Protein AF-0000000080650001 (afdb_homodimer)

Sequence (552 aa):
MAGTDKQRPILAEGPAIILVNPQLPENIGMVARAMANFGLAELRLVNPREEFLSEKARAAASKADHVIDNAVVYDDLPSAIADLNFVYATTARERDGFKPVRSAMEAGNALRRRFKTGEKTGILFGRERFGLSNEEVGLADELLTFPVNPAFASLNIAQAVLLMSYEWMKSGLENQTDTVFRGPEMPLAPKEELHGFFNHLEEALDVRGYFRPEARKEIMVNNLRAVLTRAGFASAELKLLRGVVTSLDVFTPKKPRGSGAPEGRARKPVNEDKAEMAGTDKQRPILAEGPAIILVNPQLPENIGMVARAMANFGLAELRLVNPREEFLSEKARAAASKADHVIDNAVVYDDLPSAIADLNFVYATTARERDGFKPVRSAMEAGNALRRRFKTGEKTGILFGRERFGLSNEEVGLADELLTFPVNPAFASLNIAQAVLLMSYEWMKSGLENQTDTVFRGPEMPLAPKEELHGFFNHLEEALDVRGYFRPEARKEIMVNNLRAVLTRAGFASAELKLLRGVVTSLDVFTPKKPRGSGAPEGRARKPVNEDKAE

pLDDT: mean 85.37, std 14.24, range [20.94, 98.75]

Structure (mmCIF, N/CA/C/O backbone):
data_AF-0000000080650001-model_v1
#
loop_
_entity.id
_entity.type
_entity.pdbx_description
1 polymer "tRNA (cytidine/uridine-2'-O-)-methyltransferase TrmJ"
#
loop_
_atom_site.group_PDB
_atom_site.id
_atom_site.type_symbol
_atom_site.label_atom_id
_atom_site.label_alt_id
_atom_site.label_comp_id
_atom_site.label_asym_id
_atom_site.label_entity_id
_atom_site.label_seq_id
_atom_site.pdbx_PDB_ins_code
_atom_site.Cartn_x
_atom_site.Cartn_y
_atom_site.Cartn_z
_atom_site.occupancy
_atom_site.B_iso_or_equiv
_atom_site.auth_seq_id
_atom_site.auth_comp_id
_atom_site.auth_asym_id
_atom_site.auth_atom_id
_atom_site.pdbx_PDB_model_num
ATOM 1 N N . MET A 1 1 ? 10.109 -2.719 -18.078 1 43.62 1 MET A N 1
ATOM 2 C CA . MET A 1 1 ? 8.977 -2.514 -17.172 1 43.62 1 MET A CA 1
ATOM 3 C C . MET A 1 1 ? 7.66 -2.791 -17.906 1 43.62 1 MET A C 1
ATOM 5 O O . MET A 1 1 ? 7.227 -1.993 -18.734 1 43.62 1 MET A O 1
ATOM 9 N N . ALA A 1 2 ? 7.52 -4.105 -18.062 1 52.88 2 ALA A N 1
ATOM 10 C CA . ALA A 1 2 ? 6.719 -4.805 -19.062 1 52.88 2 ALA A CA 1
ATOM 11 C C . ALA A 1 2 ? 5.262 -4.348 -19.016 1 52.88 2 ALA A C 1
ATOM 13 O O . ALA A 1 2 ? 4.531 -4.48 -20 1 52.88 2 ALA A O 1
ATOM 14 N N . GLY A 1 3 ? 4.902 -3.428 -18.078 1 62.84 3 GLY A N 1
ATOM 15 C CA . GLY A 1 3 ? 3.471 -3.168 -18.016 1 62.84 3 GLY A CA 1
ATOM 16 C C . GLY A 1 3 ? 3.098 -1.772 -18.469 1 62.84 3 GLY A C 1
ATOM 17 O O . GLY A 1 3 ? 1.917 -1.42 -18.5 1 62.84 3 GLY A O 1
ATOM 18 N N . THR A 1 4 ? 4.137 -1.067 -19.047 1 71.56 4 THR A N 1
ATOM 19 C CA . THR A 1 4 ? 3.83 0.324 -19.359 1 71.56 4 THR A CA 1
ATOM 20 C C . THR A 1 4 ? 3.23 0.444 -20.766 1 71.56 4 THR A C 1
ATOM 22 O O . THR A 1 4 ? 3.756 -0.125 -21.719 1 71.56 4 THR A O 1
ATOM 25 N N . ASP A 1 5 ? 2.107 1.024 -20.844 1 73.94 5 ASP A N 1
ATOM 26 C CA . ASP A 1 5 ? 1.484 1.398 -22.109 1 73.94 5 ASP A CA 1
ATOM 27 C C . ASP A 1 5 ? 1.681 2.885 -22.406 1 73.94 5 ASP A C 1
ATOM 29 O O . ASP A 1 5 ? 0.909 3.723 -21.922 1 73.94 5 ASP A O 1
ATOM 33 N N . LYS A 1 6 ? 2.57 3.199 -23.281 1 73.56 6 LYS A N 1
ATOM 34 C CA . LYS A 1 6 ? 2.986 4.574 -23.531 1 73.56 6 LYS A CA 1
ATOM 35 C C . LYS A 1 6 ? 1.902 5.344 -24.281 1 73.56 6 LYS A C 1
ATOM 37 O O . LYS A 1 6 ? 1.952 6.574 -24.375 1 73.56 6 LYS A O 1
ATOM 42 N N . GLN A 1 7 ? 0.954 4.625 -24.781 1 73.44 7 GLN A N 1
ATOM 43 C CA . GLN A 1 7 ? -0.1 5.273 -25.547 1 73.44 7 GLN A CA 1
ATOM 44 C C . GLN A 1 7 ? -1.167 5.867 -24.641 1 73.44 7 GLN A C 1
ATOM 46 O O . GLN A 1 7 ? -2.002 6.656 -25.078 1 73.44 7 GLN A O 1
ATOM 51 N N . ARG A 1 8 ? -1.057 5.613 -23.406 1 78.06 8 ARG A N 1
ATOM 52 C CA . ARG A 1 8 ? -2.039 6.113 -22.453 1 78.06 8 ARG A CA 1
ATOM 53 C C . ARG A 1 8 ? -1.578 7.426 -21.828 1 78.06 8 ARG A C 1
ATOM 55 O O . ARG A 1 8 ? -0.378 7.656 -21.672 1 78.06 8 ARG A O 1
ATOM 62 N N . PRO A 1 9 ? -2.58 8.266 -21.594 1 79.25 9 PRO A N 1
ATOM 63 C CA . PRO A 1 9 ? -2.195 9.523 -20.938 1 79.25 9 PRO A CA 1
ATOM 64 C C . PRO A 1 9 ? -1.655 9.32 -19.531 1 79.25 9 PRO A C 1
ATOM 66 O O . PRO A 1 9 ? -2.135 8.445 -18.797 1 79.25 9 PRO A O 1
ATOM 69 N N . ILE A 1 10 ? -0.705 10.109 -19.234 1 79.88 10 ILE A N 1
ATOM 70 C CA . ILE A 1 10 ? -0.122 10.047 -17.891 1 79.88 10 ILE A CA 1
ATOM 71 C C . ILE A 1 10 ? -1.078 10.68 -16.891 1 79.88 10 ILE A C 1
ATOM 73 O O . ILE A 1 10 ? -1.564 11.797 -17.094 1 79.88 10 ILE A O 1
ATOM 77 N N . LEU A 1 11 ? -1.379 9.961 -15.891 1 82.44 11 LEU A N 1
ATOM 78 C CA . LEU A 1 11 ? -2.146 10.531 -14.781 1 82.44 11 LEU A CA 1
ATOM 79 C C . LEU A 1 11 ? -1.274 11.445 -13.93 1 82.44 11 LEU A C 1
ATOM 81 O O . LEU A 1 11 ? -0.15 11.086 -13.578 1 82.44 11 LEU A O 1
ATOM 85 N N . ALA A 1 12 ? -1.725 12.695 -13.727 1 82.31 12 ALA A N 1
ATOM 86 C CA . ALA A 1 12 ? -0.959 13.664 -12.945 1 82.31 12 ALA A CA 1
ATOM 87 C C . ALA A 1 12 ? -1.881 14.547 -12.109 1 82.31 12 ALA A C 1
ATOM 89 O O . ALA A 1 12 ? -2.041 15.734 -12.391 1 82.31 12 ALA A O 1
ATOM 90 N N . GLU A 1 13 ? -2.51 13.922 -11.195 1 88.88 13 GLU A N 1
ATOM 91 C CA . GLU A 1 13 ? -3.443 14.625 -10.32 1 88.88 13 GLU A CA 1
ATOM 92 C C . GLU A 1 13 ? -3.256 14.211 -8.859 1 88.88 13 GLU A C 1
ATOM 94 O O . GLU A 1 13 ? -2.531 13.258 -8.57 1 88.88 13 GLU A O 1
ATOM 99 N N . GLY A 1 14 ? -3.762 15.047 -8.023 1 93.62 14 GLY A N 1
ATOM 100 C CA . GLY A 1 14 ? -3.785 14.648 -6.629 1 93.62 14 GLY A CA 1
ATOM 101 C C . GLY A 1 14 ? -2.988 15.578 -5.73 1 93.62 14 GLY A C 1
ATOM 102 O O . GLY A 1 14 ? -2.639 16.688 -6.129 1 93.62 14 GLY A O 1
ATOM 103 N N . PRO A 1 15 ? -2.752 15.164 -4.539 1 97.5 15 PRO A N 1
ATOM 104 C CA . PRO A 1 15 ? -2.057 16 -3.559 1 97.5 15 PRO A CA 1
ATOM 105 C C . PRO A 1 15 ? -0.575 16.188 -3.879 1 97.5 15 PRO A C 1
ATOM 107 O O . PRO A 1 15 ? 0.035 15.312 -4.5 1 97.5 15 PRO A O 1
ATOM 110 N N . ALA A 1 16 ? -0.047 17.281 -3.475 1 98.06 16 ALA A N 1
ATOM 111 C CA . ALA A 1 16 ? 1.4 17.469 -3.506 1 98.06 16 ALA A CA 1
ATOM 112 C C . ALA A 1 16 ? 2.092 16.562 -2.488 1 98.06 16 ALA A C 1
ATOM 114 O O . ALA A 1 16 ? 1.629 16.422 -1.353 1 98.06 16 ALA A O 1
ATOM 115 N N . ILE A 1 17 ? 3.104 15.906 -2.945 1 98.75 17 ILE A N 1
ATOM 116 C CA . ILE A 1 17 ? 4 15.203 -2.031 1 98.75 17 ILE A CA 1
ATOM 117 C C . ILE A 1 17 ? 5.133 16.141 -1.604 1 98.75 17 ILE A C 1
ATOM 119 O O . ILE A 1 17 ? 5.875 16.656 -2.445 1 98.75 17 ILE A O 1
ATOM 123 N N . ILE A 1 18 ? 5.242 16.344 -0.303 1 98.69 18 ILE A N 1
ATOM 124 C CA . ILE A 1 18 ? 6.215 17.312 0.21 1 98.69 18 ILE A CA 1
ATOM 125 C C . ILE A 1 18 ? 7.234 16.594 1.091 1 98.69 18 ILE A C 1
ATOM 127 O O . ILE A 1 18 ? 6.887 16.062 2.146 1 98.69 18 ILE A O 1
ATOM 131 N N . LEU A 1 19 ? 8.461 16.578 0.651 1 98.31 19 LEU A N 1
ATOM 132 C CA . LEU A 1 19 ? 9.555 16.016 1.437 1 98.31 19 LEU A CA 1
ATOM 133 C C . LEU A 1 19 ? 10.273 17.109 2.219 1 98.31 19 LEU A C 1
ATOM 135 O O . LEU A 1 19 ? 10.828 18.031 1.628 1 98.31 19 LEU A O 1
ATOM 139 N N . VAL A 1 20 ? 10.273 16.922 3.533 1 97.81 20 VAL A N 1
ATOM 140 C CA . VAL A 1 20 ? 10.898 17.922 4.383 1 97.81 20 VAL A CA 1
ATOM 141 C C . VAL A 1 20 ? 12.328 17.5 4.715 1 97.81 20 VAL A C 1
ATOM 143 O O . VAL A 1 20 ? 12.547 16.516 5.426 1 97.81 20 VAL A O 1
ATOM 146 N N . ASN A 1 21 ? 13.273 18.172 4.211 1 96.62 21 ASN A N 1
ATOM 147 C CA . ASN A 1 21 ? 14.703 17.984 4.418 1 96.62 21 ASN A CA 1
ATOM 148 C C . ASN A 1 21 ? 15.141 16.562 4.09 1 96.62 21 ASN A C 1
ATOM 150 O O . ASN A 1 21 ? 15.766 15.891 4.914 1 96.62 21 ASN A O 1
ATOM 154 N N . PRO A 1 22 ? 14.828 16.125 2.875 1 95.44 22 PRO A N 1
ATOM 155 C CA . PRO A 1 22 ? 15.297 14.789 2.502 1 95.44 22 PRO A CA 1
ATOM 156 C C . PRO A 1 22 ? 16.828 14.695 2.445 1 95.44 22 PRO A C 1
ATOM 158 O O . PRO A 1 22 ? 17.484 15.648 2.025 1 95.44 22 PRO A O 1
ATOM 161 N N . GLN A 1 23 ? 17.359 13.602 2.795 1 91.69 23 GLN A N 1
ATOM 162 C CA . GLN A 1 23 ? 18.812 13.484 3 1 91.69 23 GLN A CA 1
ATOM 163 C C . GLN A 1 23 ? 19.484 12.844 1.794 1 91.69 23 GLN A C 1
ATOM 165 O O . GLN A 1 23 ? 20.562 13.281 1.371 1 91.69 23 GLN A O 1
ATOM 170 N N . LEU A 1 24 ? 18.922 11.805 1.226 1 90.94 24 LEU A N 1
ATOM 171 C CA . LEU A 1 24 ? 19.578 11.047 0.16 1 90.94 24 LEU A CA 1
ATOM 172 C C . LEU A 1 24 ? 18.891 11.297 -1.179 1 90.94 24 LEU A C 1
ATOM 174 O O . LEU A 1 24 ? 17.688 11.062 -1.319 1 90.94 24 LEU A O 1
ATOM 178 N N . PRO A 1 25 ? 19.672 11.664 -2.193 1 93.38 25 PRO A N 1
ATOM 179 C CA . PRO A 1 25 ? 19.078 11.859 -3.518 1 93.38 25 PRO A CA 1
ATOM 180 C C . PRO A 1 25 ? 18.406 10.602 -4.062 1 93.38 25 PRO A C 1
ATOM 182 O O . PRO A 1 25 ? 17.391 10.688 -4.758 1 93.38 25 PRO A O 1
ATOM 185 N N . GLU A 1 26 ? 18.953 9.484 -3.748 1 91.62 26 GLU A N 1
ATOM 186 C CA . GLU A 1 26 ? 18.375 8.211 -4.18 1 91.62 26 GLU A CA 1
ATOM 187 C C . GLU A 1 26 ? 16.938 8.062 -3.695 1 91.62 26 GLU A C 1
ATOM 189 O O . GLU A 1 26 ? 16.078 7.562 -4.426 1 91.62 26 GLU A O 1
ATOM 194 N N . ASN A 1 27 ? 16.688 8.516 -2.504 1 93.5 27 ASN A N 1
ATOM 195 C CA . ASN A 1 27 ? 15.336 8.453 -1.952 1 93.5 27 ASN A CA 1
ATOM 196 C C . ASN A 1 27 ? 14.367 9.352 -2.721 1 93.5 27 ASN A C 1
ATOM 198 O O . ASN A 1 27 ? 13.211 8.992 -2.922 1 93.5 27 ASN A O 1
ATOM 202 N N . ILE A 1 28 ? 14.891 10.484 -3.113 1 96.25 28 ILE A N 1
ATOM 203 C CA . ILE A 1 28 ? 14.062 11.406 -3.887 1 96.25 28 ILE A CA 1
ATOM 204 C C . ILE A 1 28 ? 13.68 10.758 -5.215 1 96.25 28 ILE A C 1
ATOM 206 O O . ILE A 1 28 ? 12.531 10.867 -5.656 1 96.25 28 ILE A O 1
ATOM 210 N N . GLY A 1 29 ? 14.633 10.086 -5.828 1 95.62 29 GLY A N 1
ATOM 211 C CA . GLY A 1 29 ? 14.328 9.352 -7.043 1 95.62 29 GLY A CA 1
ATOM 212 C C . GLY A 1 29 ? 13.305 8.25 -6.836 1 95.62 29 GLY A C 1
ATOM 213 O O . GLY A 1 29 ? 12.367 8.109 -7.625 1 95.62 29 GLY A O 1
ATOM 214 N N . MET A 1 30 ? 13.445 7.484 -5.777 1 94.38 30 MET A N 1
ATOM 215 C CA . MET A 1 30 ? 12.508 6.414 -5.449 1 94.38 30 MET A CA 1
ATOM 216 C C . MET A 1 30 ? 11.109 6.973 -5.191 1 94.38 30 MET A C 1
ATOM 218 O O . MET A 1 30 ? 10.117 6.348 -5.551 1 94.38 30 MET A O 1
ATOM 222 N N . VAL A 1 31 ? 11.047 8.109 -4.574 1 96.94 31 VAL A N 1
ATOM 223 C CA . VAL A 1 31 ? 9.781 8.789 -4.32 1 96.94 31 VAL A CA 1
ATOM 224 C C . VAL A 1 31 ? 9.117 9.164 -5.645 1 96.94 31 VAL A C 1
ATOM 226 O O . VAL A 1 31 ? 7.926 8.906 -5.84 1 96.94 31 VAL A O 1
ATOM 229 N N . ALA A 1 32 ? 9.914 9.719 -6.512 1 97.06 32 ALA A N 1
ATOM 230 C CA . ALA A 1 32 ? 9.383 10.094 -7.82 1 97.06 32 ALA A CA 1
ATOM 231 C C . ALA A 1 32 ? 8.812 8.883 -8.555 1 97.06 32 ALA A C 1
ATOM 233 O O . ALA A 1 32 ? 7.719 8.961 -9.125 1 97.06 32 ALA A O 1
ATOM 234 N N . ARG A 1 33 ? 9.523 7.82 -8.523 1 95.06 33 ARG A N 1
ATOM 235 C CA . ARG A 1 33 ? 9.062 6.582 -9.141 1 95.06 33 ARG A CA 1
ATOM 236 C C . ARG A 1 33 ? 7.77 6.098 -8.5 1 95.06 33 ARG A C 1
ATOM 238 O O . ARG A 1 33 ? 6.836 5.699 -9.203 1 95.06 33 ARG A O 1
ATOM 245 N N . ALA A 1 34 ? 7.699 6.109 -7.207 1 96.31 34 ALA A N 1
ATOM 246 C CA . ALA A 1 34 ? 6.504 5.711 -6.473 1 96.31 34 ALA A CA 1
ATOM 247 C C . ALA A 1 34 ? 5.301 6.551 -6.883 1 96.31 34 ALA A C 1
ATOM 249 O O . ALA A 1 34 ? 4.223 6.016 -7.156 1 96.31 34 ALA A O 1
ATOM 250 N N . MET A 1 35 ? 5.523 7.832 -6.957 1 97.19 35 MET A N 1
ATOM 251 C CA . MET A 1 35 ? 4.469 8.766 -7.336 1 97.19 35 MET A CA 1
ATOM 252 C C . MET A 1 35 ? 3.963 8.477 -8.742 1 97.19 35 MET A C 1
ATOM 254 O O . MET A 1 35 ? 2.756 8.359 -8.961 1 97.19 35 MET A O 1
ATOM 258 N N . ALA A 1 36 ? 4.859 8.289 -9.633 1 95 36 ALA A N 1
ATOM 259 C CA . ALA A 1 36 ? 4.516 8.086 -11.039 1 95 36 ALA A CA 1
ATOM 260 C C . ALA A 1 36 ? 3.705 6.809 -11.234 1 95 36 ALA A C 1
ATOM 262 O O . ALA A 1 36 ? 2.785 6.77 -12.055 1 95 36 ALA A O 1
ATOM 263 N N . ASN A 1 37 ? 3.998 5.805 -10.508 1 94.19 37 ASN A N 1
ATOM 264 C CA . ASN A 1 37 ? 3.305 4.527 -10.609 1 94.19 37 ASN A CA 1
ATOM 265 C C . ASN A 1 37 ? 1.826 4.66 -10.258 1 94.19 37 ASN A C 1
ATOM 267 O O . ASN A 1 37 ? 1.006 3.846 -10.68 1 94.19 37 ASN A O 1
ATOM 271 N N . PHE A 1 38 ? 1.542 5.68 -9.5 1 95.44 38 PHE A N 1
ATOM 272 C CA . PHE A 1 38 ? 0.169 5.762 -9.016 1 95.44 38 PHE A CA 1
ATOM 273 C C . PHE A 1 38 ? -0.441 7.117 -9.344 1 95.44 38 PHE A C 1
ATOM 275 O O . PHE A 1 38 ? -1.33 7.59 -8.625 1 95.44 38 PHE A O 1
ATOM 282 N N . GLY A 1 39 ? 0.138 7.816 -10.273 1 93.5 39 GLY A N 1
ATOM 283 C CA . GLY A 1 39 ? -0.513 8.945 -10.922 1 93.5 39 GLY A CA 1
ATOM 284 C C . GLY A 1 39 ? -0.342 10.25 -10.172 1 93.5 39 GLY A C 1
ATOM 285 O O . GLY A 1 39 ? -1.091 11.203 -10.391 1 93.5 39 GLY A O 1
ATOM 286 N N . LEU A 1 40 ? 0.535 10.312 -9.227 1 96.31 40 LEU A N 1
ATOM 287 C CA . LEU A 1 40 ? 0.891 11.57 -8.586 1 96.31 40 LEU A CA 1
ATOM 288 C C . LEU A 1 40 ? 2.035 12.258 -9.328 1 96.31 40 LEU A C 1
ATOM 290 O O . LEU A 1 40 ? 2.896 11.586 -9.898 1 96.31 40 LEU A O 1
ATOM 294 N N . ALA A 1 41 ? 2.033 13.586 -9.234 1 95.44 41 ALA A N 1
ATOM 295 C CA . ALA A 1 41 ? 3.021 14.219 -10.102 1 95.44 41 ALA A CA 1
ATOM 296 C C . ALA A 1 41 ? 3.664 15.422 -9.414 1 95.44 41 ALA A C 1
ATOM 298 O O . ALA A 1 41 ? 4.754 15.852 -9.797 1 95.44 41 ALA A O 1
ATOM 299 N N . GLU A 1 42 ? 3.047 15.984 -8.484 1 97.5 42 GLU A N 1
ATOM 300 C CA . GLU A 1 42 ? 3.572 17.203 -7.883 1 97.5 42 GLU A CA 1
ATOM 301 C C . GLU A 1 42 ? 4.469 16.891 -6.688 1 97.5 42 GLU A C 1
ATOM 303 O O . GLU A 1 42 ? 3.986 16.469 -5.637 1 97.5 42 GLU A O 1
ATOM 308 N N . LEU A 1 43 ? 5.75 17.141 -6.883 1 98.25 43 LEU A N 1
ATOM 309 C CA . LEU A 1 43 ? 6.754 16.891 -5.852 1 98.25 43 LEU A CA 1
ATOM 310 C C . LEU A 1 43 ? 7.375 18.203 -5.379 1 98.25 43 LEU A C 1
ATOM 312 O O . LEU A 1 43 ? 7.852 19 -6.191 1 98.25 43 LEU A O 1
ATOM 316 N N . ARG A 1 44 ? 7.297 18.453 -4.105 1 98.44 44 ARG A N 1
ATOM 317 C CA . ARG A 1 44 ? 7.918 19.625 -3.484 1 98.44 44 ARG A CA 1
ATOM 318 C C . ARG A 1 44 ? 9.008 19.203 -2.504 1 98.44 44 ARG A C 1
ATOM 320 O O . ARG A 1 44 ? 8.805 18.297 -1.693 1 98.44 44 ARG A O 1
ATOM 327 N N . LEU A 1 45 ? 10.164 19.812 -2.639 1 98.12 45 LEU A N 1
ATOM 328 C CA . LEU A 1 45 ? 11.297 19.547 -1.763 1 98.12 45 LEU A CA 1
ATOM 329 C C . LEU A 1 45 ? 11.609 20.75 -0.882 1 98.12 45 LEU A C 1
ATOM 331 O O . LEU A 1 45 ? 11.875 21.844 -1.389 1 98.12 45 LEU A O 1
ATOM 335 N N . VAL A 1 46 ? 11.57 20.484 0.399 1 97.81 46 VAL A N 1
ATOM 336 C CA . VAL A 1 46 ? 11.898 21.547 1.337 1 97.81 46 VAL A CA 1
ATOM 337 C C . VAL A 1 46 ? 13.344 21.406 1.8 1 97.81 46 VAL A C 1
ATOM 339 O O . VAL A 1 46 ? 13.68 20.469 2.52 1 97.81 46 VAL A O 1
ATOM 342 N N . ASN A 1 47 ? 14.164 22.234 1.417 1 96.06 47 ASN A N 1
ATOM 343 C CA . ASN A 1 47 ? 15.555 22.328 1.846 1 96.06 47 ASN A CA 1
ATOM 344 C C . ASN A 1 47 ? 16.25 20.984 1.808 1 96.06 47 ASN A C 1
ATOM 346 O O . ASN A 1 47 ? 16.797 20.531 2.82 1 96.06 47 ASN A O 1
ATOM 350 N N . PRO A 1 48 ? 16.328 20.375 0.635 1 95.44 48 PRO A N 1
ATOM 351 C CA . PRO A 1 48 ? 17.047 19.094 0.542 1 95.44 48 PRO A CA 1
ATOM 352 C C . PRO A 1 48 ? 18.516 19.219 0.899 1 95.44 48 PRO A C 1
ATOM 354 O O . PRO A 1 48 ? 19.156 20.219 0.579 1 95.44 48 PRO A O 1
ATOM 357 N N . ARG A 1 49 ? 19.016 18.25 1.548 1 90.19 49 ARG A N 1
ATOM 358 C CA . ARG A 1 49 ? 20.391 18.281 2.059 1 90.19 49 ARG A CA 1
ATOM 359 C C . ARG A 1 49 ? 21.391 18.312 0.917 1 90.19 49 ARG A C 1
ATOM 361 O O . ARG A 1 49 ? 22.438 18.969 1.021 1 90.19 49 ARG A O 1
ATOM 368 N N . GLU A 1 50 ? 21.141 17.531 -0.142 1 87.56 50 GLU A N 1
ATOM 369 C CA . GLU A 1 50 ? 22.016 17.453 -1.302 1 87.56 50 GLU A CA 1
ATOM 370 C C . GLU A 1 50 ? 21.281 17.828 -2.584 1 87.56 50 GLU A C 1
ATOM 372 O O . GLU A 1 50 ? 20.047 17.906 -2.604 1 87.56 50 GLU A O 1
ATOM 377 N N . GLU A 1 51 ? 22.172 18.203 -3.537 1 83.81 51 GLU A N 1
ATOM 378 C CA . GLU A 1 51 ? 21.562 18.328 -4.859 1 83.81 51 GLU A CA 1
ATOM 379 C C . GLU A 1 51 ? 20.844 17.047 -5.27 1 83.81 51 GLU A C 1
ATOM 381 O O . GLU A 1 51 ? 21.453 15.969 -5.262 1 83.81 51 GLU A O 1
ATOM 386 N N . PHE A 1 52 ? 19.641 17.281 -5.602 1 81.62 52 PHE A N 1
ATOM 387 C CA . PHE A 1 52 ? 18.844 16.047 -5.668 1 81.62 52 PHE A CA 1
ATOM 388 C C . PHE A 1 52 ? 18.844 15.477 -7.078 1 81.62 52 PHE A C 1
ATOM 390 O O . PHE A 1 52 ? 18.625 14.281 -7.266 1 81.62 52 PHE A O 1
ATOM 397 N N . LEU A 1 53 ? 19.062 16.281 -8.133 1 84.19 53 LEU A N 1
ATOM 398 C CA . LEU A 1 53 ? 19.031 15.742 -9.492 1 84.19 53 LEU A CA 1
ATOM 399 C C . LEU A 1 53 ? 20.375 15.156 -9.883 1 84.19 53 LEU A C 1
ATOM 401 O O . LEU A 1 53 ? 20.984 15.586 -10.867 1 84.19 53 LEU A O 1
ATOM 405 N N . SER A 1 54 ? 20.781 14.273 -9.102 1 87.44 54 SER A N 1
ATOM 406 C CA . SER A 1 54 ? 22 13.516 -9.344 1 87.44 54 SER A CA 1
ATOM 407 C C . SER A 1 54 ? 21.734 12.297 -10.219 1 87.44 54 SER A C 1
ATOM 409 O O . SER A 1 54 ? 20.578 11.953 -10.484 1 87.44 54 SER A O 1
ATOM 411 N N . GLU A 1 55 ? 22.797 11.688 -10.633 1 90 55 GLU A N 1
ATOM 412 C CA . GLU A 1 55 ? 22.688 10.453 -11.406 1 90 55 GLU A CA 1
ATOM 413 C C . GLU A 1 55 ? 22.031 9.352 -10.594 1 90 55 GLU A C 1
ATOM 415 O O . GLU A 1 55 ? 21.25 8.555 -11.125 1 90 55 GLU A O 1
ATOM 420 N N . LYS A 1 56 ? 22.297 9.422 -9.383 1 87.19 56 LYS A N 1
ATOM 421 C CA . LYS A 1 56 ? 21.719 8.422 -8.492 1 87.19 56 LYS A CA 1
ATOM 422 C C . LYS A 1 56 ? 20.203 8.609 -8.375 1 87.19 56 LYS A C 1
ATOM 424 O O . LYS A 1 56 ? 19.453 7.629 -8.422 1 87.19 56 LYS A O 1
ATOM 429 N N . ALA A 1 57 ? 19.812 9.828 -8.273 1 91.5 57 ALA A N 1
ATOM 430 C CA . ALA A 1 57 ? 18.391 10.133 -8.172 1 91.5 57 ALA A CA 1
ATOM 431 C C . ALA A 1 57 ? 17.656 9.773 -9.461 1 91.5 57 ALA A C 1
ATOM 433 O O . ALA A 1 57 ? 16.562 9.195 -9.43 1 91.5 57 ALA A O 1
ATOM 434 N N . ARG A 1 58 ? 18.25 10.078 -10.531 1 92.44 58 ARG A N 1
ATOM 435 C CA . ARG A 1 58 ? 17.641 9.789 -11.828 1 92.44 58 ARG A CA 1
ATOM 436 C C . ARG A 1 58 ? 17.547 8.281 -12.062 1 92.44 58 ARG A C 1
ATOM 438 O O . ARG A 1 58 ? 16.547 7.797 -12.586 1 92.44 58 ARG A O 1
ATOM 445 N N . ALA A 1 59 ? 18.578 7.617 -11.75 1 89.94 59 ALA A N 1
ATOM 446 C CA . ALA A 1 59 ? 18.562 6.164 -11.883 1 89.94 59 ALA A CA 1
ATOM 447 C C . ALA A 1 59 ? 17.469 5.543 -11.016 1 89.94 59 ALA A C 1
ATOM 449 O O . ALA A 1 59 ? 16.75 4.652 -11.469 1 89.94 59 ALA A O 1
ATOM 450 N N . ALA A 1 60 ? 17.344 6.031 -9.852 1 89.88 60 ALA A N 1
ATOM 451 C CA . ALA A 1 60 ? 16.359 5.504 -8.914 1 89.88 60 ALA A CA 1
ATOM 452 C C . ALA A 1 60 ? 14.938 5.848 -9.359 1 89.88 60 ALA A C 1
ATOM 454 O O . ALA A 1 60 ? 14 5.098 -9.086 1 89.88 60 ALA A O 1
ATOM 455 N N . ALA A 1 61 ? 14.773 6.93 -10.086 1 92.88 61 ALA A N 1
ATOM 456 C CA . ALA A 1 61 ? 13.461 7.375 -10.547 1 92.88 61 ALA A CA 1
ATOM 457 C C . ALA A 1 61 ? 12.961 6.504 -11.695 1 92.88 61 ALA A C 1
ATOM 459 O O . ALA A 1 61 ? 11.758 6.473 -11.977 1 92.88 61 ALA A O 1
ATOM 460 N N . SER A 1 62 ? 13.82 5.746 -12.328 1 90.06 62 SER A N 1
ATOM 461 C CA . SER A 1 62 ? 13.484 4.793 -13.383 1 90.06 62 SER A CA 1
ATOM 462 C C . SER A 1 62 ? 12.531 5.406 -14.398 1 90.06 62 SER A C 1
ATOM 464 O O . SER A 1 62 ? 11.453 4.859 -14.656 1 90.06 62 SER A O 1
ATOM 466 N N . LYS A 1 63 ? 12.703 6.562 -14.945 1 88.25 63 LYS A N 1
ATOM 467 C CA . LYS A 1 63 ? 12.023 7.227 -16.047 1 88.25 63 LYS A CA 1
ATOM 468 C C . LYS A 1 63 ? 10.852 8.062 -15.555 1 88.25 63 LYS A C 1
ATOM 470 O O . LYS A 1 63 ? 10.023 8.516 -16.344 1 88.25 63 LYS A O 1
ATOM 475 N N . ALA A 1 64 ? 10.727 8.148 -14.266 1 93.19 64 ALA A N 1
ATOM 476 C CA . ALA A 1 64 ? 9.734 9.086 -13.734 1 93.19 64 ALA A CA 1
ATOM 477 C C . ALA A 1 64 ? 10.188 10.531 -13.93 1 93.19 64 ALA A C 1
ATOM 479 O O . ALA A 1 64 ? 10.156 11.328 -12.984 1 93.19 64 ALA A O 1
ATOM 480 N N . ASP A 1 65 ? 10.438 10.844 -15.102 1 91.38 65 ASP A N 1
ATOM 481 C CA . ASP A 1 65 ? 11.039 12.125 -15.453 1 91.38 65 ASP A CA 1
ATOM 482 C C . ASP A 1 65 ? 10.047 13.266 -15.234 1 91.38 65 ASP A C 1
ATOM 484 O O . ASP A 1 65 ? 10.43 14.352 -14.773 1 91.38 65 ASP A O 1
ATOM 488 N N . HIS A 1 66 ? 8.828 12.977 -15.5 1 91.88 66 HIS A N 1
ATOM 489 C CA . HIS A 1 66 ? 7.824 14.023 -15.391 1 91.88 66 HIS A CA 1
ATOM 490 C C . HIS A 1 66 ? 7.621 14.445 -13.938 1 91.88 66 HIS A C 1
ATOM 492 O O . HIS A 1 66 ? 7.129 15.539 -13.672 1 91.88 66 HIS A O 1
ATOM 498 N N . VAL A 1 67 ? 8.055 13.617 -13.016 1 95.44 67 VAL A N 1
ATOM 499 C CA . VAL A 1 67 ? 7.918 13.938 -11.602 1 95.44 67 VAL A CA 1
ATOM 500 C C . VAL A 1 67 ? 9.203 14.602 -11.102 1 95.44 67 VAL A C 1
ATOM 502 O O . VAL A 1 67 ? 9.172 15.711 -10.57 1 95.44 67 VAL A O 1
ATOM 505 N N . ILE A 1 68 ? 10.328 13.961 -11.375 1 95.38 68 ILE A N 1
ATOM 506 C CA . ILE A 1 68 ? 11.57 14.375 -10.734 1 95.38 68 ILE A CA 1
ATOM 507 C C . ILE A 1 68 ? 12.078 15.672 -11.375 1 95.38 68 ILE A C 1
ATOM 509 O O . ILE A 1 68 ? 12.633 16.531 -10.695 1 95.38 68 ILE A O 1
ATOM 513 N N . ASP A 1 69 ? 11.859 15.844 -12.656 1 94.62 69 ASP A N 1
ATOM 514 C CA . ASP A 1 69 ? 12.328 17.047 -13.359 1 94.62 69 ASP A CA 1
ATOM 515 C C . ASP A 1 69 ? 11.461 18.25 -13.016 1 94.62 69 ASP A C 1
ATOM 517 O O . ASP A 1 69 ? 11.898 19.391 -13.148 1 94.62 69 ASP A O 1
ATOM 521 N N . ASN A 1 70 ? 10.258 17.984 -12.602 1 95.19 70 ASN A N 1
ATOM 522 C CA . ASN A 1 70 ? 9.328 19.078 -12.312 1 95.19 70 ASN A CA 1
ATOM 523 C C . ASN A 1 70 ? 9.25 19.359 -10.812 1 95.19 70 ASN A C 1
ATOM 525 O O . ASN A 1 70 ? 8.453 20.188 -10.375 1 95.19 70 ASN A O 1
ATOM 529 N N . ALA A 1 71 ? 10.094 18.688 -10.055 1 96.81 71 ALA A N 1
ATOM 530 C CA . ALA A 1 71 ? 10.094 18.938 -8.609 1 96.81 71 ALA A CA 1
ATOM 531 C C . ALA A 1 71 ? 10.484 20.375 -8.297 1 96.81 71 ALA A C 1
ATOM 533 O O . ALA A 1 71 ? 11.398 20.922 -8.914 1 96.81 71 ALA A O 1
ATOM 534 N N . VAL A 1 72 ? 9.844 21 -7.379 1 96.94 72 VAL A N 1
ATOM 535 C CA . VAL A 1 72 ? 10.117 22.375 -7 1 96.94 72 VAL A CA 1
ATOM 536 C C . VAL A 1 72 ? 10.766 22.406 -5.617 1 96.94 72 VAL A C 1
ATOM 538 O O . VAL A 1 72 ? 10.289 21.75 -4.688 1 96.94 72 VAL A O 1
ATOM 541 N N . VAL A 1 73 ? 11.805 23.172 -5.527 1 97.31 73 VAL A N 1
ATOM 542 C CA . VAL A 1 73 ? 12.539 23.281 -4.273 1 97.31 73 VAL A CA 1
ATOM 543 C C . VAL A 1 73 ? 12.125 24.562 -3.539 1 97.31 73 VAL A C 1
ATOM 545 O O . VAL A 1 73 ? 12.016 25.625 -4.148 1 97.31 73 VAL A O 1
ATOM 548 N N . TYR A 1 74 ? 11.867 24.359 -2.275 1 96.88 74 TYR A N 1
ATOM 549 C CA . TYR A 1 74 ? 11.539 25.484 -1.393 1 96.88 74 TYR A CA 1
ATOM 550 C C . TYR A 1 74 ? 12.562 25.609 -0.275 1 96.88 74 TYR A C 1
ATOM 552 O O . TYR A 1 74 ? 13.133 24.609 0.177 1 96.88 74 TYR A O 1
ATOM 560 N N . ASP A 1 75 ? 12.695 26.812 0.246 1 95.5 75 ASP A N 1
ATOM 561 C CA . ASP A 1 75 ? 13.664 27.078 1.303 1 95.5 75 ASP A CA 1
ATOM 562 C C . ASP A 1 75 ? 13.133 26.641 2.664 1 95.5 75 ASP A C 1
ATOM 564 O O . ASP A 1 75 ? 13.898 26.281 3.557 1 95.5 75 ASP A O 1
ATOM 568 N N . ASP A 1 76 ? 11.797 26.703 2.764 1 95.12 76 ASP A N 1
ATOM 569 C CA . ASP A 1 76 ? 11.195 26.359 4.051 1 95.12 76 ASP A CA 1
ATOM 570 C C . ASP A 1 76 ? 9.797 25.797 3.867 1 95.12 76 ASP A C 1
ATOM 572 O O . ASP A 1 76 ? 9.203 25.922 2.795 1 95.12 76 ASP A O 1
ATOM 576 N N . LEU A 1 77 ? 9.352 25.156 4.934 1 95.69 77 LEU A N 1
ATOM 577 C CA . LEU A 1 77 ? 8.094 24.422 4.859 1 95.69 77 LEU A CA 1
ATOM 578 C C . LEU A 1 77 ? 6.914 25.375 4.688 1 95.69 77 LEU A C 1
ATOM 580 O O . LEU A 1 77 ? 6.035 25.125 3.859 1 95.69 77 LEU A O 1
ATOM 584 N N . PRO A 1 78 ? 6.844 26.516 5.406 1 94 78 PRO A N 1
ATOM 585 C CA . PRO A 1 78 ? 5.723 27.438 5.203 1 94 78 PRO A CA 1
ATOM 586 C C . PRO A 1 78 ? 5.578 27.875 3.746 1 94 78 PRO A C 1
ATOM 588 O O . PRO A 1 78 ? 4.461 27.938 3.225 1 94 78 PRO A O 1
ATOM 591 N N . SER A 1 79 ? 6.645 28.172 3.07 1 95.38 79 SER A N 1
ATOM 592 C CA . SER A 1 79 ? 6.59 28.562 1.665 1 95.38 79 SER A CA 1
ATOM 593 C C . SER A 1 79 ? 6.094 27.406 0.792 1 95.38 79 SER A C 1
ATOM 595 O O . SER A 1 79 ? 5.379 27.625 -0.186 1 95.38 79 SER A O 1
ATOM 597 N N . ALA A 1 80 ? 6.395 26.188 1.11 1 96.62 80 ALA A N 1
ATOM 598 C CA . ALA A 1 80 ? 6.055 25.016 0.318 1 96.62 80 ALA A CA 1
ATOM 599 C C . ALA A 1 80 ? 4.562 24.719 0.397 1 96.62 80 ALA A C 1
ATOM 601 O O . ALA A 1 80 ? 4 24.078 -0.501 1 96.62 80 ALA A O 1
ATOM 602 N N . ILE A 1 81 ? 3.926 25.172 1.475 1 96.06 81 ILE A N 1
ATOM 603 C CA . ILE A 1 81 ? 2.531 24.781 1.642 1 96.06 81 ILE A CA 1
ATOM 604 C C . ILE A 1 81 ? 1.631 26 1.534 1 96.06 81 ILE A C 1
ATOM 606 O O . ILE A 1 81 ? 0.43 25.922 1.804 1 96.06 81 ILE A O 1
ATOM 610 N N . ALA A 1 82 ? 2.129 27.141 1.168 1 92.25 82 ALA A N 1
ATOM 611 C CA . ALA A 1 82 ? 1.436 28.422 1.219 1 92.25 82 ALA A CA 1
ATOM 612 C C . ALA A 1 82 ? 0.174 28.406 0.362 1 92.25 82 ALA A C 1
ATOM 614 O O . ALA A 1 82 ? -0.833 29.016 0.71 1 92.25 82 ALA A O 1
ATOM 615 N N . ASP A 1 83 ? 0.172 27.734 -0.702 1 92.12 83 ASP A N 1
ATOM 616 C CA . ASP A 1 83 ? -0.94 27.766 -1.646 1 92.12 83 ASP A CA 1
ATOM 617 C C . ASP A 1 83 ? -1.93 26.641 -1.37 1 92.12 83 ASP A C 1
ATOM 619 O O . ASP A 1 83 ? -2.965 26.531 -2.031 1 92.12 83 ASP A O 1
ATOM 623 N N . LEU A 1 84 ? -1.643 25.734 -0.427 1 93.69 84 LEU A N 1
ATOM 624 C CA . LEU A 1 84 ? -2.467 24.547 -0.186 1 93.69 84 LEU A CA 1
ATOM 625 C C . LEU A 1 84 ? -3.609 24.875 0.771 1 93.69 84 LEU A C 1
ATOM 627 O O . LEU A 1 84 ? -3.463 25.719 1.658 1 93.69 84 LEU A O 1
ATOM 631 N N . ASN A 1 85 ? -4.711 24.156 0.616 1 92.19 85 ASN A N 1
ATOM 632 C CA . ASN A 1 85 ? -5.887 24.312 1.465 1 92.19 85 ASN A CA 1
ATOM 633 C C . ASN A 1 85 ? -5.875 23.328 2.631 1 92.19 85 ASN A C 1
ATOM 635 O O . ASN A 1 85 ? -6.48 23.578 3.672 1 92.19 85 ASN A O 1
ATOM 639 N N . PHE A 1 86 ? -5.246 22.234 2.455 1 93.44 86 PHE A N 1
ATOM 640 C CA . PHE A 1 86 ? -5.262 21.156 3.438 1 93.44 86 PHE A CA 1
ATOM 641 C C . PHE A 1 86 ? -3.988 20.328 3.352 1 93.44 86 PHE A C 1
ATOM 643 O O . PHE A 1 86 ? -3.523 20 2.258 1 93.44 86 PHE A O 1
ATOM 650 N N . VAL A 1 87 ? -3.441 19.984 4.582 1 95.38 87 VAL A N 1
ATOM 651 C CA . VAL A 1 87 ? -2.168 19.281 4.602 1 95.38 87 VAL A CA 1
ATOM 652 C C . VAL A 1 87 ? -2.205 18.172 5.652 1 95.38 87 VAL A C 1
ATOM 654 O O . VAL A 1 87 ? -2.631 18.406 6.789 1 95.38 87 VAL A O 1
ATOM 657 N N . TYR A 1 88 ? -1.798 16.969 5.266 1 97.25 88 TYR A N 1
ATOM 658 C CA . TYR A 1 88 ? -1.516 15.891 6.211 1 97.25 88 TYR A CA 1
ATOM 659 C C . TYR A 1 88 ? -0.042 15.883 6.602 1 97.25 88 TYR A C 1
ATOM 661 O O . TYR A 1 88 ? 0.827 16.188 5.777 1 97.25 88 TYR A O 1
ATOM 669 N N . ALA A 1 89 ? 0.225 15.531 7.836 1 96.5 89 ALA A N 1
ATOM 670 C CA . ALA A 1 89 ? 1.577 15.18 8.266 1 96.5 89 ALA A CA 1
ATOM 671 C C . ALA A 1 89 ? 1.672 13.695 8.609 1 96.5 89 ALA A C 1
ATOM 673 O O . ALA A 1 89 ? 0.828 13.164 9.336 1 96.5 89 ALA A O 1
ATOM 674 N N . THR A 1 90 ? 2.684 13.062 8.086 1 95.44 90 THR A N 1
ATOM 675 C CA . THR A 1 90 ? 2.869 11.648 8.398 1 95.44 90 THR A CA 1
ATOM 676 C C . THR A 1 90 ? 3.637 11.477 9.711 1 95.44 90 THR A C 1
ATOM 678 O O . THR A 1 90 ? 4.551 12.25 10 1 95.44 90 THR A O 1
ATOM 681 N N . THR A 1 91 ? 3.26 10.5 10.43 1 89.81 91 THR A N 1
ATOM 682 C CA . THR A 1 91 ? 3.949 10.234 11.688 1 89.81 91 THR A CA 1
ATOM 683 C C . THR A 1 91 ? 3.934 8.742 12.008 1 89.81 91 THR A C 1
ATOM 685 O O . THR A 1 91 ? 2.979 8.039 11.672 1 89.81 91 THR A O 1
ATOM 688 N N . ALA A 1 92 ? 5.039 8.297 12.602 1 84.62 92 ALA A N 1
ATOM 689 C CA . ALA A 1 92 ? 5.145 6.906 13.039 1 84.62 92 ALA A CA 1
ATOM 690 C C . ALA A 1 92 ? 4.879 6.781 14.539 1 84.62 92 ALA A C 1
ATOM 692 O O . ALA A 1 92 ? 4.758 5.672 15.062 1 84.62 92 ALA A O 1
ATOM 693 N N . ARG A 1 93 ? 4.758 7.887 15.164 1 80.38 93 ARG A N 1
ATOM 694 C CA . ARG A 1 93 ? 4.555 7.867 16.609 1 80.38 93 ARG A CA 1
ATOM 695 C C . ARG A 1 93 ? 3.42 8.797 17.016 1 80.38 93 ARG A C 1
ATOM 697 O O . ARG A 1 93 ? 3.1 9.75 16.297 1 80.38 93 ARG A O 1
ATOM 704 N N . GLU A 1 94 ? 3.035 8.422 18.172 1 79.19 94 GLU A N 1
ATOM 705 C CA . GLU A 1 94 ? 2.002 9.273 18.75 1 79.19 94 GLU A CA 1
ATOM 706 C C . GLU A 1 94 ? 2.537 10.68 19.031 1 79.19 94 GLU A C 1
ATOM 708 O O . GLU A 1 94 ? 3.676 10.836 19.469 1 79.19 94 GLU A O 1
ATOM 713 N N . ARG A 1 95 ? 1.713 11.555 18.594 1 74.81 95 ARG A N 1
ATOM 714 C CA . ARG A 1 95 ? 2.043 12.961 18.828 1 74.81 95 ARG A CA 1
ATOM 715 C C . ARG A 1 95 ? 1.081 13.586 19.828 1 74.81 95 ARG A C 1
ATOM 717 O O . ARG A 1 95 ? -0.084 13.195 19.906 1 74.81 95 ARG A O 1
ATOM 724 N N . ASP A 1 96 ? 1.695 14.477 20.516 1 66.75 96 ASP A N 1
ATOM 725 C CA . ASP A 1 96 ? 0.859 15.25 21.422 1 66.75 96 ASP A CA 1
ATOM 726 C C . ASP A 1 96 ? 0.119 16.359 20.688 1 66.75 96 ASP A C 1
ATOM 728 O O . ASP A 1 96 ? 0.667 16.969 19.766 1 66.75 96 ASP A O 1
ATOM 732 N N . GLY A 1 97 ? -1.26 16.328 20.844 1 69.19 97 GLY A N 1
ATOM 733 C CA . GLY A 1 97 ? -1.995 17.422 20.234 1 69.19 97 GLY A CA 1
ATOM 734 C C . GLY A 1 97 ? -3.447 17.078 19.953 1 69.19 97 GLY A C 1
ATOM 735 O O . GLY A 1 97 ? -3.977 16.109 20.5 1 69.19 97 GLY A O 1
ATOM 736 N N . PHE A 1 98 ? -4.043 18.016 19.266 1 73.06 98 PHE A N 1
ATOM 737 C CA . PHE A 1 98 ? -5.484 17.938 19.062 1 73.06 98 PHE A CA 1
ATOM 738 C C . PHE A 1 98 ? -5.812 17.484 17.641 1 73.06 98 PHE A C 1
ATOM 740 O O . PHE A 1 98 ? -6.984 17.422 17.266 1 73.06 98 PHE A O 1
ATOM 747 N N . LYS A 1 99 ? -4.754 17.078 16.969 1 82.19 99 LYS A N 1
ATOM 748 C CA . LYS A 1 99 ? -5.027 16.75 15.578 1 82.19 99 LYS A CA 1
ATOM 749 C C . LYS A 1 99 ? -5.504 15.297 15.438 1 82.19 99 LYS A C 1
ATOM 751 O O . LYS A 1 99 ? -4.941 14.391 16.047 1 82.19 99 LYS A O 1
ATOM 756 N N . PRO A 1 100 ? -6.52 15.148 14.664 1 86.62 100 PRO A N 1
ATOM 757 C CA . PRO A 1 100 ? -6.941 13.773 14.391 1 86.62 100 PRO A CA 1
ATOM 758 C C . PRO A 1 100 ? -5.887 12.961 13.641 1 86.62 100 PRO A C 1
ATOM 760 O O . PRO A 1 100 ? -5.125 13.523 12.852 1 86.62 100 PRO A O 1
ATOM 763 N N . VAL A 1 101 ? -5.852 11.688 13.945 1 89.56 101 VAL A N 1
ATOM 764 C CA . VAL A 1 101 ? -4.965 10.758 13.258 1 89.56 101 VAL A CA 1
ATOM 765 C C . VAL A 1 101 ? -5.781 9.859 12.328 1 89.56 101 VAL A C 1
ATOM 767 O O . VAL A 1 101 ? -6.766 9.25 12.75 1 89.56 101 VAL A O 1
ATOM 770 N N . ARG A 1 102 ? -5.391 9.859 11.117 1 92.31 102 ARG A N 1
ATOM 771 C CA . ARG A 1 102 ? -6.113 9.094 10.102 1 92.31 102 ARG A CA 1
ATOM 772 C C . ARG A 1 102 ? -5.25 7.965 9.555 1 92.31 102 ARG A C 1
ATOM 774 O O . ARG A 1 102 ? -4.023 8.086 9.492 1 92.31 102 ARG A O 1
ATOM 781 N N . SER A 1 103 ? -5.945 6.871 9.156 1 93.88 103 SER A N 1
ATOM 782 C CA . SER A 1 103 ? -5.258 5.852 8.375 1 93.88 103 SER A CA 1
ATOM 783 C C . SER A 1 103 ? -4.977 6.34 6.957 1 93.88 103 SER A C 1
ATOM 785 O O . SER A 1 103 ? -5.586 7.305 6.492 1 93.88 103 SER A O 1
ATOM 787 N N . ALA A 1 104 ? -4.055 5.68 6.316 1 95.06 104 ALA A N 1
ATOM 788 C CA . ALA A 1 104 ? -3.736 6.035 4.934 1 95.06 104 ALA A CA 1
ATOM 789 C C . ALA A 1 104 ? -4.965 5.91 4.039 1 95.06 104 ALA A C 1
ATOM 791 O O . ALA A 1 104 ? -5.156 6.711 3.121 1 95.06 104 ALA A O 1
ATOM 792 N N . MET A 1 105 ? -5.781 4.906 4.301 1 93.69 105 MET A N 1
ATOM 793 C CA . MET A 1 105 ? -7 4.707 3.52 1 93.69 105 MET A CA 1
ATOM 794 C C . MET A 1 105 ? -7.965 5.875 3.709 1 93.69 105 MET A C 1
ATOM 796 O O . MET A 1 105 ? -8.477 6.43 2.734 1 93.69 105 MET A O 1
ATOM 800 N N . GLU A 1 106 ? -8.164 6.273 4.953 1 94.25 106 GLU A N 1
ATOM 801 C CA . GLU A 1 106 ? -9.039 7.406 5.254 1 94.25 106 GLU A CA 1
ATOM 802 C C . GLU A 1 106 ? -8.5 8.695 4.633 1 94.25 106 GLU A C 1
ATOM 804 O O . GLU A 1 106 ? -9.266 9.484 4.082 1 94.25 106 GLU A O 1
ATOM 809 N N . ALA A 1 107 ? -7.246 8.844 4.797 1 95.88 107 ALA A N 1
ATOM 810 C CA . ALA A 1 107 ? -6.609 10.039 4.246 1 95.88 107 ALA A CA 1
ATOM 811 C C . ALA A 1 107 ? -6.754 10.086 2.73 1 95.88 107 ALA A C 1
ATOM 813 O O . ALA A 1 107 ? -7.051 11.141 2.162 1 95.88 107 ALA A O 1
ATOM 814 N N . GLY 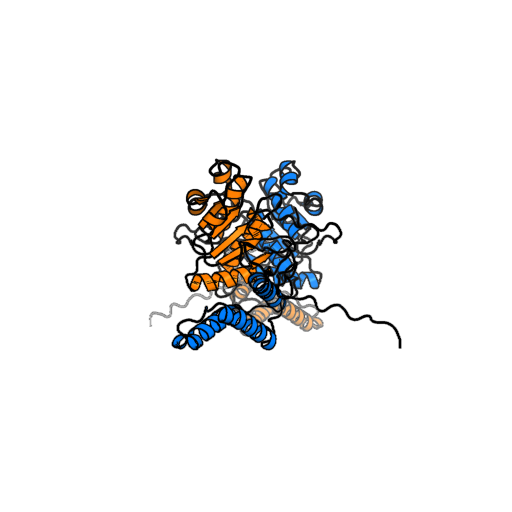A 1 108 ? -6.516 8.938 2.094 1 96.06 108 GLY A N 1
ATOM 815 C CA . GLY A 1 108 ? -6.695 8.875 0.651 1 96.06 108 GLY A CA 1
ATOM 816 C C . GLY A 1 108 ? -8.086 9.266 0.203 1 96.06 108 GLY A C 1
ATOM 817 O O . GLY A 1 108 ? -8.25 10.055 -0.735 1 96.06 108 GLY A O 1
ATOM 818 N N . ASN A 1 109 ? -9.055 8.766 0.853 1 94.94 109 ASN A N 1
ATOM 819 C CA . ASN A 1 109 ? -10.445 9.078 0.535 1 94.94 109 ASN A CA 1
ATOM 820 C C . ASN A 1 109 ? -10.75 10.555 0.765 1 94.94 109 ASN A C 1
ATOM 822 O O . ASN A 1 109 ? -11.43 11.188 -0.045 1 94.94 109 ASN A O 1
ATOM 826 N N . ALA A 1 110 ? -10.258 11.055 1.861 1 94.5 110 ALA A N 1
ATOM 827 C CA . ALA A 1 110 ? -10.484 12.461 2.18 1 94.5 110 ALA A CA 1
ATOM 828 C C . ALA A 1 110 ? -9.828 13.367 1.141 1 94.5 110 ALA A C 1
ATOM 830 O O . ALA A 1 110 ? -10.43 14.352 0.704 1 94.5 110 ALA A O 1
ATOM 831 N N . LEU A 1 111 ? -8.641 13.039 0.781 1 96.56 111 LEU A N 1
ATOM 832 C CA . LEU A 1 111 ? -7.926 13.812 -0.228 1 96.56 111 LEU A CA 1
ATOM 833 C C . LEU A 1 111 ? -8.664 13.773 -1.563 1 96.56 111 LEU A C 1
ATOM 835 O O . LEU A 1 111 ? -8.727 14.781 -2.268 1 96.56 111 LEU A O 1
ATOM 839 N N . ARG A 1 112 ? -9.211 12.641 -1.881 1 95.88 112 ARG A N 1
ATOM 840 C CA . ARG A 1 112 ? -9.961 12.5 -3.125 1 95.88 112 ARG A CA 1
ATOM 841 C C . ARG A 1 112 ? -11.188 13.406 -3.131 1 95.88 112 ARG A C 1
ATOM 843 O O . ARG A 1 112 ? -11.477 14.055 -4.133 1 95.88 112 ARG A O 1
ATOM 850 N N . ARG A 1 113 ? -11.891 13.406 -2.08 1 95.25 113 ARG A N 1
ATOM 851 C CA . ARG A 1 113 ? -13.062 14.266 -1.961 1 95.25 113 ARG A CA 1
ATOM 852 C C . ARG A 1 113 ? -12.68 15.734 -2.121 1 95.25 113 ARG A C 1
ATOM 854 O O . ARG A 1 113 ? -13.344 16.484 -2.838 1 95.25 113 ARG A O 1
ATOM 861 N N . ARG A 1 114 ? -11.609 16.078 -1.518 1 92.69 114 ARG A N 1
ATOM 862 C CA . ARG A 1 114 ? -11.141 17.453 -1.591 1 92.69 114 ARG A CA 1
ATOM 863 C C . ARG A 1 114 ? -10.672 17.797 -3.002 1 92.69 114 ARG A C 1
ATOM 865 O O . ARG A 1 114 ? -10.953 18.891 -3.504 1 92.69 114 ARG A O 1
ATOM 872 N N . PHE A 1 115 ? -10 16.922 -3.588 1 93.12 115 PHE A N 1
ATOM 873 C CA . PHE A 1 115 ? -9.531 17.109 -4.957 1 93.12 115 PHE A CA 1
ATOM 874 C C . PHE A 1 115 ? -10.703 17.344 -5.902 1 93.12 115 PHE A C 1
ATOM 876 O O . PHE A 1 115 ? -10.641 18.219 -6.773 1 93.12 115 PHE A O 1
ATOM 883 N N . LYS A 1 116 ? -11.711 16.609 -5.719 1 92.81 116 LYS A N 1
ATOM 884 C CA . LYS A 1 116 ? -12.891 16.703 -6.574 1 92.81 116 LYS A CA 1
ATOM 885 C C . LYS A 1 116 ? -13.547 18.078 -6.453 1 92.81 116 LYS A C 1
ATOM 887 O O . LYS A 1 116 ? -14.172 18.547 -7.398 1 92.81 116 LYS A O 1
ATOM 892 N N . THR A 1 117 ? -13.344 18.672 -5.359 1 92.88 117 THR A N 1
ATOM 893 C CA . THR A 1 117 ? -13.953 19.984 -5.137 1 92.88 117 THR A CA 1
ATOM 894 C C . THR A 1 117 ? -12.977 21.094 -5.484 1 92.88 117 THR A C 1
ATOM 896 O O . THR A 1 117 ? -13.258 22.266 -5.25 1 92.88 117 THR A O 1
ATOM 899 N N . GLY A 1 118 ? -11.766 20.75 -5.934 1 91.19 118 GLY A N 1
ATOM 900 C CA . GLY A 1 118 ? -10.828 21.734 -6.438 1 91.19 118 GLY A CA 1
ATOM 901 C C . GLY A 1 118 ? -9.859 22.234 -5.383 1 91.19 118 GLY A C 1
ATOM 902 O O . GLY A 1 118 ? -9.117 23.188 -5.617 1 91.19 118 GLY A O 1
ATOM 903 N N . GLU A 1 119 ? -9.836 21.594 -4.207 1 92.31 119 GLU A N 1
ATOM 904 C CA . GLU A 1 119 ? -8.914 21.984 -3.15 1 92.31 119 GLU A CA 1
ATOM 905 C C . GLU A 1 119 ? -7.492 21.531 -3.459 1 92.31 119 GLU A C 1
ATOM 907 O O . GLU A 1 119 ? -7.293 20.422 -3.969 1 92.31 119 GLU A O 1
ATOM 912 N N . LYS A 1 120 ? -6.578 22.391 -3.158 1 93.5 120 LYS A N 1
ATOM 913 C CA . LYS A 1 120 ? -5.168 22 -3.219 1 93.5 120 LYS A CA 1
ATOM 914 C C . LYS A 1 120 ? -4.711 21.375 -1.904 1 93.5 120 LYS A C 1
ATOM 916 O O . LYS A 1 120 ? -4.863 21.984 -0.839 1 93.5 120 LYS A O 1
ATOM 921 N N . THR A 1 121 ? -4.234 20.172 -2.012 1 97.12 121 THR A N 1
ATOM 922 C CA . THR A 1 121 ? -3.879 19.438 -0.8 1 97.12 121 THR A CA 1
ATOM 923 C C . THR A 1 121 ? -2.441 18.938 -0.88 1 97.12 121 THR A C 1
ATOM 925 O O . THR A 1 121 ? -1.812 19 -1.938 1 97.12 121 THR A O 1
ATOM 928 N N . GLY A 1 122 ? -1.869 18.531 0.284 1 97.94 122 GLY A N 1
ATOM 929 C CA . GLY A 1 122 ? -0.521 18 0.336 1 97.94 122 GLY A CA 1
ATOM 930 C C . GLY A 1 122 ? -0.307 17.047 1.495 1 97.94 122 GLY A C 1
ATOM 931 O O . GLY A 1 122 ? -1.138 16.969 2.402 1 97.94 122 GLY A O 1
ATOM 932 N N . ILE A 1 123 ? 0.695 16.328 1.431 1 98.62 123 ILE A N 1
ATOM 933 C CA . ILE A 1 123 ? 1.111 15.398 2.475 1 98.62 123 ILE A CA 1
ATOM 934 C C . ILE A 1 123 ? 2.584 15.617 2.809 1 98.62 123 ILE A C 1
ATOM 936 O O . ILE A 1 123 ? 3.441 15.586 1.921 1 98.62 123 ILE A O 1
ATOM 940 N N . LEU A 1 124 ? 2.844 15.812 4.074 1 98.44 124 LEU A N 1
ATOM 941 C CA . LEU A 1 124 ? 4.211 16.031 4.543 1 98.44 124 LEU A CA 1
ATOM 942 C C . LEU A 1 124 ? 4.867 14.703 4.926 1 98.44 124 LEU A C 1
ATOM 944 O O . LEU A 1 124 ? 4.285 13.914 5.672 1 98.44 124 LEU A O 1
ATOM 948 N N . PHE A 1 125 ? 6.039 14.508 4.414 1 98 125 PHE A N 1
ATOM 949 C CA . PHE A 1 125 ? 6.926 13.43 4.828 1 98 125 PHE A CA 1
ATOM 950 C C . PHE A 1 125 ? 8.234 13.984 5.375 1 98 125 PHE A C 1
ATOM 952 O O . PHE A 1 125 ? 8.836 14.883 4.781 1 98 125 PHE A O 1
ATOM 959 N N . GLY A 1 126 ? 8.695 13.445 6.473 1 94.94 126 GLY A N 1
ATOM 960 C CA . GLY A 1 126 ? 9.852 13.984 7.164 1 94.94 126 GLY A CA 1
ATOM 961 C C . GLY A 1 126 ? 11.148 13.289 6.781 1 94.94 126 GLY A C 1
ATOM 962 O O . GLY A 1 126 ? 11.164 12.43 5.902 1 94.94 126 GLY A O 1
ATOM 963 N N . ARG A 1 127 ? 12.195 13.664 7.453 1 92.88 127 ARG A N 1
ATOM 964 C CA . ARG A 1 127 ? 13.547 13.172 7.219 1 92.88 127 ARG A CA 1
ATOM 965 C C . ARG A 1 127 ? 13.625 11.664 7.438 1 92.88 127 ARG A C 1
ATOM 967 O O . ARG A 1 127 ? 12.844 11.102 8.211 1 92.88 127 ARG A O 1
ATOM 974 N N . GLU A 1 128 ? 14.609 11.008 6.785 1 88.75 128 GLU A N 1
ATOM 975 C CA . GLU A 1 128 ? 14.82 9.562 6.859 1 88.75 128 GLU A CA 1
ATOM 976 C C . GLU A 1 128 ? 15.141 9.125 8.281 1 88.75 128 GLU A C 1
ATOM 978 O O . GLU A 1 128 ? 14.695 8.07 8.727 1 88.75 128 GLU A O 1
ATOM 983 N N . ARG A 1 129 ? 15.703 9.969 9.07 1 84.19 129 ARG A N 1
ATOM 984 C CA . ARG A 1 129 ? 16.219 9.562 10.375 1 84.19 129 ARG A CA 1
ATOM 985 C C . ARG A 1 129 ? 15.18 9.766 11.461 1 84.19 129 ARG A C 1
ATOM 987 O O . ARG A 1 129 ? 14.977 8.891 12.312 1 84.19 129 ARG A O 1
ATOM 994 N N . PHE A 1 130 ? 14.492 10.953 11.445 1 85.69 130 PHE A N 1
ATOM 995 C CA . PHE A 1 130 ? 13.641 11.156 12.609 1 85.69 130 PHE A CA 1
ATOM 996 C C . PHE A 1 130 ? 12.281 11.703 12.195 1 85.69 130 PHE A C 1
ATOM 998 O O . PHE A 1 130 ? 11.484 12.117 13.047 1 85.69 130 PHE A O 1
ATOM 1005 N N . GLY A 1 131 ? 12.039 11.781 10.969 1 92.12 131 GLY A N 1
ATOM 1006 C CA . GLY A 1 131 ? 10.727 12.203 10.5 1 92.12 131 GLY A CA 1
ATOM 1007 C C . GLY A 1 131 ? 10.516 13.703 10.594 1 92.12 131 GLY A C 1
ATOM 1008 O O . GLY A 1 131 ? 11.391 14.484 10.219 1 92.12 131 GLY A O 1
ATOM 1009 N N . LEU A 1 132 ? 9.352 14.086 10.992 1 93.94 132 LEU A N 1
ATOM 1010 C CA . LEU A 1 132 ? 8.977 15.484 11.109 1 93.94 132 LEU A CA 1
ATOM 1011 C C . LEU A 1 132 ? 9.164 15.984 12.539 1 93.94 132 LEU A C 1
ATOM 1013 O O . LEU A 1 132 ? 8.898 15.25 13.492 1 93.94 132 LEU A O 1
ATOM 1017 N N . SER A 1 133 ? 9.586 17.203 12.648 1 91.62 133 SER A N 1
ATOM 1018 C CA . SER A 1 133 ? 9.617 17.844 13.969 1 91.62 133 SER A CA 1
ATOM 1019 C C . SER A 1 133 ? 8.211 18.188 14.445 1 91.62 133 SER A C 1
ATOM 1021 O O . SER A 1 133 ? 7.27 18.219 13.641 1 91.62 133 SER A O 1
ATOM 1023 N N . ASN A 1 134 ? 8.094 18.469 15.703 1 88.56 134 ASN A N 1
ATOM 1024 C CA . ASN A 1 134 ? 6.809 18.875 16.25 1 88.56 134 ASN A CA 1
ATOM 1025 C C . ASN A 1 134 ? 6.309 20.156 15.602 1 88.56 134 ASN A C 1
ATOM 1027 O O . ASN A 1 134 ? 5.109 20.312 15.367 1 88.56 134 ASN A O 1
ATOM 1031 N N . GLU A 1 135 ? 7.227 21.031 15.367 1 88.81 135 GLU A N 1
ATOM 1032 C CA . GLU A 1 135 ? 6.871 22.297 14.719 1 88.81 135 GLU A CA 1
ATOM 1033 C C . GLU A 1 135 ? 6.309 22.062 13.32 1 88.81 135 GLU A C 1
ATOM 1035 O O . GLU A 1 135 ? 5.316 22.672 12.93 1 88.81 135 GLU A O 1
ATOM 1040 N N . GLU A 1 136 ? 6.891 21.203 12.609 1 91.69 136 GLU A N 1
ATOM 1041 C CA . GLU A 1 136 ? 6.445 20.859 11.258 1 91.69 136 GLU A CA 1
ATOM 1042 C C . GLU A 1 136 ? 5.086 20.172 11.281 1 91.69 136 GLU A C 1
ATOM 1044 O O . GLU A 1 136 ? 4.215 20.469 10.461 1 91.69 136 GLU A O 1
ATOM 1049 N N . VAL A 1 137 ? 4.898 19.266 12.211 1 92.12 137 VAL A N 1
ATOM 1050 C CA . VAL A 1 137 ? 3.617 18.594 12.406 1 92.12 137 VAL A CA 1
ATOM 1051 C C . VAL A 1 137 ? 2.541 19.625 12.734 1 92.12 137 VAL A C 1
ATOM 1053 O O . VAL A 1 137 ? 1.396 19.5 12.297 1 92.12 137 VAL A O 1
ATOM 1056 N N . GLY A 1 138 ? 2.926 20.641 13.461 1 89.12 138 GLY A N 1
ATOM 1057 C CA . GLY A 1 138 ? 2.014 21.703 13.859 1 89.12 138 GLY A CA 1
ATOM 1058 C C . GLY A 1 138 ? 1.433 22.469 12.68 1 89.12 138 GLY A C 1
ATOM 1059 O O . GLY A 1 138 ? 0.327 23 12.766 1 89.12 138 GLY A O 1
ATOM 1060 N N . LEU A 1 139 ? 2.061 22.453 11.555 1 89.56 139 LEU A N 1
ATOM 1061 C CA . LEU A 1 139 ? 1.638 23.203 10.383 1 89.56 139 LEU A CA 1
ATOM 1062 C C . LEU A 1 139 ? 0.602 22.422 9.578 1 89.56 139 LEU A C 1
ATOM 1064 O O . LEU A 1 139 ? -0.067 23 8.711 1 89.56 139 LEU A O 1
ATOM 1068 N N . ALA A 1 140 ? 0.429 21.156 9.891 1 92.94 140 ALA A N 1
ATOM 1069 C CA . ALA A 1 140 ? -0.507 20.312 9.148 1 92.94 140 ALA A CA 1
ATOM 1070 C C . ALA A 1 140 ? -1.896 20.344 9.773 1 92.94 140 ALA A C 1
ATOM 1072 O O . ALA A 1 140 ? -2.049 20.734 10.938 1 92.94 140 ALA A O 1
ATOM 1073 N N . ASP A 1 141 ? -2.871 19.984 9.031 1 89.88 141 ASP A N 1
ATOM 1074 C CA . ASP A 1 141 ? -4.25 19.969 9.508 1 89.88 141 ASP A CA 1
ATOM 1075 C C . ASP A 1 141 ? -4.551 18.672 10.258 1 89.88 141 ASP A C 1
ATOM 1077 O O . ASP A 1 141 ? -5.234 18.672 11.281 1 89.88 141 ASP A O 1
ATOM 1081 N N . GLU A 1 142 ? -4.125 17.562 9.797 1 93.06 142 GLU A N 1
ATOM 1082 C CA . GLU A 1 142 ? -4.336 16.25 10.391 1 93.06 142 GLU A CA 1
ATOM 1083 C C . GLU A 1 142 ? -3.078 15.383 10.281 1 93.06 142 GLU A C 1
ATOM 1085 O O . GLU A 1 142 ? -2.146 15.727 9.547 1 93.06 142 GLU A O 1
ATOM 1090 N N . LEU A 1 143 ? -3.088 14.359 11.078 1 93.06 143 LEU A N 1
ATOM 1091 C CA . LEU A 1 143 ? -1.984 13.406 11.055 1 93.06 143 LEU A CA 1
ATOM 1092 C C . LEU A 1 143 ? -2.383 12.133 10.305 1 93.06 143 LEU A C 1
ATOM 1094 O O . LEU A 1 143 ? -3.566 11.797 10.234 1 93.06 143 LEU A O 1
ATOM 1098 N N . LEU A 1 144 ? -1.398 11.586 9.734 1 93.88 144 LEU A N 1
ATOM 1099 C CA . LEU A 1 144 ? -1.533 10.344 8.984 1 93.88 144 LEU A CA 1
ATOM 1100 C C . LEU A 1 144 ? -0.519 9.305 9.453 1 93.88 144 LEU A C 1
ATOM 1102 O O . LEU A 1 144 ? 0.648 9.633 9.68 1 93.88 144 LEU A O 1
ATOM 1106 N N . THR A 1 145 ? -1.022 8.094 9.664 1 92.5 145 THR A N 1
ATOM 1107 C CA . THR A 1 145 ? -0.105 7.039 10.078 1 92.5 145 THR A CA 1
ATOM 1108 C C . THR A 1 145 ? -0.385 5.746 9.312 1 92.5 145 THR A C 1
ATOM 1110 O O . THR A 1 145 ? -1.454 5.59 8.719 1 92.5 145 THR A O 1
ATOM 1113 N N . PHE A 1 146 ? 0.595 4.875 9.227 1 93.31 146 PHE A N 1
ATOM 1114 C CA . PHE A 1 146 ? 0.48 3.557 8.617 1 93.31 146 PHE A CA 1
ATOM 1115 C C . PHE A 1 146 ? 0.455 2.469 9.688 1 93.31 146 PHE A C 1
ATOM 1117 O O . PHE A 1 146 ? 1.048 2.627 10.758 1 93.31 146 PHE A O 1
ATOM 1124 N N . PRO A 1 147 ? -0.186 1.389 9.398 1 91 147 PRO A N 1
ATOM 1125 C CA . PRO A 1 147 ? -0.283 0.312 10.391 1 91 147 PRO A CA 1
ATOM 1126 C C . PRO A 1 147 ? 0.968 -0.563 10.438 1 91 147 PRO A C 1
ATOM 1128 O O . PRO A 1 147 ? 0.882 -1.778 10.242 1 91 147 PRO A O 1
ATOM 1131 N N . VAL A 1 148 ? 2.025 0.008 10.719 1 89.81 148 VAL A N 1
ATOM 1132 C CA . VAL A 1 148 ? 3.297 -0.707 10.758 1 89.81 148 VAL A CA 1
ATOM 1133 C C . VAL A 1 148 ? 3.391 -1.53 12.039 1 89.81 148 VAL A C 1
ATOM 1135 O O . VAL A 1 148 ? 2.775 -1.186 13.055 1 89.81 148 VAL A O 1
ATOM 1138 N N . ASN A 1 149 ? 4.156 -2.605 11.922 1 85.88 149 ASN A N 1
ATOM 1139 C CA . ASN A 1 149 ? 4.453 -3.408 13.109 1 85.88 149 ASN A CA 1
ATOM 1140 C C . ASN A 1 149 ? 5.199 -2.598 14.164 1 85.88 149 ASN A C 1
ATOM 1142 O O . ASN A 1 149 ? 6.32 -2.146 13.93 1 85.88 149 ASN A O 1
ATOM 1146 N N . PRO A 1 150 ? 4.621 -2.438 15.289 1 83.5 150 PRO A N 1
ATOM 1147 C CA . PRO A 1 150 ? 5.273 -1.604 16.312 1 83.5 150 PRO A CA 1
ATOM 1148 C C . PRO A 1 150 ? 6.641 -2.139 16.719 1 83.5 150 PRO A C 1
ATOM 1150 O O . PRO A 1 150 ? 7.52 -1.362 17.109 1 83.5 150 PRO A O 1
ATOM 1153 N N . ALA A 1 151 ? 6.828 -3.408 16.609 1 84.19 151 ALA A N 1
ATOM 1154 C CA . ALA A 1 151 ? 8.102 -4.027 16.969 1 84.19 151 ALA A CA 1
ATOM 1155 C C . ALA A 1 151 ? 9.164 -3.773 15.906 1 84.19 151 ALA A C 1
ATOM 1157 O O . ALA A 1 151 ? 10.352 -4.004 16.141 1 84.19 151 ALA A O 1
ATOM 1158 N N . PHE A 1 152 ? 8.75 -3.316 14.805 1 84.56 152 PHE A N 1
ATOM 1159 C CA . PHE A 1 152 ? 9.633 -2.99 13.688 1 84.56 152 PHE A CA 1
ATOM 1160 C C . PHE A 1 152 ? 9.047 -1.858 12.852 1 84.56 152 PHE A C 1
ATOM 1162 O O . PHE A 1 152 ? 8.57 -2.086 11.734 1 84.56 152 PHE A O 1
ATOM 1169 N N . ALA A 1 153 ? 9.094 -0.753 13.336 1 82.94 153 ALA A N 1
ATOM 1170 C CA . ALA A 1 153 ? 8.57 0.414 12.633 1 82.94 153 ALA A CA 1
ATOM 1171 C C . ALA A 1 153 ? 9.688 1.19 11.945 1 82.94 153 ALA A C 1
ATOM 1173 O O . ALA A 1 153 ? 10.164 2.201 12.469 1 82.94 153 ALA A O 1
ATOM 1174 N N . SER A 1 154 ? 10.07 0.741 10.852 1 86.94 154 SER A N 1
ATOM 1175 C CA . SER A 1 154 ? 11.18 1.313 10.094 1 86.94 154 SER A CA 1
ATOM 1176 C C . SER A 1 154 ? 10.805 1.517 8.633 1 86.94 154 SER A C 1
ATOM 1178 O O . SER A 1 154 ? 11.477 0.992 7.738 1 86.94 154 SER A O 1
ATOM 1180 N N . LEU A 1 155 ? 9.859 2.312 8.43 1 89.94 155 LEU A N 1
ATOM 1181 C CA . LEU A 1 155 ? 9.383 2.584 7.078 1 89.94 155 LEU A CA 1
ATOM 1182 C C . LEU A 1 155 ? 10.18 3.715 6.441 1 89.94 155 LEU A C 1
ATOM 1184 O O . LEU A 1 155 ? 10.211 4.832 6.957 1 89.94 155 LEU A O 1
ATOM 1188 N N . ASN A 1 156 ? 10.852 3.434 5.414 1 90 156 ASN A N 1
ATOM 1189 C CA . ASN A 1 156 ? 11.602 4.434 4.656 1 90 156 ASN A CA 1
ATOM 1190 C C . ASN A 1 156 ? 10.672 5.457 4.012 1 90 156 ASN A C 1
ATOM 1192 O O . ASN A 1 156 ? 9.516 5.152 3.711 1 90 156 ASN A O 1
ATOM 1196 N N . ILE A 1 157 ? 11.188 6.633 3.768 1 93.94 157 ILE A N 1
ATOM 1197 C CA . ILE A 1 157 ? 10.383 7.73 3.252 1 93.94 157 ILE A CA 1
ATOM 1198 C C . ILE A 1 157 ? 9.789 7.348 1.898 1 93.94 157 ILE A C 1
ATOM 1200 O O . ILE A 1 157 ? 8.625 7.641 1.618 1 93.94 157 ILE A O 1
ATOM 1204 N N . ALA A 1 158 ? 10.562 6.707 1.038 1 95.12 158 ALA A N 1
ATOM 1205 C CA . ALA A 1 158 ? 10.062 6.305 -0.274 1 95.12 158 ALA A CA 1
ATOM 1206 C C . ALA A 1 158 ? 8.977 5.242 -0.145 1 95.12 158 ALA A C 1
ATOM 1208 O O . ALA A 1 158 ? 8.031 5.219 -0.936 1 95.12 158 ALA A O 1
ATOM 1209 N N . GLN A 1 159 ? 9.117 4.367 0.81 1 95 159 GLN A N 1
ATOM 1210 C CA . GLN A 1 159 ? 8.102 3.361 1.091 1 95 159 GLN A CA 1
ATOM 1211 C C . GLN A 1 159 ? 6.801 4.012 1.567 1 95 159 GLN A C 1
ATOM 1213 O O . GLN A 1 159 ? 5.715 3.631 1.128 1 95 159 GLN A O 1
ATOM 1218 N N . ALA A 1 160 ? 6.949 4.957 2.449 1 96.5 160 ALA A N 1
ATOM 1219 C CA . ALA A 1 160 ? 5.777 5.664 2.951 1 96.5 160 ALA A CA 1
ATOM 1220 C C . ALA A 1 160 ? 5.031 6.367 1.819 1 96.5 160 ALA A C 1
ATOM 1222 O O . ALA A 1 160 ? 3.805 6.289 1.731 1 96.5 160 ALA A O 1
ATOM 1223 N N . VAL A 1 161 ? 5.781 7.047 0.976 1 97.88 161 VAL A N 1
ATOM 1224 C CA . VAL A 1 161 ? 5.168 7.734 -0.156 1 97.88 161 VAL A CA 1
ATOM 1225 C C . VAL A 1 161 ? 4.488 6.723 -1.072 1 97.88 161 VAL A C 1
ATOM 1227 O O . VAL A 1 161 ? 3.404 6.984 -1.602 1 97.88 161 VAL A O 1
ATOM 1230 N N . LEU A 1 162 ? 5.125 5.598 -1.257 1 97.69 162 LEU A N 1
ATOM 1231 C CA . LEU A 1 162 ? 4.543 4.555 -2.094 1 97.69 162 LEU A CA 1
ATOM 1232 C C . LEU A 1 162 ? 3.184 4.121 -1.551 1 97.69 162 LEU A C 1
ATOM 1234 O O . LEU A 1 162 ? 2.215 4.012 -2.305 1 97.69 162 LEU A O 1
ATOM 1238 N N . LEU A 1 163 ? 3.121 3.842 -0.287 1 97.62 163 LEU A N 1
ATOM 1239 C CA . LEU A 1 163 ? 1.877 3.402 0.334 1 97.62 163 LEU A CA 1
ATOM 1240 C C . LEU A 1 163 ? 0.784 4.453 0.167 1 97.62 163 LEU A C 1
ATOM 1242 O O . LEU A 1 163 ? -0.36 4.121 -0.152 1 97.62 163 LEU A O 1
ATOM 1246 N N . MET A 1 164 ? 1.126 5.691 0.399 1 97.62 164 MET A N 1
ATOM 1247 C CA . MET A 1 164 ? 0.132 6.75 0.261 1 97.62 164 MET A CA 1
ATOM 1248 C C . MET A 1 164 ? -0.299 6.906 -1.194 1 97.62 164 MET A C 1
ATOM 1250 O O . MET A 1 164 ? -1.474 7.148 -1.476 1 97.62 164 MET A O 1
ATOM 1254 N N . SER A 1 165 ? 0.664 6.871 -2.125 1 97.62 165 SER A N 1
ATOM 1255 C CA . SER A 1 165 ? 0.344 6.949 -3.547 1 97.62 165 SER A CA 1
ATOM 1256 C C . SER A 1 165 ? -0.608 5.832 -3.961 1 97.62 165 SER A C 1
ATOM 1258 O O . SER A 1 165 ? -1.533 6.055 -4.746 1 97.62 165 SER A O 1
ATOM 1260 N N . TYR A 1 166 ? -0.36 4.699 -3.434 1 96.44 166 TYR A N 1
ATOM 1261 C CA . TYR A 1 166 ? -1.199 3.527 -3.664 1 96.44 166 TYR A CA 1
ATOM 1262 C C . TYR A 1 166 ? -2.621 3.771 -3.174 1 96.44 166 TYR A C 1
ATOM 1264 O O . TYR A 1 166 ? -3.586 3.5 -3.891 1 96.44 166 TYR A O 1
ATOM 1272 N N . GLU A 1 167 ? -2.766 4.312 -1.987 1 96.75 167 GLU A N 1
ATOM 1273 C CA . GLU A 1 167 ? -4.082 4.613 -1.431 1 96.75 167 GLU A CA 1
ATOM 1274 C C . GLU A 1 167 ? -4.781 5.707 -2.229 1 96.75 167 GLU A C 1
ATOM 1276 O O . GLU A 1 167 ? -6.004 5.68 -2.389 1 96.75 167 GLU A O 1
ATOM 1281 N N . TRP A 1 168 ? -4.027 6.684 -2.686 1 96.06 168 TRP A N 1
ATOM 1282 C CA . TRP A 1 168 ? -4.59 7.703 -3.562 1 96.06 168 TRP A CA 1
ATOM 1283 C C . TRP A 1 168 ? -5.188 7.074 -4.816 1 96.06 168 TRP A C 1
ATOM 1285 O O . TRP A 1 168 ? -6.32 7.379 -5.195 1 96.06 168 TRP A O 1
ATOM 1295 N N . MET A 1 169 ? -4.406 6.238 -5.426 1 94.62 169 MET A N 1
ATOM 1296 C CA . MET A 1 169 ? -4.883 5.578 -6.641 1 94.62 169 MET A CA 1
ATOM 1297 C C . MET A 1 169 ? -6.16 4.793 -6.367 1 94.62 169 MET A C 1
ATOM 1299 O O . MET A 1 169 ? -7.137 4.918 -7.109 1 94.62 169 MET A O 1
ATOM 1303 N N . LYS A 1 170 ? -6.176 4.004 -5.332 1 93.5 170 LYS A N 1
ATOM 1304 C CA . LYS A 1 170 ? -7.32 3.174 -4.965 1 93.5 170 LYS A CA 1
ATOM 1305 C C . LYS A 1 170 ? -8.562 4.027 -4.711 1 93.5 170 LYS A C 1
ATOM 1307 O O . LYS A 1 170 ? -9.68 3.627 -5.051 1 93.5 170 LYS A O 1
ATOM 1312 N N . SER A 1 171 ? -8.375 5.188 -4.121 1 93.56 171 SER A N 1
ATOM 1313 C CA . SER A 1 171 ? -9.5 6.055 -3.771 1 93.56 171 SER A CA 1
ATOM 1314 C C . SER A 1 171 ? -10.227 6.543 -5.02 1 93.56 171 SER A C 1
ATOM 1316 O O . SER A 1 171 ? -11.359 7.02 -4.938 1 93.56 171 SER A O 1
ATOM 1318 N N . GLY A 1 172 ? -9.578 6.461 -6.141 1 91.06 172 GLY A N 1
ATOM 1319 C CA . GLY A 1 172 ? -10.18 6.91 -7.383 1 91.06 172 GLY A CA 1
ATOM 1320 C C . GLY A 1 172 ? -10.867 5.797 -8.148 1 91.06 172 GLY A C 1
ATOM 1321 O O . GLY A 1 172 ? -11.539 6.047 -9.148 1 91.06 172 GLY A O 1
ATOM 1322 N N . LEU A 1 173 ? -10.688 4.617 -7.664 1 88.06 173 LEU A N 1
ATOM 1323 C CA . LEU A 1 173 ? -11.297 3.469 -8.32 1 88.06 173 LEU A CA 1
ATOM 1324 C C . LEU A 1 173 ? -12.773 3.367 -7.969 1 88.06 173 LEU A C 1
ATOM 1326 O O . LEU A 1 173 ? -13.188 3.76 -6.875 1 88.06 173 LEU A O 1
ATOM 1330 N N . GLU A 1 174 ? -13.547 2.914 -8.867 1 82.81 174 GLU A N 1
ATOM 1331 C CA . GLU A 1 174 ? -14.961 2.688 -8.578 1 82.81 174 GLU A CA 1
ATOM 1332 C C . GLU A 1 174 ? -15.141 1.687 -7.438 1 82.81 174 GLU A C 1
ATOM 1334 O O . GLU A 1 174 ? -15.914 1.93 -6.508 1 82.81 174 GLU A O 1
ATOM 1339 N N . ASN A 1 175 ? -14.43 0.611 -7.609 1 83.69 175 ASN A N 1
ATOM 1340 C CA . ASN A 1 175 ? -14.305 -0.375 -6.543 1 83.69 175 ASN A CA 1
ATOM 1341 C C . ASN A 1 175 ? -12.852 -0.536 -6.102 1 83.69 175 ASN A C 1
ATOM 1343 O O . ASN A 1 175 ? -11.945 -0.61 -6.938 1 83.69 175 ASN A O 1
ATOM 1347 N N . GLN A 1 176 ? -12.672 -0.475 -4.828 1 79.75 176 GLN A N 1
ATOM 1348 C CA . GLN A 1 176 ? -11.328 -0.552 -4.277 1 79.75 176 GLN A CA 1
ATOM 1349 C C . GLN A 1 176 ? -10.617 -1.824 -4.734 1 79.75 176 GLN A C 1
ATOM 1351 O O . GLN A 1 176 ? -9.391 -1.902 -4.699 1 79.75 176 GLN A O 1
ATOM 1356 N N . THR A 1 177 ? -11.43 -2.758 -5.285 1 78.06 177 THR A N 1
ATOM 1357 C CA . THR A 1 177 ? -10.859 -4.043 -5.684 1 78.06 177 THR A CA 1
ATOM 1358 C C . THR A 1 177 ? -10.688 -4.109 -7.199 1 78.06 177 THR A C 1
ATOM 1360 O O . THR A 1 177 ? -10.336 -5.156 -7.742 1 78.06 177 THR A O 1
ATOM 1363 N N . ASP A 1 178 ? -10.914 -2.967 -7.797 1 80.31 178 ASP A N 1
ATOM 1364 C CA . ASP A 1 178 ? -10.766 -2.967 -9.25 1 80.31 178 ASP A CA 1
ATOM 1365 C C . ASP A 1 178 ? -9.312 -3.209 -9.648 1 80.31 178 ASP A C 1
ATOM 1367 O O . ASP A 1 178 ? -8.391 -2.74 -8.977 1 80.31 178 ASP A O 1
ATOM 1371 N N . THR A 1 179 ? -9.102 -3.957 -10.68 1 76.62 179 THR A N 1
ATOM 1372 C CA . THR A 1 179 ? -7.785 -4.254 -11.227 1 76.62 179 THR A CA 1
ATOM 1373 C C . THR A 1 179 ? -7.598 -3.596 -12.586 1 76.62 179 THR A C 1
ATOM 1375 O O . THR A 1 179 ? -8.57 -3.176 -13.219 1 76.62 179 THR A O 1
ATOM 1378 N N . VAL A 1 180 ? -6.348 -3.383 -12.875 1 73.25 180 VAL A N 1
ATOM 1379 C CA . VAL A 1 180 ? -6.023 -2.756 -14.148 1 73.25 180 VAL A CA 1
ATOM 1380 C C . VAL A 1 180 ? -6.523 -3.633 -15.297 1 73.25 180 VAL A C 1
ATOM 1382 O O . VAL A 1 180 ? -6.891 -3.127 -16.359 1 73.25 180 VAL A O 1
ATOM 1385 N N . PHE A 1 181 ? -6.465 -4.945 -15.008 1 70.75 181 PHE A N 1
ATOM 1386 C CA . PHE A 1 181 ? -7.012 -5.914 -15.945 1 70.75 181 PHE A CA 1
ATOM 1387 C C . PHE A 1 181 ? -7.723 -7.043 -15.211 1 70.75 181 PHE A C 1
ATOM 1389 O O . PHE A 1 181 ? -7.48 -7.266 -14.023 1 70.75 181 PHE A O 1
ATOM 1396 N N . ARG A 1 182 ? -8.75 -7.449 -15.984 1 67.69 182 ARG A N 1
ATOM 1397 C CA . ARG A 1 182 ? -9.492 -8.562 -15.398 1 67.69 182 ARG A CA 1
ATOM 1398 C C . ARG A 1 182 ? -9.148 -9.875 -16.078 1 67.69 182 ARG A C 1
ATOM 1400 O O . ARG A 1 182 ? -8.789 -9.891 -17.266 1 67.69 182 ARG A O 1
ATOM 1407 N N . GLY A 1 183 ? -8.898 -10.789 -15.242 1 66.19 183 GLY A N 1
ATOM 1408 C CA . GLY A 1 183 ? -8.836 -12.094 -15.875 1 66.19 183 GLY A CA 1
ATOM 1409 C C . GLY A 1 183 ? -10.062 -12.422 -16.703 1 66.19 183 GLY A C 1
ATOM 1410 O O . GLY A 1 183 ? -11.031 -11.656 -16.719 1 66.19 183 GLY A O 1
ATOM 1411 N N . PRO A 1 184 ? -9.977 -13.414 -17.562 1 63.38 184 PRO A N 1
ATOM 1412 C CA . PRO A 1 184 ? -11.125 -13.805 -18.375 1 63.38 184 PRO A CA 1
ATOM 1413 C C . PRO A 1 184 ? -12.383 -14.07 -17.547 1 63.38 184 PRO A C 1
ATOM 1415 O O . PRO A 1 184 ? -12.289 -14.562 -16.422 1 63.38 184 PRO A O 1
ATOM 1418 N N . GLU A 1 185 ? -13.336 -13.359 -18.016 1 65.94 185 GLU A N 1
ATOM 1419 C CA . GLU A 1 185 ? -14.609 -13.719 -17.375 1 65.94 185 GLU A CA 1
ATOM 1420 C C . GLU A 1 185 ? -14.891 -15.211 -17.531 1 65.94 185 GLU A C 1
ATOM 1422 O O . GLU A 1 185 ? -14.93 -15.734 -18.641 1 65.94 185 GLU A O 1
ATOM 1427 N N . MET A 1 186 ? -14.734 -15.898 -16.484 1 70.62 186 MET A N 1
ATOM 1428 C CA . MET A 1 186 ? -14.992 -17.328 -16.516 1 70.62 186 MET A CA 1
ATOM 1429 C C . MET A 1 186 ? -16.281 -17.672 -15.75 1 70.62 186 MET A C 1
ATOM 1431 O O . MET A 1 186 ? -16.234 -18.125 -14.609 1 70.62 186 MET A O 1
ATOM 1435 N N . PRO A 1 187 ? -17.391 -17.406 -16.594 1 73.31 187 PRO A N 1
ATOM 1436 C CA . PRO A 1 187 ? -18.656 -17.766 -15.914 1 73.31 187 PRO A CA 1
ATOM 1437 C C . PRO A 1 187 ? -18.719 -19.234 -15.539 1 73.31 187 PRO A C 1
ATOM 1439 O O . PRO A 1 187 ? -18.234 -20.094 -16.281 1 73.31 187 PRO A O 1
ATOM 1442 N N . LEU A 1 188 ? -19.25 -19.359 -14.398 1 78.31 188 LEU A N 1
ATOM 1443 C CA . LEU A 1 188 ? -19.469 -20.734 -13.984 1 78.31 188 LEU A CA 1
ATOM 1444 C C . LEU A 1 188 ? -20.297 -21.484 -15.016 1 78.31 188 LEU A C 1
ATOM 1446 O O . LEU A 1 188 ? -21.266 -20.938 -15.562 1 78.31 188 LEU A O 1
ATOM 1450 N N . ALA A 1 189 ? -19.812 -22.656 -15.32 1 85.44 189 ALA A N 1
ATOM 1451 C CA . ALA A 1 189 ? -20.562 -23.484 -16.266 1 85.44 189 ALA A CA 1
ATOM 1452 C C . ALA A 1 189 ? -21.938 -23.828 -15.727 1 85.44 189 ALA A C 1
ATOM 1454 O O . ALA A 1 189 ? -22.094 -24.141 -14.539 1 85.44 189 ALA A O 1
ATOM 1455 N N . PRO A 1 190 ? -23 -23.641 -16.672 1 86.38 190 PRO A N 1
ATOM 1456 C CA . PRO A 1 190 ? -24.281 -24.203 -16.234 1 86.38 190 PRO A CA 1
ATOM 1457 C C . PRO A 1 190 ? -24.188 -25.672 -15.852 1 86.38 190 PRO A C 1
ATOM 1459 O O . PRO A 1 190 ? -23.312 -26.391 -16.359 1 86.38 190 PRO A O 1
ATOM 1462 N N . LYS A 1 191 ? -25.156 -26.031 -14.953 1 85.75 191 LYS A N 1
ATOM 1463 C CA . LYS A 1 191 ? -25.125 -27.406 -14.461 1 85.75 191 LYS A CA 1
ATOM 1464 C C . LYS A 1 191 ? -25.25 -28.406 -15.609 1 85.75 191 LYS A C 1
ATOM 1466 O O . LYS A 1 191 ? -24.672 -29.5 -15.555 1 85.75 191 LYS A O 1
ATOM 1471 N N . GLU A 1 192 ? -25.922 -28.031 -16.609 1 88.88 192 GLU A N 1
ATOM 1472 C CA . GLU A 1 192 ? -26.094 -28.906 -17.766 1 88.88 192 GLU A CA 1
ATOM 1473 C C . GLU A 1 192 ? -24.75 -29.25 -18.406 1 88.88 192 GLU A C 1
ATOM 1475 O O . GLU A 1 192 ? -24.516 -30.406 -18.797 1 88.88 192 GLU A O 1
ATOM 1480 N N . GLU A 1 193 ? -23.922 -28.281 -18.516 1 90.25 193 GLU A N 1
ATOM 1481 C CA . GLU A 1 193 ? -22.609 -28.516 -19.094 1 90.25 193 GLU A CA 1
ATOM 1482 C C . GLU A 1 193 ? -21.75 -29.391 -18.188 1 90.25 193 GLU A C 1
ATOM 1484 O O . GLU A 1 193 ? -21.031 -30.281 -18.672 1 90.25 193 GLU A O 1
ATOM 1489 N N . LEU A 1 194 ? -21.828 -29.172 -16.969 1 89.81 194 LEU A N 1
ATOM 1490 C CA . LEU A 1 194 ? -21.078 -29.969 -15.984 1 89.81 194 LEU A CA 1
ATOM 1491 C C . LEU A 1 194 ? -21.531 -31.422 -16.016 1 89.81 194 LEU A C 1
ATOM 1493 O O . LEU A 1 194 ? -20.688 -32.344 -16.031 1 89.81 194 LEU A O 1
ATOM 1497 N N . HIS A 1 195 ? -22.797 -31.609 -16.031 1 88.81 195 HIS A N 1
ATOM 1498 C CA . HIS A 1 195 ? -23.328 -32.969 -16.094 1 88.81 195 HIS A CA 1
ATOM 1499 C C . HIS A 1 195 ? -22.922 -33.656 -17.391 1 88.81 195 HIS A C 1
ATOM 1501 O O . HIS A 1 195 ? -22.641 -34.844 -17.406 1 88.81 195 HIS A O 1
ATOM 1507 N N . GLY A 1 196 ? -23 -32.844 -18.422 1 90.5 196 GLY A N 1
ATOM 1508 C CA . GLY A 1 196 ? -22.516 -33.406 -19.672 1 90.5 196 GLY A CA 1
ATOM 1509 C C . GLY A 1 196 ? -21.094 -33.906 -19.609 1 90.5 196 GLY A C 1
ATOM 1510 O O . GLY A 1 196 ? -20.766 -34.969 -20.125 1 90.5 196 GLY A O 1
ATOM 1511 N N . PHE A 1 197 ? -20.297 -33.219 -19.062 1 93.12 197 PHE A N 1
ATOM 1512 C CA . PHE A 1 197 ? -18.906 -33.594 -18.875 1 93.12 197 PHE A CA 1
ATOM 1513 C C . PHE A 1 197 ? -18.812 -34.875 -18.031 1 93.12 197 PHE A C 1
ATOM 1515 O O . PHE A 1 197 ? -18.047 -35.781 -18.344 1 93.12 197 PHE A O 1
ATOM 1522 N N . PHE A 1 198 ? -19.562 -34.875 -16.938 1 89.19 198 PHE A N 1
ATOM 1523 C CA . PHE A 1 198 ? -19.578 -36.031 -16.062 1 89.19 198 PHE A CA 1
ATOM 1524 C C . PHE A 1 198 ? -19.969 -37.281 -16.844 1 89.19 198 PHE A C 1
ATOM 1526 O O . PHE A 1 198 ? -19.312 -38.344 -16.719 1 89.19 198 PHE A O 1
ATOM 1533 N N . ASN A 1 199 ? -20.938 -37.156 -17.531 1 91.12 199 ASN A N 1
ATOM 1534 C CA . ASN A 1 199 ? -21.391 -38.281 -18.328 1 91.12 199 ASN A CA 1
ATOM 1535 C C . ASN A 1 199 ? -20.312 -38.75 -19.312 1 91.12 199 ASN A C 1
ATOM 1537 O O . ASN A 1 199 ? -20.078 -39.969 -19.453 1 91.12 199 ASN A O 1
ATOM 1541 N N . HIS A 1 200 ? -19.797 -37.781 -19.953 1 91.88 200 HIS A N 1
ATOM 1542 C CA . HIS A 1 200 ? -18.734 -38.094 -20.906 1 91.88 200 HIS A CA 1
ATOM 1543 C C . HIS A 1 200 ? -17.578 -38.812 -20.219 1 91.88 200 HIS A C 1
ATOM 1545 O O . HIS A 1 200 ? -17.109 -39.844 -20.734 1 91.88 200 HIS A O 1
ATOM 1551 N N . LEU A 1 201 ? -17.141 -38.375 -19.125 1 91.44 201 LEU A N 1
ATOM 1552 C CA . LEU A 1 201 ? -16.047 -38.969 -18.375 1 91.44 201 LEU A CA 1
ATOM 1553 C C . LEU A 1 201 ? -16.422 -40.344 -17.859 1 91.44 201 LEU A C 1
ATOM 1555 O O . LEU A 1 201 ? -15.641 -41.312 -17.953 1 91.44 201 LEU A O 1
ATOM 1559 N N . GLU A 1 202 ? -17.609 -40.406 -17.281 1 89.19 202 GLU A N 1
ATOM 1560 C CA . GLU A 1 202 ? -18.094 -41.688 -16.781 1 89.19 202 GLU A CA 1
ATOM 1561 C C . GLU A 1 202 ? -18.125 -42.75 -17.875 1 89.19 202 GLU A C 1
ATOM 1563 O O . GLU A 1 202 ? -17.703 -43.875 -17.656 1 89.19 202 GLU A O 1
ATOM 1568 N N . GLU A 1 203 ? -18.641 -42.406 -19 1 90.06 203 GLU A N 1
ATOM 1569 C CA . GLU A 1 203 ? -18.703 -43.312 -20.141 1 90.06 203 GLU A CA 1
ATOM 1570 C C . GLU A 1 203 ? -17.312 -43.781 -20.562 1 90.06 203 GLU A C 1
ATOM 1572 O O . GLU A 1 203 ? -17.094 -44.969 -20.797 1 90.06 203 GLU A O 1
ATOM 1577 N N . ALA A 1 204 ? -16.469 -42.844 -20.656 1 88.12 204 ALA A N 1
ATOM 1578 C CA . ALA A 1 204 ? -15.086 -43.156 -21.062 1 88.12 204 ALA A CA 1
ATOM 1579 C C . ALA A 1 204 ? -14.422 -44.094 -20.062 1 88.12 204 ALA A C 1
ATOM 1581 O O . ALA A 1 204 ? -13.688 -45 -20.453 1 88.12 204 ALA A O 1
ATOM 1582 N N . LEU A 1 205 ? -14.734 -43.938 -18.875 1 88.94 205 LEU A N 1
ATOM 1583 C CA . LEU A 1 205 ? -14.148 -44.781 -17.812 1 88.94 205 LEU A CA 1
ATOM 1584 C C . LEU A 1 205 ? -14.828 -46.125 -17.734 1 88.94 205 LEU A C 1
ATOM 1586 O O . LEU A 1 205 ? -14.172 -47.156 -17.516 1 88.94 205 LEU A O 1
ATOM 1590 N N . ASP A 1 206 ? -16.078 -46.125 -17.969 1 87.12 206 ASP A N 1
ATOM 1591 C CA . ASP A 1 206 ? -16.859 -47.344 -17.875 1 87.12 206 ASP A CA 1
ATOM 1592 C C . ASP A 1 206 ? -16.406 -48.375 -18.922 1 87.12 206 ASP A C 1
ATOM 1594 O O . ASP A 1 206 ? -16.203 -49.531 -18.609 1 87.12 206 ASP A O 1
ATOM 1598 N N . VAL A 1 207 ? -16.188 -47.906 -20.125 1 85.62 207 VAL A N 1
ATOM 1599 C CA . VAL A 1 207 ? -15.797 -48.75 -21.234 1 85.62 207 VAL A CA 1
ATOM 1600 C C . VAL A 1 207 ? -14.414 -49.344 -20.953 1 85.62 207 VAL A C 1
ATOM 1602 O O . VAL A 1 207 ? -14.102 -50.438 -21.422 1 85.62 207 VAL A O 1
ATOM 1605 N N . ARG A 1 208 ? -13.688 -48.812 -20.125 1 86.88 208 ARG A N 1
ATOM 1606 C CA . ARG A 1 208 ? -12.336 -49.25 -19.812 1 86.88 208 ARG A CA 1
ATOM 1607 C C . ARG A 1 208 ? -12.312 -50.094 -18.547 1 86.88 208 ARG A C 1
ATOM 1609 O O . ARG A 1 208 ? -11.242 -50.531 -18.094 1 86.88 208 ARG A O 1
ATOM 1616 N N . GLY A 1 209 ? -13.477 -50.219 -17.953 1 86.56 209 GLY A N 1
ATOM 1617 C CA . GLY A 1 209 ? -13.586 -51.062 -16.781 1 86.56 209 GLY A CA 1
ATOM 1618 C C . GLY A 1 209 ? -13.102 -50.406 -15.508 1 86.56 209 GLY A C 1
ATOM 1619 O O . GLY A 1 209 ? -12.648 -51.094 -14.586 1 86.56 209 GLY A O 1
ATOM 1620 N N . TYR A 1 210 ? -13.172 -49.156 -15.484 1 87.94 210 TYR A N 1
ATOM 1621 C CA . TYR A 1 210 ? -12.695 -48.406 -14.32 1 87.94 210 TYR A CA 1
ATOM 1622 C C . TYR A 1 210 ? -13.562 -48.719 -13.102 1 87.94 210 TYR A C 1
ATOM 1624 O O . TYR A 1 210 ? -13.047 -48.844 -11.992 1 87.94 210 TYR A O 1
ATOM 1632 N N . PHE A 1 211 ? -14.766 -48.781 -13.25 1 87.69 211 PHE A N 1
ATOM 1633 C CA . PHE A 1 211 ? -15.695 -48.938 -12.141 1 87.69 211 PHE A CA 1
ATOM 1634 C C . PHE A 1 211 ? -15.844 -50.406 -11.766 1 87.69 211 PHE A C 1
ATOM 1636 O O . PHE A 1 211 ? -16.75 -51.094 -12.234 1 87.69 211 PHE A O 1
ATOM 1643 N N . ARG A 1 212 ? -14.805 -50.875 -11 1 84.38 212 ARG A N 1
ATOM 1644 C CA . ARG A 1 212 ? -14.82 -52.25 -10.531 1 84.38 212 ARG A CA 1
ATOM 1645 C C . ARG A 1 212 ? -14.484 -52.344 -9.047 1 84.38 212 ARG A C 1
ATOM 1647 O O . ARG A 1 212 ? -13.672 -51.562 -8.547 1 84.38 212 ARG A O 1
ATOM 1654 N N . PRO A 1 213 ? -15.125 -53.344 -8.359 1 85.94 213 PRO A N 1
ATOM 1655 C CA . PRO A 1 213 ? -16.203 -54.219 -8.812 1 85.94 213 PRO A CA 1
ATOM 1656 C C . PRO A 1 213 ? -17.516 -53.5 -9.055 1 85.94 213 PRO A C 1
ATOM 1658 O O . PRO A 1 213 ? -17.656 -52.312 -8.656 1 85.94 213 PRO A O 1
ATOM 1661 N N . GLU A 1 214 ? -18.406 -54.094 -9.805 1 85.56 214 GLU A N 1
ATOM 1662 C CA . GLU A 1 214 ? -19.672 -53.5 -10.242 1 85.56 214 GLU A CA 1
ATOM 1663 C C . GLU A 1 214 ? -20.484 -53 -9.055 1 85.56 214 GLU A C 1
ATOM 1665 O O . GLU A 1 214 ? -21.141 -51.969 -9.148 1 85.56 214 GLU A O 1
ATOM 1670 N N . ALA A 1 215 ? -20.328 -53.656 -7.988 1 87.88 215 ALA A N 1
ATOM 1671 C CA . ALA A 1 215 ? -21.078 -53.281 -6.781 1 87.88 215 ALA A CA 1
ATOM 1672 C C . ALA A 1 215 ? -20.656 -51.938 -6.258 1 87.88 215 ALA A C 1
ATOM 1674 O O . ALA A 1 215 ? -21.438 -51.25 -5.578 1 87.88 215 ALA A O 1
ATOM 1675 N N . ARG A 1 216 ? -19.438 -51.5 -6.598 1 88.06 216 ARG A N 1
ATOM 1676 C CA . ARG A 1 216 ? -18.922 -50.25 -6.078 1 88.06 216 ARG A CA 1
ATOM 1677 C C . ARG A 1 216 ? -19.031 -49.125 -7.117 1 88.06 216 ARG A C 1
ATOM 1679 O O . ARG A 1 216 ? -18.688 -47.969 -6.848 1 88.06 216 ARG A O 1
ATOM 1686 N N . LYS A 1 217 ? -19.609 -49.375 -8.203 1 87.25 217 LYS A N 1
ATOM 1687 C CA . LYS A 1 217 ? -19.656 -48.406 -9.312 1 87.25 217 LYS A CA 1
ATOM 1688 C C . LYS A 1 217 ? -20.375 -47.125 -8.914 1 87.25 217 LYS A C 1
ATOM 1690 O O . LYS A 1 217 ? -19.859 -46.031 -9.156 1 87.25 217 LYS A O 1
ATOM 1695 N N . GLU A 1 218 ? -21.469 -47.312 -8.312 1 86.62 218 GLU A N 1
ATOM 1696 C CA . GLU A 1 218 ? -22.266 -46.156 -7.949 1 86.62 218 GLU A CA 1
ATOM 1697 C C . GLU A 1 218 ? -21.516 -45.219 -7.02 1 86.62 218 GLU A C 1
ATOM 1699 O O . GLU A 1 218 ? -21.516 -44 -7.219 1 86.62 218 GLU A O 1
ATOM 1704 N N . ILE A 1 219 ? -20.906 -45.75 -6.043 1 88.06 219 ILE A N 1
ATOM 1705 C CA . ILE A 1 219 ? -20.172 -44.969 -5.074 1 88.06 219 ILE A CA 1
ATOM 1706 C C . ILE A 1 219 ? -18.984 -44.281 -5.762 1 88.06 219 ILE A C 1
ATOM 1708 O O . ILE A 1 219 ? -18.672 -43.125 -5.5 1 88.06 219 ILE A O 1
ATOM 1712 N N . MET A 1 220 ? -18.312 -44.938 -6.641 1 87.44 220 MET A N 1
ATOM 1713 C CA . MET A 1 220 ? -17.156 -44.406 -7.359 1 87.44 220 MET A CA 1
ATOM 1714 C C . MET A 1 220 ? -17.578 -43.25 -8.266 1 87.44 220 MET A C 1
ATOM 1716 O O . MET A 1 220 ? -16.891 -42.219 -8.328 1 87.44 220 MET A O 1
ATOM 1720 N N . VAL A 1 221 ? -18.656 -43.438 -8.898 1 86.75 221 VAL A N 1
ATOM 1721 C CA . VAL A 1 221 ? -19.188 -42.406 -9.773 1 86.75 221 VAL A CA 1
ATOM 1722 C C . VAL A 1 221 ? -19.562 -41.156 -8.945 1 86.75 221 VAL A C 1
ATOM 1724 O O . VAL A 1 221 ? -19.234 -40.031 -9.312 1 86.75 221 VAL A O 1
ATOM 1727 N N . ASN A 1 222 ? -20.203 -41.375 -7.883 1 86.06 222 ASN A N 1
ATOM 1728 C CA . ASN A 1 222 ? -20.594 -40.281 -7.012 1 86.06 222 ASN A CA 1
ATOM 1729 C C . ASN A 1 222 ? -19.391 -39.5 -6.473 1 86.06 222 ASN A C 1
ATOM 1731 O O . ASN A 1 222 ? -19.406 -38.281 -6.391 1 86.06 222 ASN A O 1
ATOM 1735 N N . ASN A 1 223 ? -18.406 -40.25 -6.117 1 84.88 223 ASN A N 1
ATOM 1736 C CA . ASN A 1 223 ? -17.188 -39.625 -5.641 1 84.88 223 ASN A CA 1
ATOM 1737 C C . ASN A 1 223 ? -16.531 -38.781 -6.727 1 84.88 223 ASN A C 1
ATOM 1739 O O . ASN A 1 223 ? -16.094 -37.656 -6.461 1 84.88 223 ASN A O 1
ATOM 1743 N N . LEU A 1 224 ? -16.484 -39.25 -7.918 1 84.31 224 LEU A N 1
ATOM 1744 C CA . LEU A 1 224 ? -15.914 -38.5 -9.055 1 84.31 224 LEU A CA 1
ATOM 1745 C C . LEU A 1 224 ? -16.688 -37.219 -9.312 1 84.31 224 LEU A C 1
ATOM 1747 O O . LEU A 1 224 ? -16.094 -36.156 -9.508 1 84.31 224 LEU A O 1
ATOM 1751 N N . ARG A 1 225 ? -17.953 -37.344 -9.242 1 84.88 225 ARG A N 1
ATOM 1752 C CA . ARG A 1 225 ? -18.797 -36.188 -9.461 1 84.88 225 ARG A CA 1
ATOM 1753 C C . ARG A 1 225 ? -18.625 -35.156 -8.352 1 84.88 225 ARG A C 1
ATOM 1755 O O . ARG A 1 225 ? -18.594 -33.938 -8.617 1 84.88 225 ARG A O 1
ATOM 1762 N N . ALA A 1 226 ? -18.516 -35.688 -7.18 1 81.75 226 ALA A N 1
ATOM 1763 C CA . ALA A 1 226 ? -18.328 -34.781 -6.043 1 81.75 226 ALA A CA 1
ATOM 1764 C C . ALA A 1 226 ? -17.031 -33.969 -6.18 1 81.75 226 ALA A C 1
ATOM 1766 O O . ALA A 1 226 ? -17.031 -32.75 -5.98 1 81.75 226 ALA A O 1
ATOM 1767 N N . VAL A 1 227 ? -15.945 -34.625 -6.566 1 80.12 227 VAL A N 1
ATOM 1768 C CA . VAL A 1 227 ? -14.633 -34 -6.688 1 80.12 227 VAL A CA 1
ATOM 1769 C C . VAL A 1 227 ? -14.664 -32.938 -7.801 1 80.12 227 VAL A C 1
ATOM 1771 O O . VAL A 1 227 ? -14.164 -31.828 -7.625 1 80.12 227 VAL A O 1
ATOM 1774 N N . LEU A 1 228 ? -15.258 -33.219 -8.828 1 83.44 228 LEU A N 1
ATOM 1775 C CA . LEU A 1 228 ? -15.234 -32.344 -9.992 1 83.44 228 LEU A CA 1
ATOM 1776 C C . LEU A 1 228 ? -16.219 -31.188 -9.836 1 83.44 228 LEU A C 1
ATOM 1778 O O . LEU A 1 228 ? -16.031 -30.125 -10.406 1 83.44 228 LEU A O 1
ATOM 1782 N N . THR A 1 229 ? -17.328 -31.422 -9.016 1 77.31 229 THR A N 1
ATOM 1783 C CA . THR A 1 229 ? -18.297 -30.375 -8.742 1 77.31 229 THR A CA 1
ATOM 1784 C C . THR A 1 229 ? -17.703 -29.281 -7.859 1 77.31 229 THR A C 1
ATOM 1786 O O . THR A 1 229 ? -17.984 -28.094 -8.039 1 77.31 229 THR A O 1
ATOM 1789 N N . ARG A 1 230 ? -16.766 -29.734 -6.984 1 71.56 230 ARG A N 1
ATOM 1790 C CA . ARG A 1 230 ? -16.172 -28.812 -6.02 1 71.56 230 ARG A CA 1
ATOM 1791 C C . ARG A 1 230 ? -15.297 -27.781 -6.719 1 71.56 230 ARG A C 1
ATOM 1793 O O . ARG A 1 230 ? -15.156 -26.656 -6.242 1 71.56 230 ARG A O 1
ATOM 1800 N N . ALA A 1 231 ? -14.742 -28.062 -7.824 1 76.25 231 ALA A N 1
ATOM 1801 C CA . ALA A 1 231 ? -13.766 -27.219 -8.508 1 76.25 231 ALA A CA 1
ATOM 1802 C C . ALA A 1 231 ? -14.43 -25.969 -9.078 1 76.25 231 ALA A C 1
ATOM 1804 O O . ALA A 1 231 ? -13.781 -24.938 -9.234 1 76.25 231 ALA A O 1
ATOM 1805 N N . GLY A 1 232 ? -15.742 -26.094 -9.336 1 75.19 232 GLY A N 1
ATOM 1806 C CA . GLY A 1 232 ? -16.438 -24.922 -9.875 1 75.19 232 GLY A CA 1
ATOM 1807 C C . GLY A 1 232 ? -15.898 -24.484 -11.219 1 75.19 232 GLY A C 1
ATOM 1808 O O . GLY A 1 232 ? -15.562 -23.312 -11.406 1 75.19 232 GLY A O 1
ATOM 1809 N N . PHE A 1 233 ? -15.977 -25.328 -12.211 1 84.75 233 PHE A N 1
ATOM 1810 C CA . PHE A 1 233 ? -15.391 -25.094 -13.523 1 84.75 233 PHE A CA 1
ATOM 1811 C C . PHE A 1 233 ? -16.219 -24.109 -14.32 1 84.75 233 PHE A C 1
ATOM 1813 O O . PHE A 1 233 ? -17.453 -24.125 -14.266 1 84.75 233 PHE A O 1
ATOM 1820 N N . ALA A 1 234 ? -15.5 -23.312 -15.008 1 84.19 234 ALA A N 1
ATOM 1821 C CA . ALA A 1 234 ? -16.141 -22.5 -16.047 1 84.19 234 ALA A CA 1
ATOM 1822 C C . ALA A 1 234 ? -16.375 -23.312 -17.312 1 84.19 234 ALA A C 1
ATOM 1824 O O . ALA A 1 234 ? -15.773 -24.375 -17.5 1 84.19 234 ALA A O 1
ATOM 1825 N N . SER A 1 235 ? -17.297 -22.797 -18.203 1 86.12 235 SER A N 1
ATOM 1826 C CA . SER A 1 235 ? -17.641 -23.484 -19.438 1 86.12 235 SER A CA 1
ATOM 1827 C C . SER A 1 235 ? -16.391 -23.75 -20.281 1 86.12 235 SER A C 1
ATOM 1829 O O . SER A 1 235 ? -16.219 -24.828 -20.844 1 86.12 235 SER A O 1
ATOM 1831 N N . ALA A 1 236 ? -15.602 -22.766 -20.328 1 83.75 236 ALA A N 1
ATOM 1832 C CA . ALA A 1 236 ? -14.391 -22.891 -21.141 1 83.75 236 ALA A CA 1
ATOM 1833 C C . ALA A 1 236 ? -13.477 -23.984 -20.578 1 83.75 236 ALA A C 1
ATOM 1835 O O . ALA A 1 236 ? -12.828 -24.703 -21.344 1 83.75 236 ALA A O 1
ATOM 1836 N N . GLU A 1 237 ? -13.391 -24.094 -19.328 1 87.81 237 GLU A N 1
ATOM 1837 C CA . GLU A 1 237 ? -12.578 -25.109 -18.672 1 87.81 237 GLU A CA 1
ATOM 1838 C C . GLU A 1 237 ? -13.141 -26.516 -18.938 1 87.81 237 GLU A C 1
ATOM 1840 O O . GLU A 1 237 ? -12.375 -27.453 -19.172 1 87.81 237 GLU A O 1
ATOM 1845 N N . LEU A 1 238 ? -14.438 -26.594 -18.891 1 88.81 238 LEU A N 1
ATOM 1846 C CA . LEU A 1 238 ? -15.07 -27.875 -19.172 1 88.81 238 LEU A CA 1
ATOM 1847 C C . LEU A 1 238 ? -14.82 -28.312 -20.609 1 88.81 238 LEU A C 1
ATOM 1849 O O . LEU A 1 238 ? -14.617 -29.5 -20.875 1 88.81 238 LEU A O 1
ATOM 1853 N N . LYS A 1 239 ? -14.875 -27.375 -21.531 1 88.62 239 LYS A N 1
ATOM 1854 C CA . LYS A 1 239 ? -14.578 -27.688 -22.922 1 88.62 239 LYS A CA 1
ATOM 1855 C C . LYS A 1 239 ? -13.164 -28.25 -23.078 1 88.62 239 LYS A C 1
ATOM 1857 O O . LYS A 1 239 ? -12.953 -29.219 -23.797 1 88.62 239 LYS A O 1
ATOM 1862 N N . LEU A 1 240 ? -12.32 -27.641 -22.406 1 88.06 240 LEU A N 1
ATOM 1863 C CA . LEU A 1 240 ? -10.938 -28.125 -22.422 1 88.06 240 LEU A CA 1
ATOM 1864 C C . LEU A 1 240 ? -10.844 -29.531 -21.859 1 88.06 240 LEU A C 1
ATOM 1866 O O . LEU A 1 240 ? -10.203 -30.406 -22.453 1 88.06 240 LEU A O 1
ATOM 1870 N N . LEU A 1 241 ? -11.422 -29.828 -20.688 1 90.5 241 LEU A N 1
ATOM 1871 C CA . LEU A 1 241 ? -11.383 -31.125 -20.047 1 90.5 241 LEU A CA 1
ATOM 1872 C C . LEU A 1 241 ? -12.023 -32.188 -20.922 1 90.5 241 LEU A C 1
ATOM 1874 O O . LEU A 1 241 ? -11.547 -33.344 -20.984 1 90.5 241 LEU A O 1
ATOM 1878 N N . ARG A 1 242 ? -13.141 -31.797 -21.594 1 89.94 242 ARG A N 1
ATOM 1879 C CA . ARG A 1 242 ? -13.758 -32.719 -22.531 1 89.94 242 ARG A CA 1
ATOM 1880 C C . ARG A 1 242 ? -12.789 -33.094 -23.656 1 89.94 242 ARG A C 1
ATOM 1882 O O . ARG A 1 242 ? -12.75 -34.25 -24.094 1 89.94 242 ARG A O 1
ATOM 1889 N N . GLY A 1 243 ? -12.109 -32.094 -24.094 1 87.56 243 GLY A N 1
ATOM 1890 C CA . GLY A 1 243 ? -11.078 -32.375 -25.078 1 87.56 243 GLY A CA 1
ATOM 1891 C C . GLY A 1 243 ? -10.031 -33.375 -24.594 1 87.56 243 GLY A C 1
ATOM 1892 O O . GLY A 1 243 ? -9.594 -34.219 -25.359 1 87.56 243 GLY A O 1
ATOM 1893 N N . VAL A 1 244 ? -9.664 -33.25 -23.438 1 85.88 244 VAL A N 1
ATOM 1894 C CA . VAL A 1 244 ? -8.695 -34.156 -22.828 1 85.88 244 VAL A CA 1
ATOM 1895 C C . VAL A 1 244 ? 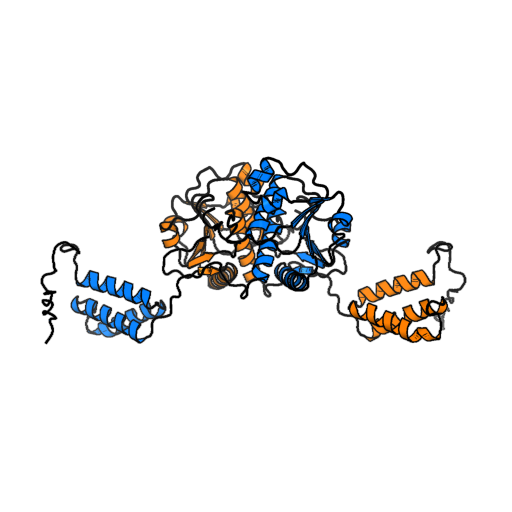-9.258 -35.594 -22.797 1 85.88 244 VAL A C 1
ATOM 1897 O O . VAL A 1 244 ? -8.578 -36.531 -23.203 1 85.88 244 VAL A O 1
ATOM 1900 N N . VAL A 1 245 ? -10.461 -35.719 -22.281 1 88.06 245 VAL A N 1
ATOM 1901 C CA . VAL A 1 245 ? -11.109 -37.031 -22.219 1 88.06 245 VAL A CA 1
ATOM 1902 C C . VAL A 1 245 ? -11.211 -37.625 -23.609 1 88.06 245 VAL A C 1
ATOM 1904 O O . VAL A 1 245 ? -10.906 -38.812 -23.812 1 88.06 245 VAL A O 1
ATOM 1907 N N . THR A 1 246 ? -11.602 -36.812 -24.594 1 86.31 246 THR A N 1
ATOM 1908 C CA . THR A 1 246 ? -11.711 -37.25 -25.969 1 86.31 246 THR A CA 1
ATOM 1909 C C . THR A 1 246 ? -10.359 -37.719 -26.5 1 86.31 246 THR A C 1
ATOM 1911 O O . THR A 1 246 ? -10.273 -38.781 -27.141 1 86.31 246 THR A O 1
ATOM 1914 N N . SER A 1 247 ? -9.445 -37.031 -26.219 1 85.44 247 SER A N 1
ATOM 1915 C CA . SER A 1 247 ? -8.109 -37.375 -26.672 1 85.44 247 SER A CA 1
ATOM 1916 C C . SER A 1 247 ? -7.664 -38.719 -26.062 1 85.44 247 SER A C 1
ATOM 1918 O O . SER A 1 247 ? -7.094 -39.562 -26.75 1 85.44 247 SER A O 1
ATOM 1920 N N . LEU A 1 248 ? -7.895 -38.906 -24.844 1 84 248 LEU A N 1
ATOM 1921 C CA . LEU A 1 248 ? -7.516 -40.125 -24.141 1 84 248 LEU A CA 1
ATOM 1922 C C . LEU A 1 248 ? -8.359 -41.281 -24.609 1 84 248 LEU A C 1
ATOM 1924 O O . LEU A 1 248 ? -7.906 -42.438 -24.578 1 84 248 LEU A O 1
ATOM 1928 N N . ASP A 1 249 ? -9.516 -40.938 -25.062 1 80.94 249 ASP A N 1
ATOM 1929 C CA . ASP A 1 249 ? -10.445 -41.969 -25.531 1 80.94 249 ASP A CA 1
ATOM 1930 C C . ASP A 1 249 ? -10.055 -42.469 -26.922 1 80.94 249 ASP A C 1
ATOM 1932 O O . ASP A 1 249 ? -10.18 -43.656 -27.219 1 80.94 249 ASP A O 1
ATOM 1936 N N . VAL A 1 250 ? -9.492 -41.531 -27.656 1 77.94 250 VAL A N 1
ATOM 1937 C CA . VAL A 1 250 ? -9.281 -41.844 -29.078 1 77.94 250 VAL A CA 1
ATOM 1938 C C . VAL A 1 250 ? -7.84 -42.281 -29.312 1 77.94 250 VAL A C 1
ATOM 1940 O O . VAL A 1 250 ? -7.582 -43.219 -30.062 1 77.94 250 VAL A O 1
ATOM 1943 N N . PHE A 1 251 ? -6.98 -41.719 -28.625 1 74.56 251 PHE A N 1
ATOM 1944 C CA . PHE A 1 251 ? -5.566 -41.938 -28.906 1 74.56 251 PHE A CA 1
ATOM 1945 C C . PHE A 1 251 ? -4.91 -42.75 -27.797 1 74.56 251 PHE A C 1
ATOM 1947 O O . PHE A 1 251 ? -5.316 -42.656 -26.641 1 74.56 251 PHE A O 1
ATOM 1954 N N . THR A 1 252 ? -3.955 -43.5 -28.266 1 76.06 252 THR A N 1
ATOM 1955 C CA . THR A 1 252 ? -3.15 -44.312 -27.328 1 76.06 252 THR A CA 1
ATOM 1956 C C . THR A 1 252 ? -1.664 -44.031 -27.547 1 76.06 252 THR A C 1
ATOM 1958 O O . THR A 1 252 ? -1.269 -43.438 -28.562 1 76.06 252 THR A O 1
ATOM 1961 N N . PRO A 1 253 ? -0.85 -44.281 -26.469 1 75.38 253 PRO A N 1
ATOM 1962 C CA . PRO A 1 253 ? 0.594 -44.125 -26.641 1 75.38 253 PRO A CA 1
ATOM 1963 C C . PRO A 1 253 ? 1.137 -44.812 -27.875 1 75.38 253 PRO A C 1
ATOM 1965 O O . PRO A 1 253 ? 2.064 -44.312 -28.516 1 75.38 253 PRO A O 1
ATOM 1968 N N . LYS A 1 254 ? 0.556 -45.906 -28.266 1 76.81 254 LYS A N 1
ATOM 1969 C CA . LYS A 1 254 ? 0.962 -46.656 -29.453 1 76.81 254 LYS A CA 1
ATOM 1970 C C . LYS A 1 254 ? 0.412 -46.031 -30.719 1 76.81 254 LYS A C 1
ATOM 1972 O O . LYS A 1 254 ? 1.015 -46.156 -31.797 1 76.81 254 LYS A O 1
ATOM 1977 N N . LYS A 1 255 ? -0.766 -45.375 -30.578 1 77.75 255 LYS A N 1
ATOM 1978 C CA . LYS A 1 255 ? -1.389 -44.719 -31.703 1 77.75 255 LYS A CA 1
ATOM 1979 C C . LYS A 1 255 ? -1.732 -43.25 -31.359 1 77.75 255 LYS A C 1
ATOM 1981 O O . LYS A 1 255 ? -2.902 -42.906 -31.172 1 77.75 255 LYS A O 1
ATOM 1986 N N . PRO A 1 256 ? -0.64 -42.5 -31.25 1 73.88 256 PRO A N 1
ATOM 1987 C CA . PRO A 1 256 ? -0.854 -41.125 -30.859 1 73.88 256 PRO A CA 1
ATOM 1988 C C . PRO A 1 256 ? -1.532 -40.312 -31.969 1 73.88 256 PRO A C 1
ATOM 1990 O O . PRO A 1 256 ? -1.671 -40.781 -33.094 1 73.88 256 PRO A O 1
ATOM 1993 N N . ARG A 1 257 ? -2.008 -39.156 -31.5 1 70.19 257 ARG A N 1
ATOM 1994 C CA . ARG A 1 257 ? -2.631 -38.219 -32.438 1 70.19 257 ARG A CA 1
ATOM 1995 C C . ARG A 1 257 ? -1.698 -37.938 -33.625 1 70.19 257 ARG A C 1
ATOM 1997 O O . ARG A 1 257 ? -0.521 -37.625 -33.406 1 70.19 257 ARG A O 1
ATOM 2004 N N . GLY A 1 258 ? -2.143 -38.031 -34.781 1 69.12 258 GLY A N 1
ATOM 2005 C CA . GLY A 1 258 ? -1.348 -37.812 -36 1 69.12 258 GLY A CA 1
ATOM 2006 C C . GLY A 1 258 ? -0.9 -39.125 -36.625 1 69.12 258 GLY A C 1
ATOM 2007 O O . GLY A 1 258 ? -0.418 -39.125 -37.781 1 69.12 258 GLY A O 1
ATOM 2008 N N . SER A 1 259 ? -0.668 -40.156 -35.812 1 64.25 259 SER A N 1
ATOM 2009 C CA . SER A 1 259 ? -0.156 -41.406 -36.344 1 64.25 259 SER A CA 1
ATOM 2010 C C . SER A 1 259 ? -1.188 -42.094 -37.25 1 64.25 259 SER A C 1
ATOM 2012 O O . SER A 1 259 ? -0.955 -43.188 -37.75 1 64.25 259 SER A O 1
ATOM 2014 N N . GLY A 1 260 ? -2.338 -41.469 -37.75 1 58.62 260 GLY A N 1
ATOM 2015 C CA . GLY A 1 260 ? -3.363 -42.062 -38.625 1 58.62 260 GLY A CA 1
ATOM 2016 C C . GLY A 1 260 ? -4.68 -42.281 -37.906 1 58.62 260 GLY A C 1
ATOM 2017 O O . GLY A 1 260 ? -4.742 -42.188 -36.656 1 58.62 260 GLY A O 1
ATOM 2018 N N . ALA A 1 261 ? -5.879 -42.094 -38.625 1 54.94 261 ALA A N 1
ATOM 2019 C CA . ALA A 1 261 ? -7.242 -42.156 -38.094 1 54.94 261 ALA A CA 1
ATOM 2020 C C . ALA A 1 261 ? -7.441 -43.406 -37.25 1 54.94 261 ALA A C 1
ATOM 2022 O O . ALA A 1 261 ? -7.09 -44.531 -37.656 1 54.94 261 ALA A O 1
ATOM 2023 N N . PRO A 1 262 ? -7.59 -43.219 -36 1 54.03 262 PRO A N 1
ATOM 2024 C CA . PRO A 1 262 ? -7.883 -44.438 -35.25 1 54.03 262 PRO A CA 1
ATOM 2025 C C . PRO A 1 262 ? -8.93 -45.312 -35.938 1 54.03 262 PRO A C 1
ATOM 2027 O O . PRO A 1 262 ? -9.773 -44.812 -36.688 1 54.03 262 PRO A O 1
ATOM 2030 N N . GLU A 1 263 ? -8.758 -46.531 -36.156 1 49.16 263 GLU A N 1
ATOM 2031 C CA . GLU A 1 263 ? -9.609 -47.438 -36.906 1 49.16 263 GLU A CA 1
ATOM 2032 C C . GLU A 1 263 ? -11.086 -47.094 -36.719 1 49.16 263 GLU A C 1
ATOM 2034 O O . GLU A 1 263 ? -11.859 -47.156 -37.688 1 49.16 263 GLU A O 1
ATOM 2039 N N . GLY A 1 264 ? -11.68 -47 -35.594 1 48.69 264 GLY A N 1
ATOM 2040 C CA . GLY A 1 264 ? -13.117 -46.969 -35.375 1 48.69 264 GLY A CA 1
ATOM 2041 C C . GLY A 1 264 ? -13.75 -45.656 -35.781 1 48.69 264 GLY A C 1
ATOM 2042 O O . GLY A 1 264 ? -14.969 -45.469 -35.688 1 48.69 264 GLY A O 1
ATOM 2043 N N . ARG A 1 265 ? -13.211 -44.531 -35.625 1 48.31 265 ARG A N 1
ATOM 2044 C CA . ARG A 1 265 ? -13.883 -43.312 -36.031 1 48.31 265 ARG A CA 1
ATOM 2045 C C . ARG A 1 265 ? -13.867 -43.156 -37.562 1 48.31 265 ARG A C 1
ATOM 2047 O O . ARG A 1 265 ? -12.867 -42.719 -38.125 1 48.31 265 ARG A O 1
ATOM 2054 N N . ALA A 1 266 ? -14.617 -44.094 -38.219 1 42.09 266 ALA A N 1
ATOM 2055 C CA . ALA A 1 266 ? -14.906 -43.906 -39.656 1 42.09 266 ALA A CA 1
ATOM 2056 C C . ALA A 1 266 ? -15.398 -42.5 -39.938 1 42.09 266 ALA A C 1
ATOM 2058 O O . ALA A 1 266 ? -16.375 -42.031 -39.344 1 42.09 266 ALA A O 1
ATOM 2059 N N . ARG A 1 267 ? -14.703 -41.594 -40.312 1 42.16 267 ARG A N 1
ATOM 2060 C CA . ARG A 1 267 ? -15.125 -40.312 -40.875 1 42.16 267 ARG A CA 1
ATOM 2061 C C . ARG A 1 267 ? -16.312 -40.5 -41.812 1 42.16 267 ARG A C 1
ATOM 2063 O O . ARG A 1 267 ? -16.234 -41.281 -42.75 1 42.16 267 ARG A O 1
ATOM 2070 N N . LYS A 1 268 ? -17.609 -40.312 -41.219 1 42.56 268 LYS A N 1
ATOM 2071 C CA . LYS A 1 268 ? -18.672 -40.25 -42.219 1 42.56 268 LYS A CA 1
ATOM 2072 C C . LYS A 1 268 ? -18.281 -39.312 -43.375 1 42.56 268 LYS A C 1
ATOM 2074 O O . LYS A 1 268 ? -17.766 -38.219 -43.156 1 42.56 268 LYS A O 1
ATOM 2079 N N . PRO A 1 269 ? -18.281 -39.75 -44.5 1 40.53 269 PRO A N 1
ATOM 2080 C CA . PRO A 1 269 ? -18.016 -38.938 -45.656 1 40.53 269 PRO A CA 1
ATOM 2081 C C . PRO A 1 269 ? -18.922 -37.688 -45.719 1 40.53 269 PRO A C 1
ATOM 2083 O O . PRO A 1 269 ? -20.109 -37.781 -45.406 1 40.53 269 PRO A O 1
ATOM 2086 N N . VAL A 1 270 ? -18.562 -36.438 -45.562 1 37.62 270 VAL A N 1
ATOM 2087 C CA . VAL A 1 270 ? -19.281 -35.219 -45.875 1 37.62 270 VAL A CA 1
ATOM 2088 C C . VAL A 1 270 ? -20.094 -35.375 -47.156 1 37.62 270 VAL A C 1
ATOM 2090 O O . VAL A 1 270 ? -19.547 -35.625 -48.219 1 37.62 270 VAL A O 1
ATOM 2093 N N . ASN A 1 271 ? -21.438 -35.781 -46.969 1 37.62 271 ASN A N 1
ATOM 2094 C CA . ASN A 1 271 ? -22.312 -35.625 -48.125 1 37.62 271 ASN A CA 1
ATOM 2095 C C . ASN A 1 271 ? -22.203 -34.25 -48.75 1 37.62 271 ASN A C 1
ATOM 2097 O O . ASN A 1 271 ? -22.016 -33.25 -48.031 1 37.62 271 ASN A O 1
ATOM 2101 N N . GLU A 1 272 ? -22.172 -34.156 -50.062 1 35.78 272 GLU A N 1
ATOM 2102 C CA . GLU A 1 272 ? -22.219 -33.094 -51.062 1 35.78 272 GLU A CA 1
ATOM 2103 C C . GLU A 1 272 ? -23.438 -32.188 -50.844 1 35.78 272 GLU A C 1
ATOM 2105 O O . GLU A 1 272 ? -24.547 -32.688 -50.656 1 35.78 272 GLU A O 1
ATOM 2110 N N . ASP A 1 273 ? -23.359 -30.875 -50.688 1 26.02 273 ASP A N 1
ATOM 2111 C CA . ASP A 1 273 ? -24.125 -29.641 -50.594 1 26.02 273 ASP A CA 1
ATOM 2112 C C . ASP A 1 273 ? -25.172 -29.547 -51.719 1 26.02 273 ASP A C 1
ATOM 2114 O O . ASP A 1 273 ? -26.094 -28.734 -51.656 1 26.02 273 ASP A O 1
ATOM 2118 N N . LYS A 1 274 ? -24.859 -29.594 -53.156 1 34.22 274 LYS A N 1
ATOM 2119 C CA . LYS A 1 274 ? -25.344 -28.516 -54.031 1 34.22 274 LYS A CA 1
ATOM 2120 C C . LYS A 1 274 ? -26.875 -28.5 -54.062 1 34.22 274 LYS A C 1
ATOM 2122 O O . LYS A 1 274 ? -27.516 -29.547 -54 1 34.22 274 LYS A O 1
ATOM 2127 N N . ALA A 1 275 ? -27.344 -27.359 -54.625 1 29.45 275 ALA A N 1
ATOM 2128 C CA . ALA A 1 275 ? -28.594 -26.641 -54.875 1 29.45 275 ALA A CA 1
ATOM 2129 C C . ALA A 1 275 ? -29.609 -27.547 -55.562 1 29.45 275 ALA A C 1
ATOM 2131 O O . ALA A 1 275 ? -29.375 -28.062 -56.656 1 29.45 275 ALA A O 1
ATOM 2132 N N . GLU A 1 276 ? -30.312 -28.469 -54.969 1 20.94 276 GLU A N 1
ATOM 2133 C CA . GLU A 1 276 ? -31.594 -28.172 -55.594 1 20.94 276 GLU A CA 1
ATOM 2134 C C . GLU A 1 276 ? -32.188 -26.875 -55.062 1 20.94 276 GLU A C 1
ATOM 2136 O O . GLU A 1 276 ? -32.125 -26.594 -53.875 1 20.94 276 GLU A O 1
ATOM 2141 N N . MET B 1 1 ? 14.867 4.695 13.984 1 43.72 1 MET B N 1
ATOM 2142 C CA . MET B 1 1 ? 13.539 4.582 13.398 1 43.72 1 MET B CA 1
ATOM 2143 C C . MET B 1 1 ? 12.461 4.672 14.469 1 43.72 1 MET B C 1
ATOM 2145 O O . MET B 1 1 ? 12.375 3.814 15.352 1 43.72 1 MET B O 1
ATOM 2149 N N . ALA B 1 2 ? 12.164 5.941 14.711 1 53.16 2 ALA B N 1
ATOM 2150 C CA . ALA B 1 2 ? 11.578 6.527 15.914 1 53.16 2 ALA B CA 1
ATOM 2151 C C . ALA B 1 2 ? 10.297 5.793 16.312 1 53.16 2 ALA B C 1
ATOM 2153 O O . ALA B 1 2 ? 9.906 5.805 17.484 1 53.16 2 ALA B O 1
ATOM 2154 N N . GLY B 1 3 ? 9.836 4.781 15.516 1 62.41 3 GLY B N 1
ATOM 2155 C CA . GLY B 1 3 ? 8.531 4.258 15.898 1 62.41 3 GLY B CA 1
ATOM 2156 C C . GLY B 1 3 ? 8.594 2.834 16.406 1 62.41 3 GLY B C 1
ATOM 2157 O O . GLY B 1 3 ? 7.57 2.273 16.812 1 62.41 3 GLY B O 1
ATOM 2158 N N . THR B 1 4 ? 9.867 2.354 16.625 1 71.94 4 THR B N 1
ATOM 2159 C CA . THR B 1 4 ? 9.945 0.938 16.984 1 71.94 4 THR B CA 1
ATOM 2160 C C . THR B 1 4 ? 9.867 0.752 18.5 1 71.94 4 THR B C 1
ATOM 2162 O O . THR B 1 4 ? 10.555 1.438 19.25 1 71.94 4 THR B O 1
ATOM 2165 N N . ASP B 1 5 ? 8.953 -0.019 18.922 1 74.06 5 ASP B N 1
ATOM 2166 C CA . ASP B 1 5 ? 8.859 -0.464 20.312 1 74.06 5 ASP B CA 1
ATOM 2167 C C . ASP B 1 5 ? 9.406 -1.88 20.469 1 74.06 5 ASP B C 1
ATOM 2169 O O . ASP B 1 5 ? 8.695 -2.859 20.234 1 74.06 5 ASP B O 1
ATOM 2173 N N . LYS B 1 6 ? 10.578 -1.996 21 1 73.62 6 LYS B N 1
ATOM 2174 C CA . LYS B 1 6 ? 11.305 -3.262 21.062 1 73.62 6 LYS B CA 1
ATOM 2175 C C . LYS B 1 6 ? 10.688 -4.195 22.094 1 73.62 6 LYS B C 1
ATOM 2177 O O . LYS B 1 6 ? 10.992 -5.391 22.125 1 73.62 6 LYS B O 1
ATOM 2182 N N . GLN B 1 7 ? 9.828 -3.646 22.891 1 73.5 7 GLN B N 1
ATOM 2183 C CA . GLN B 1 7 ? 9.219 -4.457 23.953 1 73.5 7 GLN B CA 1
ATOM 2184 C C . GLN B 1 7 ? 8.047 -5.266 23.406 1 73.5 7 GLN B C 1
ATOM 2186 O O . GLN B 1 7 ? 7.566 -6.188 24.078 1 73.5 7 GLN B O 1
ATOM 2191 N N . ARG B 1 8 ? 7.703 -5.039 22.219 1 78.25 8 ARG B N 1
ATOM 2192 C CA . ARG B 1 8 ? 6.57 -5.738 21.609 1 78.25 8 ARG B CA 1
ATOM 2193 C C . ARG B 1 8 ? 7.035 -6.965 20.844 1 78.25 8 ARG B C 1
ATOM 2195 O O . ARG B 1 8 ? 8.141 -6.973 20.281 1 78.25 8 ARG B O 1
ATOM 2202 N N . PRO B 1 9 ? 6.195 -7.988 20.922 1 79.25 9 PRO B N 1
ATOM 2203 C CA . PRO B 1 9 ? 6.57 -9.172 20.141 1 79.25 9 PRO B CA 1
ATOM 2204 C C . PRO B 1 9 ? 6.574 -8.914 18.641 1 79.25 9 PRO B C 1
ATOM 2206 O O . PRO B 1 9 ? 5.727 -8.172 18.141 1 79.25 9 PRO B O 1
ATOM 2209 N N . ILE B 1 10 ? 7.508 -9.531 18.016 1 79.81 10 ILE B N 1
ATOM 2210 C CA . ILE B 1 10 ? 7.598 -9.414 16.578 1 79.81 10 ILE B CA 1
ATOM 2211 C C . ILE B 1 10 ? 6.496 -10.242 15.914 1 79.81 10 ILE B C 1
ATOM 2213 O O . ILE B 1 10 ? 6.312 -11.414 16.25 1 79.81 10 ILE B O 1
ATOM 2217 N N . LEU B 1 11 ? 5.75 -9.625 15.094 1 82.62 11 LEU B N 1
ATOM 2218 C CA . LEU B 1 11 ? 4.781 -10.359 14.281 1 82.62 11 LEU B CA 1
ATOM 2219 C C . LEU B 1 11 ? 5.48 -11.125 13.164 1 82.62 11 LEU B C 1
ATOM 2221 O O . LEU B 1 11 ? 6.34 -10.57 12.469 1 82.62 11 LEU B O 1
ATOM 2225 N N . ALA B 1 12 ? 5.246 -12.43 13.086 1 82.56 12 ALA B N 1
ATOM 2226 C CA . ALA B 1 12 ? 5.871 -13.273 12.07 1 82.56 12 ALA B CA 1
ATOM 2227 C C . ALA B 1 12 ? 4.902 -14.328 11.555 1 82.56 12 ALA B C 1
ATOM 2229 O O . ALA B 1 12 ? 5.039 -15.516 11.859 1 82.56 12 ALA B O 1
ATOM 2230 N N . GLU B 1 13 ? 3.92 -13.852 10.891 1 89.06 13 GLU B N 1
ATOM 2231 C CA . GLU B 1 13 ? 2.898 -14.742 10.352 1 89.06 13 GLU B CA 1
ATOM 2232 C C . GLU B 1 13 ? 2.518 -14.352 8.922 1 89.06 13 GLU B C 1
ATOM 2234 O O . GLU B 1 13 ? 2.922 -13.297 8.438 1 89.06 13 GLU B O 1
ATOM 2239 N N . GLY B 1 14 ? 1.93 -15.297 8.266 1 93.62 14 GLY B N 1
ATOM 2240 C CA . GLY B 1 14 ? 1.374 -14.953 6.969 1 93.62 14 GLY B CA 1
ATOM 2241 C C . GLY B 1 14 ? 1.992 -15.742 5.828 1 93.62 14 GLY B C 1
ATOM 2242 O O . GLY B 1 14 ? 2.65 -16.766 6.059 1 93.62 14 GLY B O 1
ATOM 2243 N N . PRO B 1 15 ? 1.749 -15.328 4.645 1 97.5 15 PRO B N 1
ATOM 2244 C CA . PRO B 1 15 ? 2.227 -16.062 3.465 1 97.5 15 PRO B CA 1
ATOM 2245 C C . PRO B 1 15 ? 3.738 -15.953 3.281 1 97.5 15 PRO B C 1
ATOM 2247 O O . PRO B 1 15 ? 4.348 -14.961 3.699 1 97.5 15 PRO B O 1
ATOM 2250 N N . ALA B 1 16 ? 4.301 -16.938 2.693 1 98.06 16 ALA B N 1
ATOM 2251 C CA . ALA B 1 16 ? 5.688 -16.859 2.246 1 98.06 16 ALA B CA 1
ATOM 2252 C C . ALA B 1 16 ? 5.832 -15.867 1.086 1 98.06 16 ALA B C 1
ATOM 2254 O O . ALA B 1 16 ? 5.008 -15.859 0.168 1 98.06 16 ALA B O 1
ATOM 2255 N N . ILE B 1 17 ? 6.789 -15.031 1.197 1 98.75 17 ILE B N 1
ATOM 2256 C CA . ILE B 1 17 ? 7.191 -14.203 0.066 1 98.75 17 ILE B CA 1
ATOM 2257 C C . ILE B 1 17 ? 8.273 -14.914 -0.737 1 98.75 17 ILE B C 1
ATOM 2259 O O . ILE B 1 17 ? 9.336 -15.258 -0.2 1 98.75 17 ILE B O 1
ATOM 2263 N N . ILE B 1 18 ? 8 -15.133 -2 1 98.69 18 ILE B N 1
ATOM 2264 C CA . ILE B 1 18 ? 8.914 -15.914 -2.832 1 98.69 18 ILE B CA 1
ATOM 2265 C C . ILE B 1 18 ? 9.438 -15.047 -3.977 1 98.69 18 ILE B C 1
ATOM 2267 O O . ILE B 1 18 ? 8.672 -14.625 -4.844 1 98.69 18 ILE B O 1
ATOM 2271 N N . LEU B 1 19 ? 10.711 -14.797 -3.969 1 98.31 19 LEU B N 1
ATOM 2272 C CA . LEU B 1 19 ? 11.367 -14.07 -5.051 1 98.31 19 LEU B CA 1
ATOM 2273 C C . LEU B 1 19 ? 11.984 -15.031 -6.059 1 98.31 19 LEU B C 1
ATOM 2275 O O . LEU B 1 19 ? 12.867 -15.82 -5.707 1 98.31 19 LEU B O 1
ATOM 2279 N N . VAL B 1 20 ? 11.523 -14.898 -7.293 1 97.81 20 VAL B N 1
ATOM 2280 C CA . VAL B 1 20 ? 12.016 -15.797 -8.328 1 97.81 20 VAL B CA 1
ATOM 2281 C C . VAL B 1 20 ? 13.148 -15.125 -9.102 1 97.81 20 VAL B C 1
ATOM 2283 O O . VAL B 1 20 ? 12.93 -14.148 -9.812 1 97.81 20 VAL B O 1
ATOM 2286 N N . ASN B 1 21 ? 14.312 -15.578 -8.953 1 96.62 21 ASN B N 1
ATOM 2287 C CA . ASN B 1 21 ? 15.539 -15.133 -9.609 1 96.62 21 ASN B CA 1
ATOM 2288 C C . ASN B 1 21 ? 15.781 -13.648 -9.391 1 96.62 21 ASN B C 1
ATOM 2290 O O . ASN B 1 21 ? 15.969 -12.898 -10.359 1 96.62 21 ASN B O 1
ATOM 2294 N N . PRO B 1 22 ? 15.805 -13.242 -8.133 1 95.44 22 PRO B N 1
ATOM 2295 C CA . PRO B 1 22 ? 16.109 -11.828 -7.895 1 95.44 22 PRO B CA 1
ATOM 2296 C C . PRO B 1 22 ? 17.531 -11.453 -8.336 1 95.44 22 PRO B C 1
ATOM 2298 O O . PRO B 1 22 ? 18.453 -12.25 -8.18 1 95.44 22 PRO B O 1
ATOM 2301 N N . GLN B 1 23 ? 17.719 -10.289 -8.805 1 91.5 23 GLN B N 1
ATOM 2302 C CA . GLN B 1 23 ? 18.969 -9.914 -9.469 1 91.5 23 GLN B CA 1
ATOM 2303 C C . GLN B 1 23 ? 19.859 -9.117 -8.531 1 91.5 23 GLN B C 1
ATOM 2305 O O . GLN B 1 23 ? 21.078 -9.32 -8.508 1 91.5 23 GLN B O 1
ATOM 2310 N N . LEU B 1 24 ? 19.328 -8.195 -7.766 1 90.94 24 LEU B N 1
ATOM 2311 C CA . LEU B 1 24 ? 20.141 -7.297 -6.949 1 90.94 24 LEU B CA 1
ATOM 2312 C C . LEU B 1 24 ? 19.984 -7.629 -5.465 1 90.94 24 LEU B C 1
ATOM 2314 O O . LEU B 1 24 ? 18.875 -7.617 -4.934 1 90.94 24 LEU B O 1
ATOM 2318 N N . PRO B 1 25 ? 21.109 -7.809 -4.781 1 93.25 25 PRO B N 1
ATOM 2319 C CA . PRO B 1 25 ? 21.031 -8.078 -3.344 1 93.25 25 PRO B CA 1
ATOM 2320 C C . PRO B 1 25 ? 20.359 -6.945 -2.57 1 93.25 25 PRO B C 1
ATOM 2322 O O . PRO B 1 25 ? 19.656 -7.195 -1.585 1 93.25 25 PRO B O 1
ATOM 2325 N N . GLU B 1 26 ? 20.562 -5.754 -3.008 1 91.56 26 GLU B N 1
ATOM 2326 C CA . GLU B 1 26 ? 19.938 -4.598 -2.371 1 91.56 26 GLU B CA 1
ATOM 2327 C C . GLU B 1 26 ? 18.422 -4.734 -2.354 1 91.56 26 GLU B C 1
ATOM 2329 O O . GLU B 1 26 ? 17.781 -4.375 -1.367 1 91.56 26 GLU B O 1
ATOM 2334 N N . ASN B 1 27 ? 17.875 -5.266 -3.406 1 93.38 27 ASN B N 1
ATOM 2335 C CA . ASN B 1 27 ? 16.438 -5.469 -3.484 1 93.38 27 ASN B CA 1
ATOM 2336 C C . ASN B 1 27 ? 15.961 -6.504 -2.473 1 93.38 27 ASN B C 1
ATOM 2338 O O . ASN B 1 27 ? 14.883 -6.363 -1.891 1 93.38 27 ASN B O 1
ATOM 2342 N N . ILE B 1 28 ? 16.781 -7.504 -2.305 1 96.19 28 ILE B N 1
ATOM 2343 C CA . ILE B 1 28 ? 16.438 -8.539 -1.335 1 96.19 28 ILE B CA 1
ATOM 2344 C C . ILE B 1 28 ? 16.391 -7.938 0.068 1 96.19 28 ILE B C 1
ATOM 2346 O O . ILE B 1 28 ? 15.484 -8.242 0.854 1 96.19 28 ILE B O 1
ATOM 2350 N 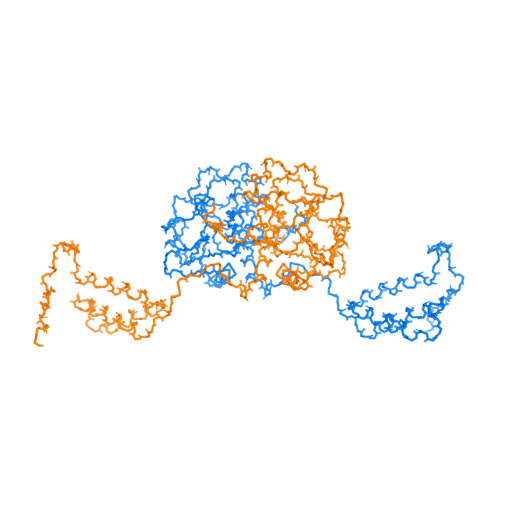N . GLY B 1 29 ? 17.344 -7.082 0.36 1 95.56 29 GLY B N 1
ATOM 2351 C CA . GLY B 1 29 ? 17.328 -6.371 1.63 1 95.56 29 GLY B CA 1
ATOM 2352 C C . GLY B 1 29 ? 16.109 -5.488 1.802 1 95.56 29 GLY B C 1
ATOM 2353 O O . GLY B 1 29 ? 15.469 -5.5 2.855 1 95.56 29 GLY B O 1
ATOM 2354 N N . MET B 1 30 ? 15.742 -4.742 0.773 1 94.31 30 MET B N 1
ATOM 2355 C CA . MET B 1 30 ? 14.57 -3.877 0.802 1 94.31 30 MET B CA 1
ATOM 2356 C C . MET B 1 30 ? 13.297 -4.691 0.994 1 94.31 30 MET B C 1
ATOM 2358 O O . MET B 1 30 ? 12.367 -4.254 1.678 1 94.31 30 MET B O 1
ATOM 2362 N N . VAL B 1 31 ? 13.242 -5.848 0.399 1 96.94 31 VAL B N 1
ATOM 2363 C CA . VAL B 1 31 ? 12.109 -6.754 0.55 1 96.94 31 VAL B CA 1
ATOM 2364 C C . VAL B 1 31 ? 12 -7.203 2.006 1 96.94 31 VAL B C 1
ATOM 2366 O O . VAL B 1 31 ? 10.914 -7.172 2.586 1 96.94 31 VAL B O 1
ATOM 2369 N N . ALA B 1 32 ? 13.117 -7.566 2.551 1 97.06 32 ALA B N 1
ATOM 2370 C CA . ALA B 1 32 ? 13.125 -7.996 3.947 1 97.06 32 ALA B CA 1
ATOM 2371 C C . ALA B 1 32 ? 12.602 -6.895 4.863 1 97.06 32 ALA B C 1
ATOM 2373 O O . ALA B 1 32 ? 11.789 -7.148 5.754 1 97.06 32 ALA B O 1
ATOM 2374 N N . ARG B 1 33 ? 13.062 -5.719 4.633 1 95 33 ARG B N 1
ATOM 2375 C CA . ARG B 1 33 ? 12.609 -4.566 5.406 1 95 33 ARG B CA 1
ATOM 2376 C C . ARG B 1 33 ? 11.109 -4.352 5.238 1 95 33 ARG B C 1
ATOM 2378 O O . ARG B 1 33 ? 10.398 -4.109 6.215 1 95 33 ARG B O 1
ATOM 2385 N N . ALA B 1 34 ? 10.625 -4.41 4.035 1 96.31 34 ALA B N 1
ATOM 2386 C CA . ALA B 1 34 ? 9.203 -4.266 3.74 1 96.31 34 ALA B CA 1
ATOM 2387 C C . ALA B 1 34 ? 8.375 -5.301 4.496 1 96.31 34 ALA B C 1
ATOM 2389 O O . ALA B 1 34 ? 7.367 -4.965 5.121 1 96.31 34 ALA B O 1
ATOM 2390 N N . MET B 1 35 ? 8.844 -6.512 4.457 1 97.19 35 MET B N 1
ATOM 2391 C CA . MET B 1 35 ? 8.164 -7.613 5.125 1 97.19 35 MET B CA 1
ATOM 2392 C C . MET B 1 35 ? 8.094 -7.379 6.633 1 97.19 35 MET B C 1
ATOM 2394 O O . MET B 1 35 ? 7.023 -7.484 7.234 1 97.19 35 MET B O 1
ATOM 2398 N N . ALA B 1 36 ? 9.18 -6.996 7.195 1 94.94 36 ALA B N 1
ATOM 2399 C CA . ALA B 1 36 ? 9.281 -6.82 8.641 1 94.94 36 ALA B CA 1
ATOM 2400 C C . ALA B 1 36 ? 8.359 -5.711 9.125 1 94.94 36 ALA B C 1
ATOM 2402 O O . ALA B 1 36 ? 7.762 -5.812 10.203 1 94.94 36 ALA B O 1
ATOM 2403 N N . ASN B 1 37 ? 8.211 -4.695 8.375 1 94.19 37 ASN B N 1
ATOM 2404 C CA . ASN B 1 37 ? 7.363 -3.564 8.742 1 94.19 37 ASN B CA 1
ATOM 2405 C C . ASN B 1 37 ? 5.902 -3.98 8.883 1 94.19 37 ASN B C 1
ATOM 2407 O O . ASN B 1 37 ? 5.133 -3.32 9.586 1 94.19 37 ASN B O 1
ATOM 2411 N N . PHE B 1 38 ? 5.582 -5.059 8.227 1 95.44 38 PHE B N 1
ATOM 2412 C CA . PHE B 1 38 ? 4.168 -5.406 8.219 1 95.44 38 PHE B CA 1
ATOM 2413 C C . PHE B 1 38 ? 3.959 -6.844 8.68 1 95.44 38 PHE B C 1
ATOM 2415 O O . PHE B 1 38 ? 2.992 -7.496 8.289 1 95.44 38 PHE B O 1
ATOM 2422 N N . GLY B 1 39 ? 4.93 -7.395 9.359 1 93.5 39 GLY B N 1
ATOM 2423 C CA . GLY B 1 39 ? 4.75 -8.602 10.156 1 93.5 39 GLY B CA 1
ATOM 2424 C C . GLY B 1 39 ? 4.914 -9.875 9.352 1 93.5 39 GLY B C 1
ATOM 2425 O O . GLY B 1 39 ? 4.48 -10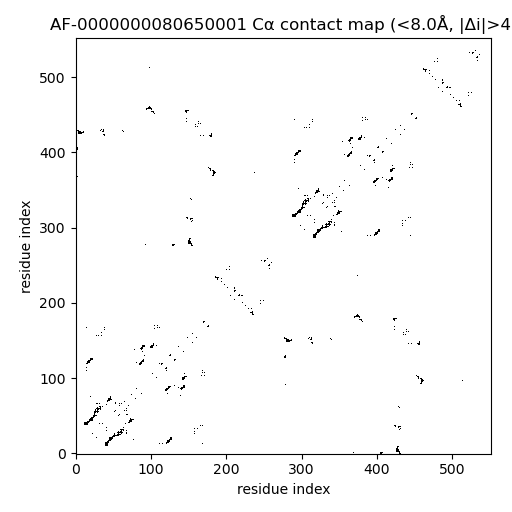.945 9.781 1 93.5 39 GLY B O 1
ATOM 2426 N N . LEU B 1 40 ? 5.418 -9.805 8.164 1 96.31 40 LEU B N 1
ATOM 2427 C CA . LEU B 1 40 ? 5.777 -11 7.402 1 96.31 40 LEU B CA 1
ATOM 2428 C C . LEU B 1 40 ? 7.207 -11.43 7.711 1 96.31 40 LEU B C 1
ATOM 2430 O O . LEU B 1 40 ? 8.062 -10.594 7.992 1 96.31 40 LEU B O 1
ATOM 2434 N N . ALA B 1 41 ? 7.426 -12.742 7.57 1 95.44 41 ALA B N 1
ATOM 2435 C CA . ALA B 1 41 ? 8.742 -13.156 8.047 1 95.44 41 ALA B CA 1
ATOM 2436 C C . ALA B 1 41 ? 9.336 -14.242 7.156 1 95.44 41 ALA B C 1
ATOM 2438 O O . ALA B 1 41 ? 10.547 -14.461 7.156 1 95.44 41 ALA B O 1
ATOM 2439 N N . GLU B 1 42 ? 8.562 -14.938 6.449 1 97.5 42 GLU B N 1
ATOM 2440 C CA . GLU B 1 42 ? 9.078 -16.062 5.672 1 97.5 42 GLU B CA 1
ATOM 2441 C C . GLU B 1 42 ? 9.461 -15.617 4.262 1 97.5 42 GLU B C 1
ATOM 2443 O O . GLU B 1 42 ? 8.594 -15.336 3.436 1 97.5 42 GLU B O 1
ATOM 2448 N N . LEU B 1 43 ? 10.758 -15.617 4.016 1 98.25 43 LEU B N 1
ATOM 2449 C CA . LEU B 1 43 ? 11.305 -15.227 2.723 1 98.25 43 LEU B CA 1
ATOM 2450 C C . LEU B 1 43 ? 11.977 -16.422 2.035 1 98.25 43 LEU B C 1
ATOM 2452 O O . LEU B 1 43 ? 12.828 -17.078 2.623 1 98.25 43 LEU B O 1
ATOM 2456 N N . ARG B 1 44 ? 11.539 -16.719 0.852 1 98.44 44 ARG B N 1
ATOM 2457 C CA . ARG B 1 44 ? 12.125 -17.766 0.026 1 98.44 44 ARG B CA 1
ATOM 2458 C C . ARG B 1 44 ? 12.734 -17.172 -1.243 1 98.44 44 ARG B C 1
ATOM 2460 O O . ARG B 1 44 ? 12.117 -16.359 -1.921 1 98.44 44 ARG B O 1
ATOM 2467 N N . LEU B 1 45 ? 13.961 -17.562 -1.506 1 98.12 45 LEU B N 1
ATOM 2468 C CA . LEU B 1 45 ? 14.68 -17.109 -2.693 1 98.12 45 LEU B CA 1
ATOM 2469 C C . LEU B 1 45 ? 14.898 -18.266 -3.666 1 98.12 45 LEU B C 1
ATOM 2471 O O . LEU B 1 45 ? 15.516 -19.281 -3.309 1 98.12 45 LEU B O 1
ATOM 2475 N N . VAL B 1 46 ? 14.406 -18.047 -4.855 1 97.81 46 VAL B N 1
ATOM 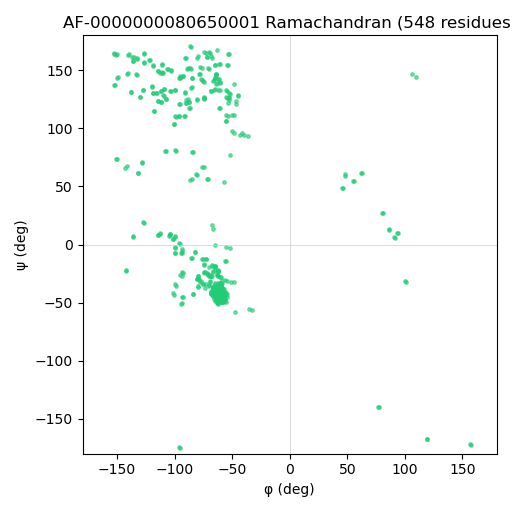2476 C CA . VAL B 1 46 ? 14.602 -19.078 -5.883 1 97.81 46 VAL B CA 1
ATOM 2477 C C . VAL B 1 46 ? 15.766 -18.672 -6.785 1 97.81 46 VAL B C 1
ATOM 2479 O O . VAL B 1 46 ? 15.672 -17.703 -7.547 1 97.81 46 VAL B O 1
ATOM 2482 N N . ASN B 1 47 ? 16.812 -19.328 -6.715 1 96.06 47 ASN B N 1
ATOM 2483 C CA . ASN B 1 47 ? 17.969 -19.188 -7.578 1 96.06 47 ASN B CA 1
ATOM 2484 C C . ASN B 1 47 ? 18.391 -17.719 -7.727 1 96.06 47 ASN B C 1
ATOM 2486 O O . ASN B 1 47 ? 18.469 -17.203 -8.844 1 96.06 47 ASN B O 1
ATOM 2490 N N . PRO B 1 48 ? 18.719 -17.062 -6.629 1 95.38 48 PRO B N 1
ATOM 2491 C CA . PRO B 1 48 ? 19.172 -15.672 -6.73 1 95.38 48 PRO B CA 1
ATOM 2492 C C . PRO B 1 48 ? 20.453 -15.531 -7.551 1 95.38 48 PRO B C 1
ATOM 2494 O O . PRO B 1 48 ? 21.328 -16.391 -7.488 1 95.38 48 PRO B O 1
ATOM 2497 N N . ARG B 1 49 ? 20.516 -14.5 -8.297 1 90.06 49 ARG B N 1
ATOM 2498 C CA . ARG B 1 49 ? 21.625 -14.297 -9.227 1 90.06 49 ARG B CA 1
ATOM 2499 C C . ARG B 1 49 ? 22.938 -14.102 -8.477 1 90.06 49 ARG B C 1
ATOM 2501 O O . ARG B 1 49 ? 24 -14.562 -8.93 1 90.06 49 ARG B O 1
ATOM 2508 N N . GLU B 1 50 ? 22.906 -13.352 -7.371 1 87.31 50 GLU B N 1
ATOM 2509 C CA . GLU B 1 50 ? 24.094 -13.055 -6.559 1 87.31 50 GLU B CA 1
ATOM 2510 C C . GLU B 1 50 ? 23.891 -13.531 -5.121 1 87.31 50 GLU B C 1
ATOM 2512 O O . GLU B 1 50 ? 22.781 -13.836 -4.703 1 87.31 50 GLU B O 1
ATOM 2517 N N . GLU B 1 51 ? 25.078 -13.695 -4.52 1 83.44 51 GLU B N 1
ATOM 2518 C CA . GLU B 1 51 ? 24.969 -13.898 -3.078 1 83.44 51 GLU B CA 1
ATOM 2519 C C . GLU B 1 51 ? 24.203 -12.766 -2.416 1 83.44 51 GLU B C 1
ATOM 2521 O O . GLU B 1 51 ? 24.547 -11.594 -2.592 1 83.44 51 GLU B O 1
ATOM 2526 N N . PHE B 1 52 ? 23.234 -13.203 -1.698 1 81.38 52 PHE B N 1
ATOM 2527 C CA . PHE B 1 52 ? 22.281 -12.156 -1.336 1 81.38 52 PHE B CA 1
ATOM 2528 C C . PHE B 1 52 ? 22.641 -11.555 0.018 1 81.38 52 PHE B C 1
ATOM 2530 O O . PHE B 1 52 ? 22.234 -10.422 0.321 1 81.38 52 PHE B O 1
ATOM 2537 N N . LEU B 1 53 ? 23.359 -12.258 0.9 1 84 53 LEU B N 1
ATOM 2538 C CA . LEU B 1 53 ? 23.672 -11.703 2.213 1 84 53 LEU B CA 1
ATOM 2539 C C . LEU B 1 53 ? 24.938 -10.859 2.158 1 84 53 LEU B C 1
ATOM 2541 O O . LEU B 1 53 ? 25.891 -11.117 2.891 1 84 53 LEU B O 1
ATOM 2545 N N . SER B 1 54 ? 24.891 -9.945 1.299 1 87.31 54 SER B N 1
ATOM 2546 C CA . SER B 1 54 ? 25.953 -8.969 1.151 1 87.31 54 SER B CA 1
ATOM 2547 C C . SER B 1 54 ? 25.766 -7.793 2.104 1 87.31 54 SER B C 1
ATOM 2549 O O . SER B 1 54 ? 24.719 -7.668 2.744 1 87.31 54 SER B O 1
ATOM 2551 N N . GLU B 1 55 ? 26.766 -6.992 2.174 1 89.88 55 GLU B N 1
ATOM 2552 C CA . GLU B 1 55 ? 26.703 -5.777 2.98 1 89.88 55 GLU B CA 1
ATOM 2553 C C . GLU B 1 55 ? 25.609 -4.836 2.461 1 89.88 55 GLU B C 1
ATOM 2555 O O . GLU B 1 55 ? 24.922 -4.188 3.246 1 89.88 55 GLU B O 1
ATOM 2560 N N . LYS B 1 56 ? 25.484 -4.895 1.228 1 87 56 LYS B N 1
ATOM 2561 C CA . LYS B 1 56 ? 24.469 -4.051 0.609 1 87 56 LYS B CA 1
ATOM 2562 C C . LYS B 1 56 ? 23.062 -4.512 0.993 1 87 56 LYS B C 1
ATOM 2564 O O . LYS B 1 56 ? 22.203 -3.689 1.312 1 87 56 LYS B O 1
ATOM 2569 N N . ALA B 1 57 ? 22.891 -5.793 0.987 1 91.38 57 ALA B N 1
ATOM 2570 C CA . ALA B 1 57 ? 21.594 -6.355 1.348 1 91.38 57 ALA B CA 1
ATOM 2571 C C . ALA B 1 57 ? 21.266 -6.098 2.816 1 91.38 57 ALA B C 1
ATOM 2573 O O . ALA B 1 57 ? 20.141 -5.734 3.16 1 91.38 57 ALA B O 1
ATOM 2574 N N . ARG B 1 58 ? 22.234 -6.242 3.623 1 92.38 58 ARG B N 1
ATOM 2575 C CA . ARG B 1 58 ? 22.047 -6.031 5.055 1 92.38 58 ARG B CA 1
ATOM 2576 C C . ARG B 1 58 ? 21.75 -4.566 5.359 1 92.38 58 ARG B C 1
ATOM 2578 O O . ARG B 1 58 ? 20.891 -4.258 6.195 1 92.38 58 ARG B O 1
ATOM 2585 N N . ALA B 1 59 ? 22.469 -3.736 4.746 1 89.94 59 ALA B N 1
ATOM 2586 C CA . ALA B 1 59 ? 22.234 -2.307 4.926 1 89.94 59 ALA B CA 1
ATOM 2587 C C . ALA B 1 59 ? 20.828 -1.926 4.484 1 89.94 59 ALA B C 1
ATOM 2589 O O . ALA B 1 59 ? 20.125 -1.176 5.176 1 89.94 59 ALA B O 1
ATOM 2590 N N . ALA B 1 60 ? 20.422 -2.459 3.4 1 89.88 60 ALA B N 1
ATOM 2591 C CA . ALA B 1 60 ? 19.094 -2.15 2.852 1 89.88 60 ALA B CA 1
ATOM 2592 C C . ALA B 1 60 ? 17.984 -2.74 3.721 1 89.88 60 ALA B C 1
ATOM 2594 O O . ALA B 1 60 ? 16.891 -2.188 3.797 1 89.88 60 ALA B O 1
ATOM 2595 N N . ALA B 1 61 ? 18.281 -3.814 4.426 1 92.88 61 ALA B N 1
ATOM 2596 C CA . ALA B 1 61 ? 17.297 -4.48 5.277 1 92.88 61 ALA B CA 1
ATOM 2597 C C . ALA B 1 61 ? 17.031 -3.682 6.551 1 92.88 61 ALA B C 1
ATOM 2599 O O . ALA B 1 61 ? 16.016 -3.859 7.207 1 92.88 61 ALA B O 1
ATOM 2600 N N . SER B 1 62 ? 17.906 -2.76 6.906 1 90.06 62 SER B N 1
ATOM 2601 C CA . SER B 1 62 ? 17.766 -1.852 8.039 1 90.06 62 SER B CA 1
ATOM 2602 C C . SER B 1 62 ? 17.312 -2.598 9.289 1 90.06 62 SER B C 1
ATOM 2604 O O . SER B 1 62 ? 16.297 -2.252 9.898 1 90.06 62 SER B O 1
ATOM 2606 N N . LYS B 1 63 ? 17.859 -3.684 9.711 1 88.19 63 LYS B N 1
ATOM 2607 C CA . LYS B 1 63 ? 17.719 -4.426 10.961 1 88.19 63 LYS B CA 1
ATOM 2608 C C . LYS B 1 63 ? 16.625 -5.484 10.844 1 88.19 63 LYS B C 1
ATOM 2610 O O . LYS B 1 63 ? 16.203 -6.062 11.852 1 88.19 63 LYS B O 1
ATOM 2615 N N . ALA B 1 64 ? 16.094 -5.633 9.664 1 93.19 64 ALA B N 1
ATOM 2616 C CA . ALA B 1 64 ? 15.18 -6.75 9.453 1 93.19 64 ALA B CA 1
ATOM 2617 C C . ALA B 1 64 ? 15.93 -8.078 9.438 1 93.19 64 ALA B C 1
ATOM 2619 O O . ALA B 1 64 ? 15.75 -8.891 8.531 1 93.19 64 ALA B O 1
ATOM 2620 N N . ASP B 1 65 ? 16.609 -8.305 10.461 1 91.25 65 ASP B N 1
ATOM 2621 C CA . ASP B 1 65 ? 17.516 -9.438 10.547 1 91.25 65 ASP B CA 1
ATOM 2622 C C . ASP B 1 65 ? 16.75 -10.758 10.625 1 91.25 65 ASP B C 1
ATOM 2624 O O . ASP B 1 65 ? 17.156 -11.758 10.039 1 91.25 65 ASP B O 1
ATOM 2628 N N . HIS B 1 66 ? 15.656 -10.688 11.281 1 91.81 66 HIS B N 1
ATOM 2629 C CA . HIS B 1 66 ? 14.883 -11.914 11.469 1 91.81 66 HIS B CA 1
ATOM 2630 C C . HIS B 1 66 ? 14.305 -12.406 10.148 1 91.81 66 HIS B C 1
ATOM 2632 O O . HIS B 1 66 ? 13.969 -13.586 10.016 1 91.81 66 HIS B O 1
ATOM 2638 N N . VAL B 1 67 ? 14.242 -11.539 9.172 1 95.38 67 VAL B N 1
ATOM 2639 C CA . VAL B 1 67 ? 13.711 -11.93 7.863 1 95.38 67 VAL B CA 1
ATOM 2640 C C . VAL B 1 67 ? 14.859 -12.352 6.949 1 95.38 67 VAL B C 1
ATOM 2642 O O . VAL B 1 67 ? 14.859 -13.469 6.422 1 95.38 67 VAL B O 1
ATOM 2645 N N . ILE B 1 68 ? 15.883 -11.508 6.867 1 95.31 68 ILE B N 1
ATOM 2646 C CA . ILE B 1 68 ? 16.906 -11.703 5.848 1 95.31 68 ILE B CA 1
ATOM 2647 C C . ILE B 1 68 ? 17.812 -12.859 6.25 1 95.31 68 ILE B C 1
ATOM 2649 O O . ILE B 1 68 ? 18.266 -13.625 5.395 1 95.31 68 ILE B O 1
ATOM 2653 N N . ASP B 1 69 ? 18.062 -13.039 7.531 1 94.56 69 ASP B N 1
ATOM 2654 C CA . ASP B 1 69 ? 18.938 -14.102 8.008 1 94.56 69 ASP B CA 1
ATOM 2655 C C . ASP B 1 69 ? 18.25 -15.461 7.926 1 94.56 69 ASP B C 1
ATOM 2657 O O . ASP B 1 69 ? 18.906 -16.5 7.867 1 94.56 69 ASP B O 1
ATOM 2661 N N . ASN B 1 70 ? 16.953 -15.438 7.945 1 95.19 70 ASN B N 1
ATOM 2662 C CA . ASN B 1 70 ? 16.203 -16.688 7.934 1 95.19 70 ASN B CA 1
ATOM 2663 C C . ASN B 1 70 ? 15.688 -17.016 6.539 1 95.19 70 ASN B C 1
ATOM 2665 O O . ASN B 1 70 ? 14.961 -18 6.355 1 95.19 70 ASN B O 1
ATOM 2669 N N . ALA B 1 71 ? 16.109 -16.25 5.555 1 96.81 71 ALA B N 1
ATOM 2670 C CA . ALA B 1 71 ? 15.68 -16.516 4.188 1 96.81 71 ALA B CA 1
ATOM 2671 C C . ALA B 1 71 ? 16.203 -17.875 3.713 1 96.81 71 ALA B C 1
ATOM 2673 O O . ALA B 1 71 ? 17.359 -18.234 3.984 1 96.81 71 ALA B O 1
ATOM 2674 N N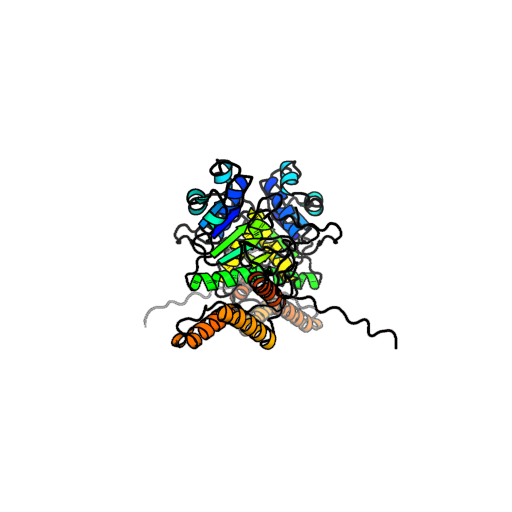 . VAL B 1 72 ? 15.43 -18.625 3.041 1 96.94 72 VAL B N 1
ATOM 2675 C CA . VAL B 1 72 ? 15.82 -19.938 2.549 1 96.94 72 VAL B CA 1
ATOM 2676 C C . VAL B 1 72 ? 15.977 -19.906 1.03 1 96.94 72 VAL B C 1
ATOM 2678 O O . VAL B 1 72 ? 15.117 -19.375 0.326 1 96.94 72 VAL B O 1
ATOM 2681 N N . VAL B 1 73 ? 17.047 -20.469 0.579 1 97.31 73 VAL B N 1
ATOM 2682 C CA . VAL B 1 73 ? 17.344 -20.484 -0.85 1 97.31 73 VAL B CA 1
ATOM 2683 C C . VAL B 1 73 ? 16.953 -21.828 -1.448 1 97.31 73 VAL B C 1
ATOM 2685 O O . VAL B 1 73 ? 17.25 -22.875 -0.871 1 97.31 73 VAL B O 1
ATOM 2688 N N . TYR B 1 74 ? 16.266 -21.719 -2.553 1 96.81 74 TYR B N 1
ATOM 2689 C CA . TYR B 1 74 ? 15.883 -22.906 -3.312 1 96.81 74 TYR B CA 1
ATOM 2690 C C . TYR B 1 74 ? 16.484 -22.891 -4.707 1 96.81 74 TYR B C 1
ATOM 2692 O O . TYR B 1 74 ? 16.688 -21.812 -5.293 1 96.81 74 TYR B O 1
ATOM 2700 N N . ASP B 1 75 ? 16.672 -24.047 -5.273 1 95.56 75 ASP B N 1
ATOM 2701 C CA . ASP B 1 75 ? 17.281 -24.156 -6.598 1 95.56 75 ASP B CA 1
ATOM 2702 C C . ASP B 1 75 ? 16.25 -23.875 -7.695 1 95.56 75 ASP B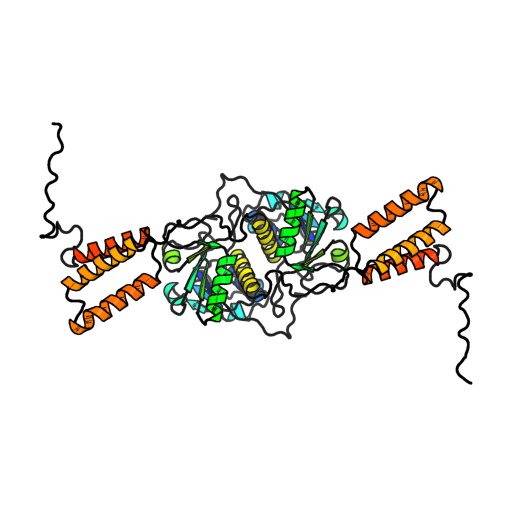 C 1
ATOM 2704 O O . ASP B 1 75 ? 16.609 -23.406 -8.781 1 95.56 75 ASP B O 1
ATOM 2708 N N . ASP B 1 76 ? 14.992 -24.203 -7.355 1 95.06 76 ASP B N 1
ATOM 2709 C CA . ASP B 1 76 ? 13.953 -24.016 -8.367 1 95.06 76 ASP B CA 1
ATOM 2710 C C . ASP B 1 76 ? 12.609 -23.703 -7.719 1 95.06 76 ASP B C 1
ATOM 2712 O O . ASP B 1 76 ? 12.43 -23.906 -6.516 1 95.06 76 ASP B O 1
ATOM 2716 N N . LEU B 1 77 ? 11.734 -23.203 -8.555 1 95.62 77 LEU B N 1
ATOM 2717 C CA . LEU B 1 77 ? 10.453 -22.703 -8.055 1 95.62 77 LEU B CA 1
ATOM 2718 C C . LEU B 1 77 ? 9.594 -23.844 -7.535 1 95.62 77 LEU B C 1
ATOM 2720 O O . LEU B 1 77 ? 9.008 -23.75 -6.453 1 95.62 77 LEU B O 1
ATOM 2724 N N . PRO B 1 78 ? 9.508 -25.016 -8.227 1 94 78 PRO B N 1
ATOM 2725 C CA . PRO B 1 78 ? 8.703 -26.109 -7.699 1 94 78 PRO B CA 1
ATOM 2726 C C . PRO B 1 78 ? 9.125 -26.531 -6.289 1 94 78 PRO B C 1
ATOM 2728 O O . PRO B 1 78 ? 8.273 -26.766 -5.434 1 94 78 PRO B O 1
ATOM 2731 N N . SER B 1 79 ? 10.391 -26.594 -6.008 1 95.44 79 SER B N 1
ATOM 2732 C CA . SER B 1 79 ? 10.875 -26.938 -4.672 1 95.44 79 SER B CA 1
ATOM 2733 C C . SER B 1 79 ? 10.484 -25.875 -3.652 1 95.44 79 SER B C 1
ATOM 2735 O O . SER B 1 79 ? 10.18 -26.188 -2.5 1 95.44 79 SER B O 1
ATOM 2737 N N . ALA B 1 80 ? 10.422 -24.641 -4.016 1 96.62 80 ALA B N 1
ATOM 2738 C CA . ALA B 1 80 ? 10.148 -23.531 -3.119 1 96.62 80 ALA B CA 1
ATOM 2739 C C . ALA B 1 80 ? 8.68 -23.5 -2.699 1 96.62 80 ALA B C 1
ATOM 2741 O O . ALA B 1 80 ? 8.336 -22.969 -1.648 1 96.62 80 ALA B O 1
ATOM 2742 N N . ILE B 1 81 ? 7.832 -24.109 -3.531 1 96.12 81 ILE B N 1
ATOM 2743 C CA . ILE B 1 81 ? 6.41 -23.984 -3.223 1 96.12 81 ILE B CA 1
ATOM 2744 C C . ILE B 1 81 ? 5.836 -25.359 -2.867 1 96.12 81 ILE B C 1
ATOM 2746 O O . ILE B 1 81 ? 4.621 -25.5 -2.73 1 96.12 81 ILE B O 1
ATOM 2750 N N . ALA B 1 82 ? 6.629 -26.375 -2.721 1 92.25 82 ALA B N 1
ATOM 2751 C CA . ALA B 1 82 ? 6.207 -27.766 -2.584 1 92.25 82 ALA B CA 1
ATOM 2752 C C . ALA B 1 82 ? 5.309 -27.938 -1.363 1 92.25 82 ALA B C 1
ATOM 2754 O O . ALA B 1 82 ? 4.375 -28.75 -1.387 1 92.25 82 ALA B O 1
ATOM 2755 N N . ASP B 1 83 ? 5.535 -27.25 -0.326 1 92.12 83 ASP B N 1
ATOM 2756 C CA . ASP B 1 83 ? 4.82 -27.469 0.928 1 92.12 83 ASP B CA 1
ATOM 2757 C C . ASP B 1 83 ? 3.604 -26.547 1.025 1 92.12 83 ASP B C 1
ATOM 2759 O O . ASP B 1 83 ? 2.842 -26.609 1.992 1 92.12 83 ASP B O 1
ATOM 2763 N N . LEU B 1 84 ? 3.387 -25.641 0.071 1 93.75 84 LEU B N 1
ATOM 2764 C CA . LEU B 1 84 ? 2.324 -24.641 0.149 1 93.75 84 LEU B CA 1
ATOM 2765 C C . LEU B 1 84 ? 1.013 -25.203 -0.394 1 93.75 84 LEU B C 1
ATOM 2767 O O . LEU B 1 84 ? 1.018 -26.031 -1.302 1 93.75 84 LEU B O 1
ATOM 2771 N N . ASN B 1 85 ? -0.089 -24.672 0.125 1 92.38 85 ASN B N 1
ATOM 2772 C CA . ASN B 1 85 ? -1.428 -25.078 -0.299 1 92.38 85 ASN B CA 1
ATOM 2773 C C . ASN B 1 85 ? -1.975 -24.141 -1.375 1 92.38 85 ASN B C 1
ATOM 2775 O O . ASN B 1 85 ? -2.824 -24.531 -2.174 1 92.38 85 ASN B O 1
ATOM 2779 N N . PHE B 1 86 ? -1.533 -22.953 -1.384 1 93.44 86 PHE B N 1
ATOM 2780 C CA . PHE B 1 86 ? -2.068 -21.922 -2.273 1 93.44 86 PHE B CA 1
ATOM 2781 C C . PHE B 1 86 ? -1.014 -20.875 -2.58 1 93.44 86 PHE B C 1
ATOM 2783 O O . PHE B 1 86 ? -0.286 -20.438 -1.687 1 93.44 86 PHE B O 1
ATOM 2790 N N . VAL B 1 87 ? -0.969 -20.484 -3.91 1 95.38 87 VAL B N 1
ATOM 2791 C CA . VAL B 1 87 ? 0.075 -19.547 -4.32 1 95.38 87 VAL B CA 1
ATOM 2792 C C . VAL B 1 87 ? -0.508 -18.5 -5.266 1 95.38 87 VAL B C 1
ATOM 2794 O O . VAL B 1 87 ? -1.229 -18.844 -6.207 1 95.38 87 VAL B O 1
ATOM 2797 N N . TYR B 1 88 ? -0.225 -17.234 -4.996 1 97.25 88 TYR B N 1
ATOM 2798 C CA . TYR B 1 88 ? -0.471 -16.156 -5.949 1 97.25 88 TYR B CA 1
ATOM 2799 C C . TYR B 1 88 ? 0.766 -15.891 -6.797 1 97.25 88 TYR B C 1
ATOM 2801 O O . TYR B 1 88 ? 1.895 -16 -6.312 1 97.25 88 TYR B O 1
ATOM 2809 N N . ALA B 1 89 ? 0.542 -15.539 -8.039 1 96.5 89 ALA B N 1
ATOM 2810 C CA . ALA B 1 89 ? 1.591 -14.953 -8.875 1 96.5 89 ALA B CA 1
ATOM 2811 C C . ALA B 1 89 ? 1.291 -13.484 -9.18 1 96.5 89 ALA B C 1
ATOM 2813 O O . ALA B 1 89 ? 0.174 -13.141 -9.57 1 96.5 89 ALA B O 1
ATOM 2814 N N . THR B 1 90 ? 2.287 -12.656 -9 1 95.44 90 THR B N 1
ATOM 2815 C CA . THR B 1 90 ? 2.098 -11.242 -9.312 1 95.44 90 THR B CA 1
ATOM 2816 C C . THR B 1 90 ? 2.352 -10.977 -10.797 1 95.44 90 THR B C 1
ATOM 2818 O O . THR B 1 90 ? 3.248 -11.57 -11.391 1 95.44 90 THR B O 1
ATOM 2821 N N . THR B 1 91 ? 1.583 -10.094 -11.32 1 89.81 91 THR B N 1
ATOM 2822 C CA . THR B 1 91 ? 1.762 -9.75 -12.727 1 89.81 91 THR B CA 1
ATOM 2823 C C . THR B 1 91 ? 1.361 -8.297 -12.984 1 89.81 91 THR B C 1
ATOM 2825 O O . THR B 1 91 ? 0.454 -7.777 -12.328 1 89.81 91 THR B O 1
ATOM 2828 N N . ALA B 1 92 ? 2.115 -7.672 -13.883 1 84.81 92 ALA B N 1
ATOM 2829 C CA . ALA B 1 92 ? 1.808 -6.301 -14.289 1 84.81 92 ALA B CA 1
ATOM 2830 C C . ALA B 1 92 ? 1.053 -6.273 -15.609 1 84.81 92 ALA B C 1
ATOM 2832 O O . ALA B 1 92 ? 0.567 -5.223 -16.031 1 84.81 92 ALA B O 1
ATOM 2833 N N . ARG B 1 93 ? 0.944 -7.406 -16.203 1 80.69 93 ARG B N 1
ATOM 2834 C CA . ARG B 1 93 ? 0.285 -7.473 -17.5 1 80.69 93 ARG B CA 1
ATOM 2835 C C . ARG B 1 93 ? -0.729 -8.609 -17.547 1 80.69 93 ARG B C 1
ATOM 2837 O O . ARG B 1 93 ? -0.613 -9.578 -16.797 1 80.69 93 ARG B O 1
ATOM 2844 N N . GLU B 1 94 ? -1.541 -8.344 -18.5 1 79.31 94 GLU B N 1
ATOM 2845 C CA . GLU B 1 94 ? -2.525 -9.398 -18.734 1 79.31 94 GLU B CA 1
ATOM 2846 C C . GLU B 1 94 ? -1.857 -10.68 -19.219 1 79.31 94 GLU B C 1
ATOM 2848 O O . GLU B 1 94 ? -0.917 -10.641 -20.016 1 79.31 94 GLU B O 1
ATOM 2853 N N . ARG B 1 95 ? -2.324 -11.68 -18.578 1 75.06 95 ARG B N 1
ATOM 2854 C CA . ARG B 1 95 ? -1.83 -13 -18.953 1 75.06 95 ARG B CA 1
ATOM 2855 C C . ARG B 1 95 ? -2.928 -13.836 -19.594 1 75.06 95 ARG B C 1
ATOM 2857 O O . ARG B 1 95 ? -4.109 -13.672 -19.281 1 75.06 95 ARG B O 1
ATOM 2864 N N . ASP B 1 96 ? -2.404 -14.617 -20.469 1 67 96 ASP B N 1
ATOM 2865 C CA . ASP B 1 96 ? -3.33 -15.562 -21.078 1 67 96 ASP B CA 1
ATOM 2866 C C . ASP B 1 96 ? -3.566 -16.766 -20.172 1 67 96 ASP B C 1
ATOM 2868 O O . ASP B 1 96 ? -2.645 -17.234 -19.484 1 67 96 ASP B O 1
ATOM 2872 N N . GLY B 1 97 ? -4.91 -16.984 -19.891 1 69.5 97 GLY B N 1
ATOM 2873 C CA . GLY B 1 97 ? -5.191 -18.188 -19.109 1 69.5 97 GLY B CA 1
ATOM 2874 C C . GLY B 1 97 ? -6.516 -18.109 -18.359 1 69.5 97 GLY B C 1
ATOM 2875 O O . GLY B 1 97 ? -7.359 -17.266 -18.672 1 69.5 97 GLY B O 1
ATOM 2876 N N . PHE B 1 98 ? -6.664 -19.109 -17.531 1 73.06 98 PHE B N 1
ATOM 2877 C CA . PHE B 1 98 ? -7.953 -19.312 -16.875 1 73.06 98 PHE B CA 1
ATOM 2878 C C . PHE B 1 98 ? -7.891 -18.875 -15.414 1 73.06 98 PHE B C 1
ATOM 2880 O O . PHE B 1 98 ? -8.867 -19.016 -14.672 1 73.06 98 PHE B O 1
ATOM 2887 N N . LYS B 1 99 ? -6.758 -18.266 -15.102 1 82.12 99 LYS B N 1
ATOM 2888 C CA . LYS B 1 99 ? -6.621 -17.938 -13.688 1 82.12 99 LYS B CA 1
ATOM 2889 C C . LYS B 1 99 ? -7.289 -16.609 -13.359 1 82.12 99 LYS B C 1
ATOM 2891 O O . LYS B 1 99 ? -7.137 -15.633 -14.094 1 82.12 99 LYS B O 1
ATOM 2896 N N . PRO B 1 100 ? -8.008 -16.609 -12.281 1 86.69 100 PRO B N 1
ATOM 2897 C CA . PRO B 1 100 ? -8.562 -15.32 -11.852 1 86.69 100 PRO B CA 1
ATOM 2898 C C . PRO B 1 100 ? -7.492 -14.312 -11.461 1 86.69 100 PRO B C 1
ATOM 2900 O O . PRO B 1 100 ? -6.422 -14.695 -10.977 1 86.69 100 PRO B O 1
ATOM 2903 N N . VAL B 1 101 ? -7.785 -13.07 -11.719 1 89.62 101 VAL B N 1
ATOM 2904 C CA . VAL B 1 101 ? -6.91 -11.969 -11.328 1 89.62 101 VAL B CA 1
ATOM 2905 C C . VAL B 1 101 ? -7.531 -11.211 -10.156 1 89.62 101 VAL B C 1
ATOM 2907 O O . VAL B 1 101 ? -8.695 -10.797 -10.227 1 89.62 101 VAL B O 1
ATOM 2910 N N . ARG B 1 102 ? -6.789 -11.094 -9.133 1 92.44 102 ARG B N 1
ATOM 2911 C CA . ARG B 1 102 ? -7.273 -10.445 -7.922 1 92.44 102 ARG B CA 1
ATOM 2912 C C . ARG B 1 102 ? -6.5 -9.156 -7.648 1 92.44 102 ARG B C 1
ATOM 2914 O O . ARG B 1 102 ? -5.32 -9.047 -7.996 1 92.44 102 ARG B O 1
ATOM 2921 N N . SER B 1 103 ? -7.207 -8.195 -7.012 1 94 103 SER B N 1
ATOM 2922 C CA . SER B 1 103 ? -6.504 -7.047 -6.457 1 94 103 SER B CA 1
ATOM 2923 C C . SER B 1 103 ? -5.691 -7.434 -5.227 1 94 103 SER B C 1
ATOM 2925 O O . SER B 1 103 ? -5.93 -8.477 -4.621 1 94 103 SER B O 1
ATOM 2927 N N . ALA B 1 104 ? -4.762 -6.586 -4.906 1 95.06 104 ALA B N 1
ATOM 2928 C CA . ALA B 1 104 ? -3.951 -6.836 -3.717 1 95.06 104 ALA B CA 1
ATOM 2929 C C . ALA B 1 104 ? -4.82 -6.914 -2.467 1 95.06 104 ALA B C 1
ATOM 2931 O O . ALA B 1 104 ? -4.555 -7.711 -1.563 1 95.06 104 ALA B O 1
ATOM 2932 N N . MET B 1 105 ? -5.848 -6.078 -2.41 1 93.75 105 MET B N 1
ATOM 2933 C CA . MET B 1 105 ? -6.762 -6.086 -1.271 1 93.75 105 MET B CA 1
ATOM 2934 C C . MET B 1 105 ? -7.5 -7.418 -1.174 1 93.75 105 MET B C 1
ATOM 2936 O O . MET B 1 105 ? -7.551 -8.031 -0.105 1 93.75 105 MET B O 1
ATOM 2940 N N . GLU B 1 106 ? -8.016 -7.895 -2.297 1 94.38 106 GLU B N 1
ATOM 2941 C CA . GLU B 1 106 ? -8.711 -9.172 -2.33 1 94.38 106 GLU B CA 1
ATOM 2942 C C . GLU B 1 106 ? -7.773 -10.32 -1.953 1 94.38 106 GLU B C 1
ATOM 2944 O O . GLU B 1 106 ? -8.156 -11.219 -1.205 1 94.38 106 GLU B O 1
ATOM 2949 N N . ALA B 1 107 ? -6.629 -10.242 -2.523 1 95.88 107 ALA B N 1
ATOM 2950 C CA . ALA B 1 107 ? -5.641 -11.281 -2.246 1 95.88 107 ALA B CA 1
ATOM 2951 C C . ALA B 1 107 ? -5.273 -11.305 -0.765 1 95.88 107 ALA B C 1
ATOM 2953 O O . ALA B 1 107 ? -5.168 -12.383 -0.163 1 95.88 107 ALA B O 1
ATOM 2954 N N . GLY B 1 108 ? -5.059 -10.117 -0.201 1 96.12 108 GLY B N 1
ATOM 2955 C CA . GLY B 1 108 ? -4.766 -10.039 1.222 1 96.12 108 GLY B CA 1
ATOM 2956 C C . GLY B 1 108 ? -5.84 -10.672 2.086 1 96.12 108 GLY B C 1
ATOM 2957 O O . GLY B 1 108 ? -5.535 -11.445 3 1 96.12 108 GLY B O 1
ATOM 2958 N N . ASN B 1 109 ? -7.051 -10.367 1.802 1 95 109 ASN B N 1
ATOM 2959 C CA . ASN B 1 109 ? -8.172 -10.922 2.545 1 95 109 ASN B CA 1
ATOM 2960 C C . ASN B 1 109 ? -8.258 -12.438 2.381 1 95 109 ASN B C 1
ATOM 2962 O O . ASN B 1 109 ? -8.516 -13.156 3.348 1 95 109 ASN B O 1
ATOM 2966 N N . ALA B 1 110 ? -8.062 -12.875 1.174 1 94.56 110 ALA B N 1
ATOM 2967 C CA . ALA B 1 110 ? -8.117 -14.312 0.903 1 94.56 110 ALA B CA 1
ATOM 2968 C C . ALA B 1 110 ? -7 -15.047 1.642 1 94.56 110 ALA B C 1
ATOM 2970 O O . ALA B 1 110 ? -7.23 -16.109 2.217 1 94.56 110 ALA B O 1
ATOM 2971 N N . LEU B 1 111 ? -5.84 -14.492 1.601 1 96.56 111 LEU B N 1
ATOM 2972 C CA . LEU B 1 111 ? -4.703 -15.094 2.297 1 96.56 111 LEU B CA 1
ATOM 2973 C C . LEU B 1 111 ? -4.957 -15.148 3.799 1 96.56 111 LEU B C 1
ATOM 2975 O O . LEU B 1 111 ? -4.605 -16.141 4.453 1 96.56 111 LEU B O 1
ATOM 2979 N N . ARG B 1 112 ? -5.57 -14.125 4.312 1 95.94 112 ARG B N 1
ATOM 2980 C CA . ARG B 1 112 ? -5.887 -14.094 5.734 1 95.94 112 ARG B CA 1
ATOM 2981 C C . ARG B 1 112 ? -6.855 -15.211 6.109 1 95.94 112 ARG B C 1
ATOM 2983 O O . ARG B 1 112 ? -6.676 -15.883 7.129 1 95.94 112 ARG B O 1
ATOM 2990 N N . ARG B 1 113 ? -7.859 -15.367 5.352 1 95.31 113 ARG B N 1
ATOM 2991 C CA . ARG B 1 113 ? -8.82 -16.438 5.59 1 95.31 113 ARG B CA 1
ATOM 2992 C C . ARG B 1 113 ? -8.141 -17.797 5.566 1 95.31 113 ARG B C 1
ATOM 2994 O O . ARG B 1 113 ? -8.391 -18.641 6.438 1 95.31 113 ARG B O 1
ATOM 3001 N N . ARG B 1 114 ? -7.285 -17.969 4.633 1 92.75 114 ARG B N 1
ATOM 3002 C CA . ARG B 1 114 ? -6.566 -19.234 4.504 1 92.75 114 ARG B CA 1
ATOM 3003 C C . ARG B 1 114 ? -5.617 -19.438 5.68 1 92.75 114 ARG B C 1
ATOM 3005 O O . ARG B 1 114 ? -5.512 -20.547 6.211 1 92.75 114 ARG B O 1
ATOM 3012 N N . PHE B 1 115 ? -4.973 -18.406 6.051 1 93.19 115 PHE B N 1
ATOM 3013 C CA . PHE B 1 115 ? -4.055 -18.469 7.184 1 93.19 115 PHE B CA 1
ATOM 3014 C C . PHE B 1 115 ? -4.789 -18.891 8.453 1 93.19 115 PHE B C 1
ATOM 3016 O O . PHE B 1 115 ? -4.289 -19.703 9.227 1 93.19 115 PHE B O 1
ATOM 3023 N N . LYS B 1 116 ? -5.926 -18.359 8.633 1 92.88 116 LYS B N 1
ATOM 3024 C CA . LYS B 1 116 ? -6.723 -18.656 9.82 1 92.88 116 LYS B CA 1
ATOM 3025 C C . LYS B 1 116 ? -7.117 -20.125 9.875 1 92.88 116 LYS B C 1
ATOM 3027 O O . LYS B 1 116 ? -7.309 -20.672 10.961 1 92.88 116 LYS B O 1
ATOM 3032 N N . THR B 1 117 ? -7.168 -20.703 8.758 1 93 117 THR B N 1
ATOM 3033 C CA . THR B 1 117 ? -7.562 -22.109 8.711 1 93 117 THR B CA 1
ATOM 3034 C C . THR B 1 117 ? -6.336 -23.016 8.68 1 93 117 THR B C 1
ATOM 3036 O O . THR B 1 117 ? -6.457 -24.234 8.508 1 93 117 THR B O 1
ATOM 3039 N N . GLY B 1 118 ? -5.129 -22.438 8.727 1 91.25 118 GLY B N 1
ATOM 3040 C CA . GLY B 1 118 ? -3.912 -23.219 8.867 1 91.25 118 GLY B CA 1
ATOM 3041 C C . GLY B 1 118 ? -3.264 -23.578 7.543 1 91.25 118 GLY B C 1
ATOM 3042 O O . GLY B 1 118 ? -2.32 -24.359 7.492 1 91.25 118 GLY B O 1
ATOM 3043 N N . GLU B 1 119 ? -3.734 -22.984 6.441 1 92.38 119 GLU B N 1
ATOM 3044 C CA . GLU B 1 119 ? -3.143 -23.234 5.129 1 92.38 119 GLU B CA 1
ATOM 3045 C C . GLU B 1 119 ? -1.811 -22.5 4.977 1 92.38 119 GLU B C 1
ATOM 3047 O O . GLU B 1 119 ? -1.664 -21.359 5.434 1 92.38 119 GLU B O 1
ATOM 3052 N N . LYS B 1 120 ? -0.896 -23.172 4.363 1 93.56 120 LYS B N 1
ATOM 3053 C CA . LYS B 1 120 ? 0.357 -22.531 3.973 1 93.56 120 LYS B CA 1
ATOM 3054 C C . LYS B 1 120 ? 0.236 -21.875 2.6 1 93.56 120 LYS B C 1
ATOM 3056 O O . LYS B 1 120 ? -0.141 -22.531 1.626 1 93.56 120 LYS B O 1
ATOM 3061 N N . THR B 1 121 ? 0.49 -20.609 2.576 1 97.19 121 THR B N 1
ATOM 3062 C CA . THR B 1 121 ? 0.289 -19.859 1.339 1 97.19 121 THR B CA 1
ATOM 3063 C C . THR B 1 121 ? 1.551 -19.094 0.961 1 97.19 121 THR B C 1
ATOM 3065 O O . THR B 1 121 ? 2.492 -19 1.752 1 97.19 121 THR B O 1
ATOM 3068 N N . GLY B 1 122 ? 1.631 -18.625 -0.306 1 97.94 122 GLY B N 1
ATOM 3069 C CA . GLY B 1 122 ? 2.762 -17.844 -0.778 1 97.94 122 GLY B CA 1
ATOM 3070 C C . GLY B 1 122 ? 2.404 -16.906 -1.912 1 97.94 122 GLY B C 1
ATOM 3071 O O . GLY B 1 122 ? 1.325 -17.016 -2.498 1 97.94 122 GLY B O 1
ATOM 3072 N N . ILE B 1 123 ? 3.215 -16.016 -2.164 1 98.62 123 ILE B N 1
ATOM 3073 C CA . ILE B 1 123 ? 3.088 -15.055 -3.256 1 98.62 123 ILE B CA 1
ATOM 3074 C C . ILE B 1 123 ? 4.387 -15.016 -4.059 1 98.62 123 ILE B C 1
ATOM 3076 O O . ILE B 1 123 ? 5.465 -14.797 -3.498 1 98.62 123 ILE B O 1
ATOM 3080 N N . LEU B 1 124 ? 4.254 -15.195 -5.34 1 98.44 124 LEU B N 1
ATOM 3081 C CA . LEU B 1 124 ? 5.406 -15.172 -6.234 1 98.44 124 LEU B CA 1
ATOM 3082 C C . LEU B 1 124 ? 5.641 -13.758 -6.77 1 98.44 124 LEU B C 1
ATOM 3084 O O . LEU B 1 124 ? 4.715 -13.117 -7.262 1 98.44 124 LEU B O 1
ATOM 3088 N N . PHE B 1 125 ? 6.863 -13.344 -6.668 1 98 125 PHE B N 1
ATOM 3089 C CA . PHE B 1 125 ? 7.348 -12.133 -7.316 1 98 125 PHE B CA 1
ATOM 3090 C C . PHE B 1 125 ? 8.484 -12.453 -8.281 1 98 125 PHE B C 1
ATOM 3092 O O . PHE B 1 125 ? 9.398 -13.211 -7.941 1 98 125 PHE B O 1
ATOM 3099 N N . GLY B 1 126 ? 8.461 -11.867 -9.438 1 95.06 126 GLY B N 1
ATOM 3100 C CA . GLY B 1 126 ? 9.414 -12.203 -10.484 1 95.06 126 GLY B CA 1
ATOM 3101 C C . GLY B 1 126 ? 10.609 -11.266 -10.523 1 95.06 126 GLY B C 1
ATOM 3102 O O . GLY B 1 126 ? 10.75 -10.391 -9.672 1 95.06 126 GLY B O 1
ATOM 3103 N N . ARG B 1 127 ? 11.43 -11.453 -11.508 1 92.88 127 ARG B N 1
ATOM 3104 C CA . ARG B 1 127 ? 12.664 -10.703 -11.711 1 92.88 127 ARG B CA 1
ATOM 3105 C C . ARG B 1 127 ? 12.383 -9.219 -11.898 1 92.88 127 ARG B C 1
ATOM 3107 O O . ARG B 1 127 ? 11.305 -8.836 -12.352 1 92.88 127 ARG B O 1
ATOM 3114 N N . GLU B 1 128 ? 13.383 -8.383 -11.594 1 88.56 128 GLU B N 1
ATOM 3115 C CA . GLU B 1 128 ? 13.281 -6.93 -11.688 1 88.56 128 GLU B CA 1
ATOM 3116 C C . GLU B 1 128 ? 13.031 -6.488 -13.125 1 88.56 128 GLU B C 1
ATOM 3118 O O . GLU B 1 128 ? 12.273 -5.547 -13.367 1 88.56 128 GLU B O 1
ATOM 3123 N N . ARG B 1 129 ? 13.445 -7.219 -14.07 1 84.06 129 ARG B N 1
ATOM 3124 C CA . ARG B 1 129 ? 13.422 -6.762 -15.453 1 84.06 129 ARG B CA 1
ATOM 3125 C C . ARG B 1 129 ? 12.141 -7.199 -16.156 1 84.06 129 ARG B C 1
ATOM 3127 O O . ARG B 1 129 ? 11.508 -6.406 -16.859 1 84.06 129 ARG B O 1
ATOM 3134 N N . PHE B 1 130 ? 11.742 -8.508 -15.953 1 85.69 130 PHE B N 1
ATOM 3135 C CA . PHE B 1 130 ? 10.617 -8.906 -16.781 1 85.69 130 PHE B CA 1
ATOM 3136 C C . PHE B 1 130 ? 9.594 -9.688 -15.961 1 85.69 130 PHE B C 1
ATOM 3138 O O . PHE B 1 130 ? 8.656 -10.266 -16.516 1 85.69 130 PHE B O 1
ATOM 3145 N N . GLY B 1 131 ? 9.789 -9.75 -14.727 1 92.19 131 GLY B N 1
ATOM 3146 C CA . GLY B 1 131 ? 8.797 -10.391 -13.867 1 92.19 131 GLY B CA 1
ATOM 3147 C C . GLY B 1 131 ? 8.844 -11.906 -13.938 1 92.19 131 GLY B C 1
ATOM 3148 O O . GLY B 1 131 ? 9.922 -12.5 -13.898 1 92.19 131 GLY B O 1
ATOM 3149 N N . LEU B 1 132 ? 7.707 -12.508 -13.938 1 94.06 132 LEU B N 1
ATOM 3150 C CA . LEU B 1 132 ? 7.578 -13.961 -13.977 1 94.06 132 LEU B CA 1
ATOM 3151 C C . LEU B 1 132 ? 7.383 -14.453 -15.406 1 94.06 132 LEU B C 1
ATOM 3153 O O . LEU B 1 132 ? 6.684 -13.812 -16.203 1 94.06 132 LEU B O 1
ATOM 3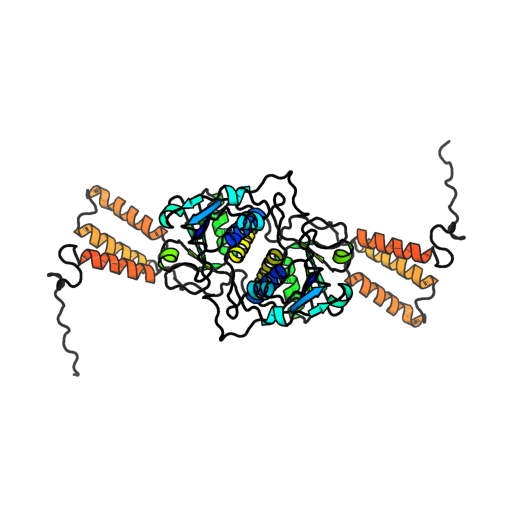157 N N . SER B 1 133 ? 7.965 -15.594 -15.688 1 91.62 133 SER B N 1
ATOM 3158 C CA . SER B 1 133 ? 7.68 -16.234 -16.969 1 91.62 133 SER B CA 1
ATOM 3159 C C . SER B 1 133 ? 6.285 -16.859 -16.969 1 91.62 133 SER B C 1
ATOM 3161 O O . SER B 1 133 ? 5.68 -17.047 -15.906 1 91.62 133 SER B O 1
ATOM 3163 N N . ASN B 1 134 ? 5.824 -17.188 -18.125 1 88.44 134 ASN B N 1
ATOM 3164 C CA . ASN B 1 134 ? 4.531 -17.859 -18.234 1 88.44 134 ASN B CA 1
ATOM 3165 C C . ASN B 1 134 ? 4.52 -19.188 -17.5 1 88.44 134 ASN B C 1
ATOM 3167 O O . ASN B 1 134 ? 3.514 -19.562 -16.891 1 88.44 134 ASN B O 1
ATOM 3171 N N . GLU B 1 135 ? 5.602 -19.875 -17.609 1 88.69 135 GLU B N 1
ATOM 3172 C CA . GLU B 1 135 ? 5.719 -21.156 -16.922 1 88.69 135 GLU B CA 1
ATOM 3173 C C . GLU B 1 135 ? 5.609 -20.969 -15.406 1 88.69 135 GLU B C 1
ATOM 3175 O O . GLU B 1 135 ? 4.93 -21.75 -14.734 1 88.69 135 GLU B O 1
ATOM 3180 N N . GLU B 1 136 ? 6.223 -20 -14.891 1 91.69 136 GLU B N 1
ATOM 3181 C CA . GLU B 1 136 ? 6.188 -19.719 -13.461 1 91.69 136 GLU B CA 1
ATOM 3182 C C . GLU B 1 136 ? 4.793 -19.281 -13.016 1 91.69 136 GLU B C 1
ATOM 3184 O O . GLU B 1 136 ? 4.309 -19.719 -11.977 1 91.69 136 GLU B O 1
ATOM 3189 N N . VAL B 1 137 ? 4.145 -18.453 -13.812 1 92.06 137 VAL B N 1
ATOM 3190 C CA . VAL B 1 137 ? 2.768 -18.047 -13.562 1 92.06 137 VAL B CA 1
ATOM 3191 C C . VAL B 1 137 ? 1.855 -19.266 -13.555 1 92.06 137 VAL B C 1
ATOM 3193 O O . VAL B 1 137 ? 0.916 -19.344 -12.758 1 92.06 137 VAL B O 1
ATOM 3196 N N . GLY B 1 138 ? 2.17 -20.219 -14.398 1 89.12 138 GLY B N 1
ATOM 3197 C CA . GLY B 1 138 ? 1.394 -21.438 -14.508 1 89.12 138 GLY B CA 1
ATOM 3198 C C . GLY B 1 138 ? 1.379 -22.25 -13.234 1 89.12 138 GLY B C 1
ATOM 3199 O O . GLY B 1 138 ? 0.425 -22.984 -12.969 1 89.12 138 GLY B O 1
ATOM 3200 N N . LEU B 1 139 ? 2.318 -22.094 -12.367 1 89.56 139 LEU B N 1
ATOM 3201 C CA . LEU B 1 139 ? 2.451 -22.875 -11.148 1 89.56 139 LEU B CA 1
ATOM 3202 C C . LEU B 1 139 ? 1.609 -22.281 -10.023 1 89.56 139 LEU B C 1
ATOM 3204 O O . LEU B 1 139 ? 1.381 -22.922 -9 1 89.56 139 LEU B O 1
ATOM 3208 N N . ALA B 1 140 ? 1.108 -21.062 -10.227 1 92.88 140 ALA B N 1
ATOM 3209 C CA . ALA B 1 140 ? 0.329 -20.391 -9.195 1 92.88 140 ALA B CA 1
ATOM 3210 C C . ALA B 1 140 ? -1.158 -20.703 -9.336 1 92.88 140 ALA B C 1
ATOM 3212 O O . ALA B 1 140 ? -1.608 -21.141 -10.398 1 92.88 140 ALA B O 1
ATOM 3213 N N . ASP B 1 141 ? -1.888 -20.5 -8.305 1 89.88 141 ASP B N 1
ATOM 3214 C CA . ASP B 1 141 ? -3.326 -20.75 -8.305 1 89.88 141 ASP B CA 1
ATOM 3215 C C . ASP B 1 141 ? -4.09 -19.562 -8.875 1 89.88 141 ASP B C 1
ATOM 3217 O O . ASP B 1 141 ? -5.055 -19.734 -9.617 1 89.88 141 ASP B O 1
ATOM 3221 N N . GLU B 1 142 ? -3.754 -18.375 -8.539 1 93.19 142 GLU B N 1
ATOM 3222 C CA . GLU B 1 142 ? -4.383 -17.141 -9 1 93.19 142 GLU B CA 1
ATOM 3223 C C . GLU B 1 142 ? -3.342 -16.062 -9.273 1 93.19 142 GLU B C 1
ATOM 3225 O O . GLU B 1 142 ? -2.178 -16.203 -8.891 1 93.19 142 GLU B O 1
ATOM 3230 N N . LEU B 1 143 ? -3.801 -15.078 -9.992 1 93.12 143 LEU B N 1
ATOM 3231 C CA . LEU B 1 143 ? -2.943 -13.938 -10.297 1 93.12 143 LEU B CA 1
ATOM 3232 C C . LEU B 1 143 ? -3.305 -12.742 -9.422 1 93.12 143 LEU B C 1
ATOM 3234 O O . LEU B 1 143 ? -4.441 -12.633 -8.953 1 93.12 143 LEU B O 1
ATOM 3238 N N . LEU B 1 144 ? -2.312 -12.008 -9.188 1 93.88 144 LEU B N 1
ATOM 3239 C CA . LEU B 1 144 ? -2.422 -10.789 -8.391 1 93.88 144 LEU B CA 1
ATOM 3240 C C . LEU B 1 144 ? -1.83 -9.594 -9.133 1 93.88 144 LEU B C 1
ATOM 3242 O O . LEU B 1 144 ? -0.763 -9.703 -9.742 1 93.88 144 LEU B O 1
ATOM 3246 N N . THR B 1 145 ? -2.584 -8.508 -9.125 1 92.5 145 THR B N 1
ATOM 3247 C CA . THR B 1 145 ? -2.066 -7.312 -9.781 1 92.5 145 THR B CA 1
ATOM 3248 C C . THR B 1 145 ? -2.318 -6.074 -8.93 1 92.5 145 THR B C 1
ATOM 3250 O O . THR B 1 145 ? -3.133 -6.105 -8 1 92.5 145 THR B O 1
ATOM 3253 N N . PHE B 1 146 ? -1.556 -5.023 -9.148 1 93.31 146 PHE B N 1
ATOM 3254 C CA . PHE B 1 146 ? -1.709 -3.729 -8.492 1 93.31 146 PHE B CA 1
ATOM 3255 C C . PHE B 1 146 ? -2.285 -2.699 -9.453 1 93.31 146 PHE B C 1
ATOM 3257 O O . PHE B 1 146 ? -2.053 -2.773 -10.664 1 93.31 146 PHE B O 1
ATOM 3264 N N . PRO B 1 147 ? -2.984 -1.752 -8.938 1 91.06 147 PRO B N 1
ATOM 3265 C CA . PRO B 1 147 ? -3.6 -0.744 -9.805 1 91.06 147 PRO B CA 1
ATOM 3266 C C . PRO B 1 147 ? -2.621 0.35 -10.227 1 91.06 147 PRO B C 1
ATOM 3268 O O . PRO B 1 147 ? -2.867 1.533 -9.977 1 91.06 147 PRO B O 1
ATOM 3271 N N . VAL B 1 148 ? -1.632 -0.027 -10.867 1 89.94 148 VAL B N 1
ATOM 3272 C CA . VAL B 1 148 ? -0.599 0.912 -11.289 1 89.94 148 VAL B CA 1
ATOM 3273 C C . VAL B 1 148 ? -1.083 1.697 -12.508 1 89.94 148 VAL B C 1
ATOM 3275 O O . VAL B 1 148 ? -1.919 1.213 -13.273 1 89.94 148 VAL B O 1
ATOM 3278 N N . ASN B 1 149 ? -0.529 2.9 -12.602 1 86 149 ASN B N 1
ATOM 3279 C CA . ASN B 1 149 ? -0.787 3.705 -13.797 1 86 149 ASN B CA 1
ATOM 3280 C C . ASN B 1 149 ? -0.289 3.012 -15.062 1 86 149 ASN B C 1
ATOM 3282 O O . ASN B 1 149 ? 0.911 2.779 -15.211 1 86 149 ASN B O 1
ATOM 3286 N N . PRO B 1 150 ? -1.164 2.709 -15.945 1 83.69 150 PRO B N 1
ATOM 3287 C CA . PRO B 1 150 ? -0.74 1.979 -17.141 1 83.69 150 PRO B CA 1
ATOM 3288 C C . PRO B 1 150 ? 0.298 2.742 -17.953 1 83.69 150 PRO B C 1
ATOM 3290 O O . PRO B 1 150 ? 1.125 2.129 -18.641 1 83.69 150 PRO B O 1
ATOM 3293 N N . ALA B 1 151 ? 0.274 4.027 -17.875 1 84.31 151 ALA B N 1
ATOM 3294 C CA . ALA B 1 151 ? 1.219 4.855 -18.609 1 84.31 151 ALA B CA 1
ATOM 3295 C C . ALA B 1 151 ? 2.598 4.836 -17.969 1 84.31 151 ALA B C 1
ATOM 3297 O O . ALA B 1 151 ? 3.582 5.273 -18.562 1 84.31 151 ALA B O 1
ATOM 3298 N N . PHE B 1 152 ? 2.662 4.344 -16.812 1 84.75 152 PHE B N 1
ATOM 3299 C CA . PHE B 1 152 ? 3.902 4.227 -16.047 1 84.75 152 PHE B CA 1
ATOM 3300 C C . PHE B 1 152 ? 3.846 3.035 -15.102 1 84.75 152 PHE B C 1
ATOM 3302 O O . PHE B 1 152 ? 3.729 3.211 -13.891 1 84.75 152 PHE B O 1
ATOM 3309 N N . ALA B 1 153 ? 3.941 1.939 -15.609 1 83.25 153 ALA B N 1
ATOM 3310 C CA . ALA B 1 153 ? 3.9 0.72 -14.805 1 83.25 153 ALA B CA 1
ATOM 3311 C C . ALA B 1 153 ? 5.305 0.187 -14.547 1 83.25 153 ALA B C 1
ATOM 3313 O O . ALA B 1 153 ? 5.766 -0.734 -15.227 1 83.25 153 ALA B O 1
ATOM 3314 N N . SER B 1 154 ? 5.938 0.741 -13.617 1 87 154 SER B N 1
ATOM 3315 C CA . SER B 1 154 ? 7.32 0.409 -13.281 1 87 154 SER B CA 1
ATOM 3316 C C . SER B 1 154 ? 7.488 0.181 -11.789 1 87 154 SER B C 1
ATOM 3318 O O . SER B 1 154 ? 8.305 0.844 -11.141 1 87 154 SER B O 1
ATOM 3320 N N . LEU B 1 155 ? 6.816 -0.771 -11.32 1 90 155 LEU B N 1
ATOM 3321 C CA . LEU B 1 155 ? 6.871 -1.084 -9.898 1 90 155 LEU B CA 1
ATOM 3322 C C . LEU B 1 155 ? 8.031 -2.025 -9.594 1 90 155 LEU B C 1
ATOM 3324 O O . LEU B 1 155 ? 8.094 -3.135 -10.125 1 90 155 LEU B O 1
ATOM 3328 N N . ASN B 1 156 ? 8.938 -1.593 -8.828 1 90.06 156 ASN B N 1
ATOM 3329 C CA . ASN B 1 156 ? 10.062 -2.416 -8.391 1 90.06 156 ASN B CA 1
ATOM 3330 C C . ASN B 1 156 ? 9.602 -3.574 -7.516 1 90.06 156 ASN B C 1
ATOM 3332 O O . ASN B 1 156 ? 8.57 -3.48 -6.848 1 90.06 156 ASN B O 1
ATOM 3336 N N . ILE B 1 157 ? 10.375 -4.617 -7.488 1 93.88 157 ILE B N 1
ATOM 3337 C CA . ILE B 1 157 ? 9.992 -5.832 -6.773 1 93.88 157 ILE B CA 1
ATOM 3338 C C . ILE B 1 157 ? 9.812 -5.523 -5.289 1 93.88 157 ILE B C 1
ATOM 3340 O O . ILE B 1 157 ? 8.875 -6.016 -4.652 1 93.88 157 ILE B O 1
ATOM 3344 N N . ALA B 1 158 ? 10.703 -4.723 -4.703 1 95.06 158 ALA B N 1
ATOM 3345 C CA . ALA B 1 158 ? 10.594 -4.379 -3.289 1 95.06 158 ALA B CA 1
ATOM 3346 C C . ALA B 1 158 ? 9.344 -3.543 -3.021 1 95.06 158 ALA B C 1
ATOM 3348 O O . ALA B 1 158 ? 8.719 -3.664 -1.965 1 95.06 158 ALA B O 1
ATOM 3349 N N . GLN B 1 159 ? 9.008 -2.689 -3.945 1 95 159 GLN B N 1
ATOM 3350 C CA . GLN B 1 159 ? 7.781 -1.898 -3.848 1 95 159 GLN B CA 1
ATOM 3351 C C . GLN B 1 159 ? 6.547 -2.791 -3.896 1 95 159 GLN B C 1
ATOM 3353 O O . GLN B 1 159 ? 5.609 -2.605 -3.117 1 95 159 GLN B O 1
ATOM 3358 N N . ALA B 1 160 ? 6.57 -3.723 -4.801 1 96.5 160 ALA B N 1
ATOM 3359 C CA . ALA B 1 160 ? 5.449 -4.652 -4.914 1 96.5 160 ALA B CA 1
ATOM 3360 C C . ALA B 1 160 ? 5.262 -5.445 -3.625 1 96.5 160 ALA B C 1
ATOM 3362 O O . ALA B 1 160 ? 4.141 -5.594 -3.139 1 96.5 160 ALA B O 1
ATOM 3363 N N . VAL B 1 161 ? 6.348 -5.945 -3.094 1 97.88 161 VAL B N 1
ATOM 3364 C CA . VAL B 1 161 ? 6.281 -6.699 -1.847 1 97.88 161 VAL B CA 1
ATOM 3365 C C . VAL B 1 161 ? 5.758 -5.805 -0.726 1 97.88 161 VAL B C 1
ATOM 3367 O O . VAL B 1 161 ? 4.977 -6.246 0.118 1 97.88 161 VAL B O 1
ATOM 3370 N N . LEU B 1 162 ? 6.207 -4.574 -0.729 1 97.69 162 LEU B N 1
ATOM 3371 C CA . LEU B 1 162 ? 5.742 -3.631 0.284 1 97.69 162 LEU B CA 1
ATOM 3372 C C . LEU B 1 162 ? 4.227 -3.477 0.229 1 97.69 162 LEU B C 1
ATOM 3374 O O . LEU B 1 162 ? 3.553 -3.525 1.262 1 97.69 162 LEU B O 1
ATOM 3378 N N . LEU B 1 163 ? 3.699 -3.258 -0.933 1 97.62 163 LEU B N 1
ATOM 3379 C CA . LEU B 1 163 ? 2.262 -3.074 -1.099 1 97.62 163 LEU B CA 1
ATOM 3380 C C . LEU B 1 163 ? 1.499 -4.305 -0.62 1 97.62 163 LEU B C 1
ATOM 3382 O O . LEU B 1 163 ? 0.479 -4.18 0.062 1 97.62 163 LEU B O 1
ATOM 3386 N N . MET B 1 164 ? 1.972 -5.465 -0.99 1 97.56 164 MET B N 1
ATOM 3387 C CA . MET B 1 164 ? 1.292 -6.684 -0.567 1 97.56 164 MET B CA 1
ATOM 3388 C C . MET B 1 164 ? 1.396 -6.871 0.943 1 97.56 164 MET B C 1
ATOM 3390 O O . MET B 1 164 ? 0.445 -7.316 1.585 1 97.56 164 MET B O 1
ATOM 3394 N N . SER B 1 165 ? 2.582 -6.625 1.509 1 97.62 165 SER B N 1
ATOM 3395 C CA . SER B 1 165 ? 2.764 -6.715 2.953 1 97.62 165 SER B CA 1
ATOM 3396 C C . SER B 1 165 ? 1.808 -5.781 3.689 1 97.62 165 SER B C 1
ATOM 3398 O O . SER B 1 165 ? 1.247 -6.148 4.727 1 97.62 165 SER B O 1
ATOM 3400 N N . TYR B 1 166 ? 1.655 -4.641 3.148 1 96.44 166 TYR B N 1
ATOM 3401 C CA . TYR B 1 166 ? 0.736 -3.641 3.678 1 96.44 166 TYR B CA 1
ATOM 3402 C C . TYR B 1 166 ? -0.697 -4.16 3.676 1 96.44 166 TYR B C 1
ATOM 3404 O O . TYR B 1 166 ? -1.406 -4.051 4.676 1 96.44 166 TYR B O 1
ATOM 3412 N N . GLU B 1 167 ? -1.115 -4.754 2.576 1 96.75 167 GLU B N 1
ATOM 3413 C CA . GLU B 1 167 ? -2.463 -5.309 2.471 1 96.75 167 GLU B CA 1
ATOM 3414 C C . GLU B 1 167 ? -2.648 -6.492 3.418 1 96.75 167 GLU B C 1
ATOM 3416 O O . GLU B 1 167 ? -3.734 -6.688 3.969 1 96.75 167 GLU B O 1
ATOM 3421 N N . TRP B 1 168 ? -1.619 -7.293 3.574 1 96.06 168 TRP B N 1
ATOM 3422 C CA . TRP B 1 168 ? -1.665 -8.375 4.555 1 96.06 168 TRP B CA 1
ATOM 3423 C C . TRP B 1 168 ? -1.927 -7.828 5.953 1 96.06 168 TRP B C 1
ATOM 3425 O O . TRP B 1 168 ? -2.801 -8.328 6.668 1 96.06 168 TRP B O 1
ATOM 3435 N N . MET B 1 169 ? -1.168 -6.844 6.301 1 94.56 169 MET B N 1
ATOM 3436 C CA . MET B 1 169 ? -1.334 -6.246 7.621 1 94.56 169 MET B CA 1
ATOM 3437 C C . MET B 1 169 ? -2.754 -5.723 7.809 1 94.56 169 MET B C 1
ATOM 3439 O O . MET B 1 169 ? -3.396 -6 8.82 1 94.56 169 MET B O 1
ATOM 3443 N N . LYS B 1 170 ? -3.252 -4.973 6.859 1 93.5 170 LYS B N 1
ATOM 3444 C CA . LYS B 1 170 ? -4.586 -4.379 6.914 1 93.5 170 LYS B CA 1
ATOM 3445 C C . LYS B 1 170 ? -5.66 -5.457 7.051 1 93.5 170 LYS B C 1
ATOM 3447 O O . LYS B 1 170 ? -6.656 -5.258 7.746 1 93.5 170 LYS B O 1
ATOM 3452 N N . SER B 1 171 ? -5.461 -6.578 6.391 1 93.56 171 SER B N 1
ATOM 3453 C CA . SER B 1 171 ? -6.453 -7.648 6.402 1 93.56 171 SER B CA 1
ATOM 3454 C C . SER B 1 171 ? -6.629 -8.227 7.801 1 93.56 171 SER B C 1
ATOM 3456 O O . SER B 1 171 ? -7.621 -8.906 8.078 1 93.56 171 SER B O 1
ATOM 3458 N N . GLY B 1 172 ? -5.688 -7.992 8.648 1 91.12 172 GLY B N 1
ATOM 3459 C CA . GLY B 1 172 ? -5.762 -8.508 10.008 1 91.12 172 GLY B CA 1
ATOM 3460 C C . GLY B 1 172 ? -6.355 -7.512 10.992 1 91.12 172 GLY B C 1
ATOM 3461 O O . GLY B 1 172 ? -6.609 -7.855 12.148 1 91.12 172 GLY B O 1
ATOM 3462 N N . LEU B 1 173 ? -6.559 -6.34 10.5 1 88.12 173 LEU B N 1
ATOM 3463 C CA . LEU B 1 173 ? -7.125 -5.305 11.359 1 88.12 173 LEU B CA 1
ATOM 3464 C C . LEU B 1 173 ? -8.633 -5.496 11.516 1 88.12 173 LEU B C 1
ATOM 3466 O O . LEU B 1 173 ? -9.297 -5.992 10.609 1 88.12 173 LEU B O 1
ATOM 3470 N N . GLU B 1 174 ? -9.141 -5.16 12.625 1 82.88 174 GLU B N 1
ATOM 3471 C CA . GLU B 1 174 ? -10.586 -5.211 12.828 1 82.88 174 GLU B CA 1
ATOM 3472 C C . GLU B 1 174 ? -11.312 -4.301 11.844 1 82.88 174 GLU B C 1
ATOM 3474 O O . GLU B 1 174 ? -12.281 -4.711 11.211 1 82.88 174 GLU B O 1
ATOM 3479 N N . ASN B 1 175 ? -10.797 -3.113 11.805 1 83.56 175 ASN B N 1
ATOM 3480 C CA . ASN B 1 175 ? -11.211 -2.16 10.781 1 83.56 175 ASN B CA 1
ATOM 3481 C C . ASN B 1 175 ? -10.047 -1.744 9.891 1 83.56 175 ASN B C 1
ATOM 3483 O O . ASN B 1 175 ? -8.945 -1.478 10.391 1 83.56 175 ASN B O 1
ATOM 3487 N N . GLN B 1 176 ? -10.289 -1.816 8.633 1 79.12 176 GLN B N 1
ATOM 3488 C CA . GLN B 1 176 ? -9.234 -1.503 7.672 1 79.12 176 GLN B CA 1
ATOM 3489 C C . GLN B 1 176 ? -8.664 -0.107 7.914 1 79.12 176 GLN B C 1
ATOM 3491 O O . GLN B 1 176 ? -7.555 0.202 7.48 1 79.12 176 GLN B O 1
ATOM 3496 N N . THR B 1 177 ? -9.406 0.682 8.727 1 77.75 177 THR B N 1
ATOM 3497 C CA . THR B 1 177 ? -8.992 2.061 8.961 1 77.75 177 THR B CA 1
ATOM 3498 C C . THR B 1 177 ? -8.352 2.205 10.336 1 77.75 177 THR B C 1
ATOM 3500 O O . THR B 1 177 ? -8.031 3.316 10.766 1 77.75 177 THR B O 1
ATOM 3503 N N . ASP B 1 178 ? -8.141 1.058 10.938 1 80.25 178 ASP B N 1
ATOM 3504 C CA . ASP B 1 178 ? -7.523 1.129 12.266 1 80.25 178 ASP B CA 1
ATOM 3505 C C . ASP B 1 178 ? -6.09 1.645 12.18 1 80.25 178 ASP B C 1
ATOM 3507 O O . ASP B 1 178 ? -5.367 1.332 11.227 1 80.25 178 ASP B O 1
ATOM 3511 N N . THR B 1 179 ? -5.707 2.463 13.109 1 76.25 179 THR B N 1
ATOM 3512 C CA . THR B 1 179 ? -4.363 3.018 13.195 1 76.25 179 THR B CA 1
ATOM 3513 C C . THR B 1 179 ? -3.623 2.451 14.406 1 76.25 179 THR B C 1
ATOM 3515 O O . THR B 1 179 ? -4.242 1.885 15.312 1 76.25 179 THR B O 1
ATOM 3518 N N . VAL B 1 180 ? -2.344 2.471 14.258 1 73.19 180 VAL B N 1
ATOM 3519 C CA . VAL B 1 180 ? -1.514 1.954 15.344 1 73.19 180 VAL B CA 1
ATOM 3520 C C . VAL B 1 180 ? -1.763 2.762 16.609 1 73.19 180 VAL B C 1
ATOM 3522 O O . VAL B 1 180 ? -1.672 2.23 17.719 1 73.19 180 VAL B O 1
ATOM 3525 N N . PHE B 1 181 ? -2.041 4.051 16.359 1 70.75 181 PHE B N 1
ATOM 3526 C CA . PHE B 1 181 ? -2.42 4.926 17.469 1 70.75 181 PHE B CA 1
ATOM 3527 C C . PHE B 1 181 ? -3.525 5.887 17.047 1 70.75 181 PHE B C 1
ATOM 3529 O O . PHE B 1 181 ? -3.729 6.113 15.844 1 70.75 181 PHE B O 1
ATOM 3536 N N . ARG B 1 182 ? -4.301 6.109 18.109 1 67.31 182 ARG B N 1
ATOM 3537 C CA . ARG B 1 182 ? -5.391 7.043 17.828 1 67.31 182 ARG B CA 1
ATOM 3538 C C . ARG B 1 182 ? -5.09 8.422 18.406 1 67.31 182 ARG B C 1
ATOM 3540 O O . ARG B 1 182 ? -4.371 8.539 19.406 1 67.31 182 ARG B O 1
ATOM 3547 N N . GLY B 1 183 ? -5.305 9.359 17.562 1 66 183 GLY B N 1
ATOM 3548 C CA . GLY B 1 183 ? -5.277 10.672 18.188 1 66 183 GLY B CA 1
ATOM 3549 C C . GLY B 1 183 ? -6.207 10.789 19.375 1 66 183 GLY B C 1
ATOM 3550 O O . GLY B 1 183 ? -6.961 9.859 19.672 1 66 183 GLY B O 1
ATOM 3551 N N . PRO B 1 184 ? -6.027 11.805 20.188 1 63.5 184 PRO B N 1
ATOM 3552 C CA . PRO B 1 184 ? -6.895 11.992 21.359 1 63.5 184 PRO B CA 1
ATOM 3553 C C . PRO B 1 184 ? -8.375 11.992 20.984 1 63.5 184 PRO B C 1
ATOM 3555 O O . PRO B 1 184 ? -8.75 12.461 19.906 1 63.5 184 PRO B O 1
ATOM 3558 N N . GLU B 1 185 ? -8.992 11.148 21.703 1 66.12 185 GLU B N 1
ATOM 3559 C CA . GLU B 1 185 ? -10.438 11.25 21.531 1 66.12 185 GLU B CA 1
ATOM 3560 C C . GLU B 1 185 ? -10.922 12.664 21.812 1 66.12 185 GLU B C 1
ATOM 3562 O O . GLU B 1 185 ? -10.688 13.219 22.891 1 66.12 185 GLU B O 1
ATOM 3567 N N . MET B 1 186 ? -11.25 13.328 20.797 1 70.94 186 MET B N 1
ATOM 3568 C CA . MET B 1 186 ? -11.75 14.695 20.938 1 70.94 186 MET B CA 1
ATOM 3569 C C . MET B 1 186 ? -13.25 14.75 20.656 1 70.94 186 MET B C 1
ATOM 3571 O O . MET B 1 186 ? -13.664 15.164 19.562 1 70.94 186 MET B O 1
ATOM 3575 N N . PRO B 1 187 ? -13.969 14.328 21.797 1 73.5 187 PRO B N 1
ATOM 3576 C CA . PRO B 1 187 ? -15.414 14.406 21.578 1 73.5 187 PRO B CA 1
ATOM 3577 C C . PRO B 1 187 ? -15.891 15.828 21.281 1 73.5 187 PRO B C 1
ATOM 3579 O O . PRO B 1 187 ? -15.367 16.797 21.859 1 73.5 187 PRO B O 1
ATOM 3582 N N . LEU B 1 188 ? -16.766 15.812 20.359 1 78.5 188 LEU B N 1
ATOM 3583 C CA . LEU B 1 188 ? -17.375 17.109 20.078 1 78.5 188 LEU B CA 1
ATOM 3584 C C . LEU B 1 188 ? -17.953 17.734 21.344 1 78.5 188 LEU B C 1
ATOM 3586 O O . LEU B 1 188 ? -18.562 17.031 22.156 1 78.5 188 LEU B O 1
ATOM 3590 N N . ALA B 1 189 ? -17.625 18.969 21.516 1 85.62 189 ALA B N 1
ATOM 3591 C CA . ALA B 1 189 ? -18.172 19.688 22.672 1 85.62 189 ALA B CA 1
ATOM 3592 C C . ALA B 1 189 ? -19.688 19.75 22.625 1 85.62 189 ALA B C 1
ATOM 3594 O O . ALA B 1 189 ? -20.266 19.984 21.562 1 85.62 189 ALA B O 1
ATOM 3595 N N . PRO B 1 190 ? -20.328 19.406 23.844 1 86.38 190 PRO B N 1
ATOM 3596 C CA . PRO B 1 190 ? -21.766 19.703 23.859 1 86.38 190 PRO B CA 1
ATOM 3597 C C . PRO B 1 190 ? -22.062 21.156 23.5 1 86.38 190 PRO B C 1
ATOM 3599 O O . PRO B 1 190 ? -21.234 22.031 23.734 1 86.38 190 PRO B O 1
ATOM 3602 N N . LYS B 1 191 ? -23.312 21.297 22.984 1 85.88 191 LYS B N 1
ATOM 3603 C CA . LYS B 1 191 ? -23.719 22.625 22.547 1 85.88 191 LYS B CA 1
ATOM 3604 C C . LYS B 1 191 ? -23.641 23.625 23.703 1 85.88 191 LYS B C 1
ATOM 3606 O O . LYS B 1 191 ? -23.344 24.797 23.484 1 85.88 191 LYS B O 1
ATOM 3611 N N . GLU B 1 192 ? -23.891 23.172 24.844 1 88.81 192 GLU B N 1
ATOM 3612 C CA . GLU B 1 192 ? -23.859 24.031 26.031 1 88.81 192 GLU B CA 1
ATOM 3613 C C . GLU B 1 192 ? -22.469 24.641 26.219 1 88.81 192 GLU B C 1
ATOM 3615 O O . GLU B 1 192 ? -22.344 25.828 26.531 1 88.81 192 GLU B O 1
ATOM 3620 N N . GLU B 1 193 ? -21.484 23.859 26.016 1 90.31 193 GLU B N 1
ATOM 3621 C CA . GLU B 1 193 ? -20.109 24.344 26.156 1 90.31 193 GLU B CA 1
ATOM 3622 C C . GLU B 1 193 ? -19.766 25.344 25.047 1 90.31 193 GLU B C 1
ATOM 3624 O O . GLU B 1 193 ? -19.125 26.359 25.297 1 90.31 193 GLU B O 1
ATOM 3629 N N . LEU B 1 194 ? -20.172 25.062 23.906 1 89.81 194 LEU B N 1
ATOM 3630 C CA . LEU B 1 194 ? -19.953 25.953 22.766 1 89.81 194 LEU B CA 1
ATOM 3631 C C . LEU B 1 194 ? -20.625 27.297 22.969 1 89.81 194 LEU B C 1
ATOM 3633 O O . LEU B 1 194 ? -20.016 28.344 22.75 1 89.81 194 LEU B O 1
ATOM 3637 N N . HIS B 1 195 ? -21.844 27.25 23.391 1 88.81 195 HIS B N 1
ATOM 3638 C CA . HIS B 1 195 ? -22.578 28.484 23.672 1 88.81 195 HIS B CA 1
ATOM 3639 C C . HIS B 1 195 ? -21.906 29.281 24.781 1 88.81 195 HIS B C 1
ATOM 3641 O O . HIS B 1 195 ? -21.875 30.516 24.734 1 88.81 195 HIS B O 1
ATOM 3647 N N . GLY B 1 196 ? -21.516 28.516 25.766 1 90.5 196 GLY B N 1
ATOM 3648 C CA . GLY B 1 196 ? -20.766 29.172 26.828 1 90.5 196 GLY B CA 1
ATOM 3649 C C . GLY B 1 196 ? -19.562 29.922 26.312 1 90.5 196 GLY B C 1
ATOM 3650 O O . GLY B 1 196 ? -19.297 31.062 26.719 1 90.5 196 GLY B O 1
ATOM 3651 N N . PHE B 1 197 ? -18.859 29.375 25.5 1 93.12 197 PHE B N 1
ATOM 3652 C CA . PHE B 1 197 ? -17.703 30.016 24.906 1 93.12 197 PHE B CA 1
ATOM 3653 C C . PHE B 1 197 ? -18.125 31.25 24.094 1 93.12 197 PHE B C 1
ATOM 3655 O O . PHE B 1 197 ? -17.484 32.281 24.172 1 93.12 197 PHE B O 1
ATOM 3662 N N . PHE B 1 198 ? -19.172 31.078 23.312 1 89.12 198 PHE B N 1
ATOM 3663 C CA . PHE B 1 198 ? -19.703 32.188 22.531 1 89.12 198 PHE B CA 1
ATOM 3664 C C . PHE B 1 198 ? -20.031 33.375 23.422 1 89.12 198 PHE B C 1
ATOM 3666 O O . PHE B 1 198 ? -19.656 34.531 23.125 1 89.12 198 PHE B O 1
ATOM 3673 N N . ASN B 1 199 ? -20.688 33.094 24.391 1 91 199 ASN B N 1
ATOM 3674 C CA . ASN B 1 199 ? -21.062 34.156 25.312 1 91 199 ASN B CA 1
ATOM 3675 C C . ASN B 1 199 ? -19.844 34.844 25.922 1 91 199 ASN B C 1
ATOM 3677 O O . ASN B 1 199 ? -19.797 36.062 26.016 1 91 199 ASN B O 1
ATOM 3681 N N . HIS B 1 200 ? -18.969 34 26.344 1 91.75 200 HIS B N 1
ATOM 3682 C CA . HIS B 1 200 ? -17.734 34.531 26.906 1 91.75 200 HIS B CA 1
ATOM 3683 C C . HIS B 1 200 ? -17.016 35.438 25.922 1 91.75 200 HIS B C 1
ATOM 3685 O O . HIS B 1 200 ? -16.609 36.562 26.281 1 91.75 200 HIS B O 1
ATOM 3691 N N . LEU B 1 201 ? -16.859 35.062 24.719 1 91.44 201 LEU B N 1
ATOM 3692 C CA . LEU B 1 201 ? -16.203 35.812 23.672 1 91.44 201 LEU B CA 1
ATOM 3693 C C . LEU B 1 201 ? -16.984 37.094 23.359 1 91.44 201 LEU B C 1
ATOM 3695 O O . LEU B 1 201 ? -16.391 38.156 23.219 1 91.44 201 LEU B O 1
ATOM 3699 N N . GLU B 1 202 ? -18.281 36.906 23.188 1 89.12 202 GLU B N 1
ATOM 3700 C CA . GLU B 1 202 ? -19.141 38.062 22.891 1 89.12 202 GLU B CA 1
ATOM 3701 C C . GLU B 1 202 ? -19.016 39.125 23.969 1 89.12 202 GLU B C 1
ATOM 3703 O O . GLU B 1 202 ? -18.906 40.312 23.672 1 89.12 202 GLU B O 1
ATOM 3708 N N . GLU B 1 203 ? -19.047 38.719 25.203 1 89.94 203 GLU B N 1
ATOM 3709 C CA . GLU B 1 203 ? -18.938 39.656 26.312 1 89.94 203 GLU B CA 1
ATOM 3710 C C . GLU B 1 203 ? -17.578 40.375 26.281 1 89.94 203 GLU B C 1
ATOM 3712 O O . GLU B 1 203 ? -17.516 41.594 26.469 1 89.94 203 GLU B O 1
ATOM 3717 N N . ALA B 1 204 ? -16.594 39.625 26.078 1 87.94 204 ALA B N 1
ATOM 3718 C CA . ALA B 1 204 ? -15.242 40.219 26.016 1 87.94 204 ALA B CA 1
ATOM 3719 C C . ALA B 1 204 ? -15.117 41.219 24.891 1 87.94 204 ALA B C 1
ATOM 3721 O O . ALA B 1 204 ? -14.477 42.25 25.047 1 87.94 204 ALA B O 1
ATOM 3722 N N . LEU B 1 205 ? -15.766 40.969 23.844 1 89 205 LEU B N 1
ATOM 3723 C CA . LEU B 1 205 ? -15.703 41.844 22.688 1 89 205 LEU B CA 1
ATOM 3724 C C . LEU B 1 205 ? -16.609 43.062 22.875 1 89 205 LEU B C 1
ATOM 3726 O O . LEU B 1 205 ? -16.266 44.156 22.469 1 89 205 LEU B O 1
ATOM 3730 N N . ASP B 1 206 ? -17.703 42.812 23.484 1 87.19 206 ASP B N 1
ATOM 3731 C CA . ASP B 1 206 ? -18.688 43.875 23.688 1 87.19 206 ASP B CA 1
ATOM 3732 C C . ASP B 1 206 ? -18.125 45 24.562 1 87.19 206 ASP B C 1
ATOM 3734 O O . ASP B 1 206 ? -18.25 46.156 24.234 1 87.19 206 ASP B O 1
ATOM 3738 N N . VAL B 1 207 ? -17.453 44.625 25.609 1 85.5 207 VAL B N 1
ATOM 3739 C CA . VAL B 1 207 ? -16.891 45.562 26.562 1 85.5 207 VAL B CA 1
ATOM 3740 C C . VAL B 1 207 ? -15.812 46.406 25.875 1 85.5 207 VAL B C 1
ATOM 3742 O O . VAL B 1 207 ? -15.578 47.562 26.266 1 85.5 207 VAL B O 1
ATOM 3745 N N . ARG B 1 208 ? -15.297 45.969 24.844 1 86.81 208 ARG B N 1
ATOM 3746 C CA . ARG B 1 208 ? -14.219 46.656 24.141 1 86.81 208 ARG B CA 1
ATOM 3747 C C . ARG B 1 208 ? -14.758 47.438 22.953 1 86.81 208 ARG B C 1
ATOM 3749 O O . ARG B 1 208 ? -13.992 48.031 22.203 1 86.81 208 ARG B O 1
ATOM 3756 N N . GLY B 1 209 ? -16.047 47.312 22.766 1 86.5 209 GLY B N 1
ATOM 3757 C CA . GLY B 1 209 ? -16.688 48.094 21.734 1 86.5 209 GLY B CA 1
ATOM 3758 C C . GLY B 1 209 ? -16.531 47.5 20.344 1 86.5 209 GLY B C 1
ATOM 3759 O O . GLY B 1 209 ? -16.531 48.219 19.344 1 86.5 209 GLY B O 1
ATOM 3760 N N . TYR B 1 210 ? -16.375 46.281 20.297 1 87.94 210 TYR B N 1
ATOM 3761 C CA . TYR B 1 210 ? -16.172 45.594 19.031 1 87.94 210 TYR B CA 1
ATOM 3762 C C . TYR B 1 210 ? -17.422 45.688 18.156 1 87.94 210 TYR B C 1
ATOM 3764 O O . TYR B 1 210 ? -17.328 45.875 16.938 1 87.94 210 TYR B O 1
ATOM 3772 N N . PHE B 1 211 ? -18.5 45.531 18.703 1 87.69 211 PHE B N 1
ATOM 3773 C CA . PHE B 1 211 ? -19.75 45.469 17.953 1 87.69 211 PHE B CA 1
ATOM 3774 C C . PHE B 1 211 ? -20.281 46.875 17.688 1 87.69 211 PHE B C 1
ATOM 3776 O O . PHE B 1 211 ? -21.109 47.375 18.453 1 87.69 211 PHE B O 1
ATOM 3783 N N . ARG B 1 212 ? -19.672 47.5 16.656 1 84.56 212 ARG B N 1
ATOM 3784 C CA . ARG B 1 212 ? -20.094 48.844 16.266 1 84.56 212 ARG B CA 1
ATOM 3785 C C . ARG B 1 212 ? -20.266 48.938 14.75 1 84.56 212 ARG B C 1
ATOM 3787 O O . ARG B 1 212 ? -19.516 48.312 13.992 1 84.56 212 ARG B O 1
ATOM 3794 N N . PRO B 1 213 ? -21.266 49.781 14.328 1 85.94 213 PRO B N 1
ATOM 3795 C CA . PRO B 1 213 ? -22.281 50.469 15.133 1 85.94 213 PRO B CA 1
ATOM 3796 C C . PRO B 1 213 ? -23.297 49.5 15.758 1 85.94 213 PRO B C 1
ATOM 3798 O O . PRO B 1 213 ? -23.344 48.312 15.391 1 85.94 213 PRO B O 1
ATOM 3801 N N . GLU B 1 214 ? -24.016 49.969 16.766 1 85.75 214 GLU B N 1
ATOM 3802 C CA . GLU B 1 214 ? -24.922 49.156 17.562 1 85.75 214 GLU B CA 1
ATOM 3803 C C . GLU B 1 214 ? -25.953 48.469 16.688 1 85.75 214 GLU B C 1
ATOM 3805 O O . GLU B 1 214 ? -26.359 47.312 16.969 1 85.75 214 GLU B O 1
ATOM 3810 N N . ALA B 1 215 ? -26.281 49.094 15.648 1 88.31 215 ALA B N 1
ATOM 3811 C CA . ALA B 1 215 ? -27.297 48.562 14.734 1 88.31 215 ALA B CA 1
ATOM 3812 C C . ALA B 1 215 ? -26.812 47.281 14.062 1 88.31 215 ALA B C 1
ATOM 3814 O O . ALA B 1 215 ? -27.625 46.438 13.648 1 88.31 215 ALA B O 1
ATOM 3815 N N . ARG B 1 216 ? -25.5 47.094 13.984 1 88.12 216 ARG B N 1
ATOM 3816 C CA . ARG B 1 216 ? -24.953 45.938 13.289 1 88.12 216 ARG B CA 1
ATOM 3817 C C . ARG B 1 216 ? -24.516 44.875 14.273 1 88.12 216 ARG B C 1
ATOM 3819 O O . ARG B 1 216 ? -24.047 43.812 13.867 1 88.12 216 ARG B O 1
ATOM 3826 N N . LYS B 1 217 ? -24.734 45.031 15.484 1 87.5 217 LYS B N 1
ATOM 3827 C CA . LYS B 1 217 ? -24.234 44.125 16.516 1 87.5 217 LYS B CA 1
ATOM 3828 C C . LYS B 1 217 ? -24.781 42.719 16.344 1 87.5 217 LYS B C 1
ATOM 3830 O O . LYS B 1 217 ? -24.031 41.75 16.359 1 87.5 217 LYS B O 1
ATOM 3835 N N . GLU B 1 218 ? -26.047 42.688 16.141 1 86.88 218 GLU B N 1
ATOM 3836 C CA . GLU B 1 218 ? -26.688 41.375 16.016 1 86.88 218 GLU B CA 1
ATOM 3837 C C . GLU B 1 218 ? -26.109 40.594 14.867 1 86.88 218 GLU B C 1
ATOM 3839 O O . GLU B 1 218 ? -25.828 39.375 15.016 1 86.88 218 GLU B O 1
ATOM 3844 N N . ILE B 1 219 ? -25.969 41.188 13.766 1 88.12 219 ILE B N 1
ATOM 3845 C CA . ILE B 1 219 ? -25.438 40.5 12.586 1 88.12 219 ILE B CA 1
ATOM 3846 C C . ILE B 1 219 ? -24 40.094 12.836 1 88.12 219 ILE B C 1
ATOM 3848 O O . ILE B 1 219 ? -23.578 39 12.438 1 88.12 219 ILE B O 1
ATOM 3852 N N . MET B 1 220 ? -23.203 40.875 13.461 1 87.56 220 MET B N 1
ATOM 3853 C CA . MET B 1 220 ? -21.812 40.594 13.758 1 87.56 220 MET B CA 1
ATOM 3854 C C . MET B 1 220 ? -21.688 39.406 14.719 1 87.56 220 MET B C 1
ATOM 3856 O O . MET B 1 220 ? -20.844 38.531 14.523 1 87.56 220 MET B O 1
ATOM 3860 N N . VAL B 1 221 ? -22.516 39.406 15.672 1 86.81 221 VAL B N 1
ATOM 3861 C CA . VAL B 1 221 ? -22.531 38.312 16.641 1 86.81 221 VAL B CA 1
ATOM 3862 C C . VAL B 1 221 ? -22.922 37 15.938 1 86.81 221 VAL B C 1
ATOM 3864 O O . VAL B 1 221 ? -22.297 35.969 16.156 1 86.81 221 VAL B O 1
ATOM 3867 N N . ASN B 1 222 ? -23.891 37.062 15.148 1 86.06 222 ASN B N 1
ATOM 3868 C CA . ASN B 1 222 ? -24.344 35.875 14.422 1 86.06 222 ASN B CA 1
ATOM 3869 C C . ASN B 1 222 ? -23.25 35.344 13.5 1 86.06 222 ASN B C 1
ATOM 3871 O O . ASN B 1 222 ? -23.078 34.125 13.383 1 86.06 222 ASN B O 1
ATOM 3875 N N . ASN B 1 223 ? -22.609 36.25 12.867 1 85 223 ASN B N 1
ATOM 3876 C CA . ASN B 1 223 ? -21.5 35.844 12 1 85 223 ASN B CA 1
ATOM 3877 C C . ASN B 1 223 ? -20.391 35.156 12.789 1 85 223 ASN B C 1
ATOM 3879 O O . ASN B 1 223 ? -19.859 34.125 12.359 1 85 223 ASN B O 1
ATOM 3883 N N . LEU B 1 224 ? -20.047 35.656 13.898 1 84.19 224 LEU B N 1
ATOM 3884 C CA . LEU B 1 224 ? -19.016 35.094 14.766 1 84.19 224 LEU B CA 1
ATOM 3885 C C . LEU B 1 224 ? -19.406 33.688 15.227 1 84.19 224 LEU B C 1
ATOM 3887 O O . LEU B 1 224 ? -18.594 32.75 15.188 1 84.19 224 LEU B O 1
ATOM 3891 N N . ARG B 1 225 ? -20.625 33.562 15.578 1 84.94 225 ARG B N 1
ATOM 3892 C CA . ARG B 1 225 ? -21.125 32.281 16.031 1 84.94 225 ARG B CA 1
ATOM 3893 C C . ARG B 1 225 ? -21.125 31.25 14.898 1 84.94 225 ARG B C 1
ATOM 3895 O O . ARG B 1 225 ? -20.797 30.094 15.102 1 84.94 225 ARG B O 1
ATOM 3902 N N . ALA B 1 226 ? -21.5 31.75 13.773 1 81.81 226 ALA B N 1
ATOM 3903 C CA . ALA B 1 226 ? -21.531 30.875 12.617 1 81.81 226 ALA B CA 1
ATOM 3904 C C . ALA B 1 226 ? -20.141 30.328 12.297 1 81.81 226 ALA B C 1
ATOM 3906 O O . ALA B 1 226 ? -19.969 29.125 12.07 1 81.81 226 ALA B O 1
ATOM 3907 N N . VAL B 1 227 ? -19.109 31.188 12.336 1 80.38 227 VAL B N 1
ATOM 3908 C CA . VAL B 1 227 ? -17.734 30.828 12.016 1 80.38 227 VAL B CA 1
ATOM 3909 C C . VAL B 1 227 ? -17.219 29.828 13.047 1 80.38 227 VAL B C 1
ATOM 3911 O O . VAL B 1 227 ? -16.609 28.812 12.68 1 80.38 227 VAL B O 1
ATOM 3914 N N . LEU B 1 228 ? -17.484 30.016 14.203 1 83.25 228 LEU B N 1
ATOM 3915 C CA . LEU B 1 228 ? -16.922 29.188 15.281 1 83.25 228 LEU B CA 1
ATOM 3916 C C . LEU B 1 228 ? -17.672 27.875 15.406 1 83.25 228 LEU B C 1
ATOM 3918 O O . LEU B 1 228 ? -17.109 26.875 15.852 1 83.25 228 LEU B O 1
ATOM 3922 N N . THR B 1 229 ? -19 27.875 15 1 77.38 229 THR B N 1
ATOM 3923 C CA . THR B 1 229 ? -19.797 26.641 15.023 1 77.38 229 THR B CA 1
ATOM 3924 C C . THR B 1 229 ? -19.312 25.672 13.953 1 77.38 229 THR B C 1
ATOM 3926 O O . THR B 1 229 ? -19.312 24.453 14.172 1 77.38 229 THR B O 1
ATOM 3929 N N . ARG B 1 230 ? -18.828 26.25 12.844 1 71.56 230 ARG B N 1
ATOM 3930 C CA . ARG B 1 230 ? -18.422 25.438 11.703 1 71.56 230 ARG B CA 1
ATOM 3931 C C . ARG B 1 230 ? -17.188 24.609 12.047 1 71.56 230 ARG B C 1
ATOM 3933 O O . ARG B 1 230 ? -17 23.516 11.523 1 71.56 230 ARG B O 1
ATOM 3940 N N . ALA B 1 231 ? -16.359 25.016 12.938 1 76.31 231 ALA B N 1
ATOM 3941 C CA . ALA B 1 231 ? -15.078 24.391 13.242 1 76.31 231 ALA B CA 1
ATOM 3942 C C . ALA B 1 231 ? -15.273 23.047 13.953 1 76.31 231 ALA B C 1
ATOM 3944 O O . ALA B 1 231 ? -14.43 22.156 13.852 1 76.31 231 ALA B O 1
ATOM 3945 N N . GLY B 1 232 ? -16.422 22.938 14.633 1 75.12 232 GLY B N 1
ATOM 3946 C CA . GLY B 1 232 ? -16.672 21.688 15.336 1 75.12 232 GLY B CA 1
ATOM 3947 C C . GLY B 1 232 ? -15.664 21.391 16.422 1 75.12 232 GLY B C 1
ATOM 3948 O O . GLY B 1 232 ? -15.062 20.312 16.453 1 75.12 232 GLY B O 1
ATOM 3949 N N . PHE B 1 233 ? -15.578 22.234 17.422 1 84.81 233 PHE B N 1
ATOM 3950 C CA . PHE B 1 233 ? -14.562 22.156 18.453 1 84.81 233 PHE B CA 1
ATOM 3951 C C . PHE B 1 233 ? -14.891 21.047 19.453 1 84.81 233 PHE B C 1
ATOM 3953 O O . PHE B 1 233 ? -16.047 20.844 19.797 1 84.81 233 PHE B O 1
ATOM 3960 N N . ALA B 1 234 ? -13.852 20.438 19.844 1 84.38 234 ALA B N 1
ATOM 3961 C CA . ALA B 1 234 ? -13.945 19.547 21 1 84.38 234 ALA B CA 1
ATOM 3962 C C . ALA B 1 234 ? -13.906 20.344 22.312 1 84.38 234 ALA B C 1
ATOM 3964 O O . ALA B 1 234 ? -13.508 21.5 22.328 1 84.38 234 ALA B O 1
ATOM 3965 N N . SER B 1 235 ? -14.398 19.688 23.438 1 86.25 235 SER B N 1
ATOM 3966 C CA . SER B 1 235 ? -14.43 20.344 24.75 1 86.25 235 SER B CA 1
ATOM 3967 C C . SER B 1 235 ? -13.055 20.859 25.141 1 86.25 235 SER B C 1
ATOM 3969 O O . SER B 1 235 ? -12.922 21.969 25.656 1 86.25 235 SER B O 1
ATOM 3971 N N . ALA B 1 236 ? -12.117 20.047 24.891 1 83.88 236 ALA B N 1
ATOM 3972 C CA . ALA B 1 236 ? -10.758 20.422 25.281 1 83.88 236 ALA B CA 1
ATOM 3973 C C . ALA B 1 236 ? -10.289 21.641 24.484 1 83.88 236 ALA B C 1
ATOM 3975 O O . ALA B 1 236 ? -9.586 22.5 25.016 1 83.88 236 ALA B O 1
ATOM 3976 N N . GLU B 1 237 ? -10.648 21.734 23.266 1 87.88 237 GLU B N 1
ATOM 3977 C CA . GLU B 1 237 ? -10.305 22.859 22.422 1 87.88 237 GLU B CA 1
ATOM 3978 C C . GLU B 1 237 ? -11 24.141 22.891 1 87.88 237 GLU B C 1
ATOM 3980 O O . GLU B 1 237 ? -10.391 25.219 22.906 1 87.88 237 GLU B O 1
ATOM 3985 N N . LEU B 1 238 ? -12.227 23.969 23.281 1 88.88 238 LEU B N 1
ATOM 3986 C CA . LEU B 1 238 ? -12.969 25.125 23.781 1 88.88 238 LEU B CA 1
ATOM 3987 C C . LEU B 1 238 ? -12.352 25.641 25.078 1 88.88 238 LEU B C 1
ATOM 3989 O O . LEU B 1 238 ? -12.305 26.859 25.297 1 88.88 238 LEU B O 1
ATOM 3993 N N . LYS B 1 239 ? -11.93 24.75 25.953 1 88.69 239 LYS B N 1
ATOM 3994 C CA . LYS B 1 239 ? -11.258 25.156 27.172 1 88.69 239 LYS B CA 1
ATOM 3995 C C . LYS B 1 239 ? -10.008 25.969 26.875 1 88.69 239 LYS B C 1
ATOM 3997 O O . LYS B 1 239 ? -9.758 27 27.531 1 88.69 239 LYS B O 1
ATOM 4002 N N . LEU B 1 240 ? -9.328 25.531 25.953 1 88.12 240 LEU B N 1
ATOM 4003 C CA . LEU B 1 240 ? -8.133 26.25 25.547 1 88.12 240 LEU B CA 1
ATOM 4004 C C . LEU B 1 240 ? -8.492 27.641 25.016 1 88.12 240 LEU B C 1
ATOM 4006 O O . LEU B 1 240 ? -7.859 28.625 25.391 1 88.12 240 LEU B O 1
ATOM 4010 N N . LEU B 1 241 ? -9.445 27.781 24.109 1 90.5 241 LEU B N 1
ATOM 4011 C CA . LEU B 1 241 ? -9.867 29.047 23.516 1 90.5 241 LEU B CA 1
ATOM 4012 C C . LEU B 1 241 ? -10.383 30 24.594 1 90.5 241 LEU B C 1
ATOM 4014 O O . LEU B 1 241 ? -10.125 31.203 24.531 1 90.5 241 LEU B O 1
ATOM 4018 N N . ARG B 1 242 ? -11.125 29.422 25.578 1 90 242 ARG B N 1
ATOM 4019 C CA . ARG B 1 242 ? -11.57 30.234 26.703 1 90 242 ARG B CA 1
ATOM 4020 C C . ARG B 1 242 ? -10.383 30.812 27.453 1 90 242 ARG B C 1
ATOM 4022 O O . ARG B 1 242 ? -10.422 31.969 27.891 1 90 242 ARG B O 1
ATOM 4029 N N . GLY B 1 243 ? -9.43 30 27.625 1 87.44 243 GLY B N 1
ATOM 4030 C CA . GLY B 1 243 ? -8.203 30.484 28.234 1 87.44 243 GLY B CA 1
ATOM 4031 C C . GLY B 1 243 ? -7.574 31.641 27.469 1 87.44 243 GLY B C 1
ATOM 4032 O O . GLY B 1 243 ? -7.09 32.594 28.062 1 87.44 243 GLY B O 1
ATOM 4033 N N . VAL B 1 244 ? -7.59 31.562 26.234 1 85.81 244 VAL B N 1
ATOM 4034 C CA . VAL B 1 244 ? -7.051 32.625 25.375 1 85.81 244 VAL B CA 1
ATOM 4035 C C . VAL B 1 244 ? -7.848 33.906 25.562 1 85.81 244 VAL B C 1
ATOM 4037 O O . VAL B 1 244 ? -7.27 34.969 25.75 1 85.81 244 VAL B O 1
ATOM 4040 N N . VAL B 1 245 ? -9.156 33.781 25.469 1 88.06 245 VAL B N 1
ATOM 4041 C CA . VAL B 1 245 ? -10.023 34.938 25.656 1 88.06 245 VAL B CA 1
ATOM 4042 C C . VAL B 1 245 ? -9.789 35.562 27.031 1 88.06 245 VAL B C 1
ATOM 4044 O O . VAL B 1 245 ? -9.656 36.781 27.156 1 88.06 245 VAL B O 1
ATOM 4047 N N . THR B 1 246 ? -9.672 34.719 28.047 1 86.25 246 THR B N 1
ATOM 4048 C CA . THR B 1 246 ? -9.422 35.188 29.406 1 86.25 246 THR B CA 1
ATOM 4049 C C . THR B 1 246 ? -8.086 35.938 29.484 1 86.25 246 THR B C 1
ATOM 4051 O O . THR B 1 246 ? -8 37 30.094 1 86.25 246 THR B O 1
ATOM 4054 N N . SER B 1 247 ? -7.191 35.406 28.922 1 85.38 247 SER B N 1
ATOM 4055 C CA . SER B 1 247 ? -5.875 36.031 28.922 1 85.38 247 SER B CA 1
ATOM 4056 C C . SER B 1 247 ? -5.906 37.375 28.234 1 85.38 247 SER B C 1
ATOM 4058 O O . SER B 1 247 ? -5.312 38.344 28.734 1 85.38 247 SER B O 1
ATOM 4060 N N . LEU B 1 248 ? -6.547 37.469 27.156 1 83.69 248 LEU B N 1
ATOM 4061 C CA . LEU B 1 248 ? -6.648 38.719 26.406 1 83.69 248 LEU B CA 1
ATOM 4062 C C . LEU B 1 248 ? -7.504 39.719 27.156 1 83.69 248 LEU B C 1
ATOM 4064 O O . LEU B 1 248 ? -7.312 40.938 27 1 83.69 248 LEU B O 1
ATOM 4068 N N . ASP B 1 249 ? -8.375 39.188 27.938 1 80.62 249 ASP B N 1
ATOM 4069 C CA . ASP B 1 249 ? -9.281 40.062 28.719 1 80.62 249 ASP B CA 1
ATOM 4070 C C . ASP B 1 249 ? -8.562 40.656 29.922 1 80.62 249 ASP B C 1
ATOM 4072 O O . ASP B 1 249 ? -8.812 41.812 30.281 1 80.62 249 ASP B O 1
ATOM 4076 N N . VAL B 1 250 ? -7.633 39.875 30.406 1 77.81 250 VAL B N 1
ATOM 4077 C CA . VAL B 1 250 ? -7.047 40.281 31.688 1 77.81 250 VAL B CA 1
ATOM 4078 C C . VAL B 1 250 ? -5.711 40.969 31.469 1 77.81 250 VAL B C 1
ATOM 4080 O O . VAL B 1 250 ? -5.406 41.969 32.125 1 77.81 250 VAL B O 1
ATOM 4083 N N . PHE B 1 251 ? -5.027 40.562 30.516 1 74 251 PHE B N 1
ATOM 4084 C CA . PHE B 1 251 ? -3.668 41.062 30.344 1 74 251 PHE B CA 1
ATOM 4085 C C . PHE B 1 251 ? -3.57 41.938 29.109 1 74 251 PHE B C 1
ATOM 4087 O O . PHE B 1 251 ? -4.305 41.719 28.141 1 74 251 PHE B O 1
ATOM 4094 N N . THR B 1 252 ? -2.693 42.875 29.25 1 75.56 252 THR B N 1
ATOM 4095 C CA . THR B 1 252 ? -2.396 43.75 28.141 1 75.56 252 THR B CA 1
ATOM 4096 C C . THR B 1 252 ? -0.899 43.781 27.844 1 75.56 252 THR B C 1
ATOM 4098 O O . THR B 1 252 ? -0.095 43.312 28.672 1 75.56 252 THR B O 1
ATOM 4101 N N . PRO B 1 253 ? -0.534 44.156 26.578 1 75.12 253 PRO B N 1
ATOM 4102 C CA . PRO B 1 253 ? 0.893 44.25 26.266 1 75.12 253 PRO B CA 1
ATOM 4103 C C . PRO B 1 253 ? 1.664 45.094 27.281 1 75.12 253 PRO B C 1
ATOM 4105 O O . PRO B 1 253 ? 2.826 44.812 27.578 1 75.12 253 PRO B O 1
ATOM 4108 N N . LYS B 1 254 ? 1.045 46.094 27.859 1 76.38 254 LYS B N 1
ATOM 4109 C CA . LYS B 1 254 ? 1.657 46.969 28.859 1 76.38 254 LYS B CA 1
ATOM 4110 C C . LYS B 1 254 ? 1.678 46.281 30.234 1 76.38 254 LYS B C 1
ATOM 4112 O O . LYS B 1 254 ? 2.559 46.531 31.047 1 76.38 254 LYS B O 1
ATOM 4117 N N . LYS B 1 255 ? 0.678 45.406 30.453 1 77.12 255 LYS B N 1
ATOM 4118 C CA . LYS B 1 255 ? 0.591 44.656 31.719 1 77.12 255 LYS B CA 1
ATOM 4119 C C . LYS B 1 255 ? 0.433 43.156 31.453 1 77.12 255 LYS B C 1
ATOM 4121 O O . LYS B 1 255 ? -0.65 42.625 31.656 1 77.12 255 LYS B O 1
ATOM 4126 N N . PRO B 1 256 ? 1.547 42.625 30.984 1 73.5 256 PRO B N 1
ATOM 4127 C CA . PRO B 1 256 ? 1.484 41.219 30.656 1 73.5 256 PRO B CA 1
ATOM 4128 C C . PRO B 1 256 ? 1.358 40.312 31.891 1 73.5 256 PRO B C 1
ATOM 4130 O O . PRO B 1 256 ? 1.496 40.812 33.031 1 73.5 256 PRO B O 1
ATOM 4133 N N . ARG B 1 257 ? 0.979 39.094 31.594 1 69.88 257 ARG B N 1
ATOM 4134 C CA . ARG B 1 257 ? 0.88 38.094 32.656 1 69.88 257 ARG B CA 1
ATOM 4135 C C . ARG B 1 257 ? 2.176 38.031 33.469 1 69.88 257 ARG B C 1
ATOM 4137 O O . ARG B 1 257 ? 3.264 37.969 32.906 1 69.88 257 ARG B O 1
ATOM 4144 N N . GLY B 1 258 ? 2.127 38.094 34.719 1 69 258 GLY B N 1
ATOM 4145 C CA . GLY B 1 258 ? 3.287 38.094 35.594 1 69 258 GLY B CA 1
ATOM 4146 C C . GLY B 1 258 ? 3.654 39.5 36.094 1 69 258 GLY B C 1
ATOM 4147 O O . GLY B 1 258 ? 4.461 39.625 37 1 69 258 GLY B O 1
ATOM 4148 N N . SER B 1 259 ? 3.393 40.5 35.25 1 64.19 259 SER B N 1
ATOM 4149 C CA . SER B 1 259 ? 3.797 41.875 35.625 1 64.19 259 SER B CA 1
ATOM 4150 C C . SER B 1 259 ? 2.994 42.375 36.812 1 64.19 259 SER B C 1
ATOM 4152 O O . SER B 1 259 ? 3.154 43.531 37.25 1 64.19 259 SER B O 1
ATOM 4154 N N . GLY B 1 260 ? 2.25 41.562 37.688 1 58.47 260 GLY B N 1
ATOM 4155 C CA . GLY B 1 260 ? 1.465 41.969 38.844 1 58.47 260 GLY B CA 1
ATOM 4156 C C . GLY B 1 260 ? -0.031 41.906 38.562 1 58.47 260 GLY B C 1
ATOM 4157 O O . GLY B 1 260 ? -0.469 41.781 37.438 1 58.47 260 GLY B O 1
ATOM 4158 N N . ALA B 1 261 ? -0.859 41.562 39.656 1 54.59 261 ALA B N 1
ATOM 4159 C CA . ALA B 1 261 ? -2.307 41.344 39.594 1 54.59 261 ALA B CA 1
ATOM 4160 C C . ALA B 1 261 ? -2.992 42.5 38.875 1 54.59 261 ALA B C 1
ATOM 4162 O O . ALA B 1 261 ? -2.721 43.688 39.156 1 54.59 261 ALA B O 1
ATOM 4163 N N . PRO B 1 262 ? -3.479 42.25 37.781 1 54.25 262 PRO B N 1
ATOM 4164 C CA . PRO B 1 262 ? -4.215 43.375 37.188 1 54.25 262 PRO B CA 1
ATOM 4165 C C . PRO B 1 262 ? -5.137 44.094 38.156 1 54.25 262 PRO B C 1
ATOM 4167 O O . PRO B 1 262 ? -5.582 43.469 39.156 1 54.25 262 PRO B O 1
ATOM 4170 N N . GLU B 1 263 ? -5.117 45.344 38.344 1 49 263 GLU B N 1
ATOM 4171 C CA . GLU B 1 263 ? -5.844 46.125 39.344 1 49 263 GLU B CA 1
ATOM 4172 C C . GLU B 1 263 ? -7.199 45.5 39.656 1 49 263 GLU B C 1
ATOM 4174 O O . GLU B 1 263 ? -7.629 45.469 40.812 1 49 263 GLU B O 1
ATOM 4179 N N . GLY B 1 264 ? -8.117 45.25 38.781 1 48.62 264 GLY B N 1
ATOM 4180 C CA . GLY B 1 264 ? -9.516 44.938 39.031 1 48.62 264 GLY B CA 1
ATOM 4181 C C . GLY B 1 264 ? -9.742 43.562 39.594 1 48.62 264 GLY B C 1
ATOM 4182 O O . GLY B 1 264 ? -10.875 43.188 39.906 1 48.62 264 GLY B O 1
ATOM 4183 N N . ARG B 1 265 ? -9.062 42.531 39.312 1 48.19 265 ARG B N 1
ATOM 4184 C CA . ARG B 1 265 ? -9.336 41.219 39.875 1 48.19 265 ARG B CA 1
ATOM 4185 C C . ARG B 1 265 ? -8.828 41.156 41.312 1 48.19 265 ARG B C 1
ATOM 4187 O O . ARG B 1 265 ? -7.645 40.906 41.562 1 48.19 265 ARG B O 1
ATOM 4194 N N . ALA B 1 266 ? -9.492 41.969 42.219 1 42.22 266 ALA B N 1
ATOM 4195 C CA . ALA B 1 266 ? -9.305 41.812 43.656 1 42.22 266 ALA B CA 1
ATOM 4196 C C . ALA B 1 266 ? -9.477 40.375 44.094 1 42.22 266 ALA B C 1
ATOM 4198 O O . ALA B 1 266 ? -10.5 39.75 43.781 1 42.22 266 ALA B O 1
ATOM 4199 N N . ARG B 1 267 ? -8.555 39.562 44.281 1 42.38 267 ARG B N 1
ATOM 4200 C CA . ARG B 1 267 ? -8.625 38.281 44.938 1 42.38 267 ARG B CA 1
ATOM 4201 C C . ARG B 1 267 ? -9.5 38.344 46.188 1 42.38 267 ARG B C 1
ATOM 4203 O O . ARG B 1 267 ? -9.266 39.188 47.062 1 42.38 267 ARG B O 1
ATOM 4210 N N . LYS B 1 268 ? -10.844 37.938 46.031 1 42 268 LYS B N 1
ATOM 4211 C CA . LYS B 1 268 ? -11.594 37.781 47.281 1 42 268 LYS B CA 1
ATOM 4212 C C . LYS B 1 268 ? -10.797 37 48.312 1 42 268 LYS B C 1
ATOM 4214 O O . LYS B 1 268 ? -10.234 35.969 48.031 1 42 268 LYS B O 1
ATOM 4219 N N . PRO B 1 269 ? -10.523 37.531 49.438 1 41.16 269 PRO B N 1
ATOM 4220 C CA . PRO B 1 269 ? -9.852 36.844 50.531 1 41.16 269 PRO B CA 1
ATOM 4221 C C . PRO B 1 269 ? -10.57 35.562 50.938 1 41.16 269 PRO B C 1
ATOM 4223 O O . PRO B 1 269 ? -11.805 35.5 50.938 1 41.16 269 PRO B O 1
ATOM 4226 N N . VAL B 1 270 ? -10.086 34.312 50.75 1 40.09 270 VAL B N 1
ATOM 4227 C CA . VAL B 1 270 ? -10.578 33.062 51.281 1 40.09 270 VAL B CA 1
ATOM 4228 C C . VAL B 1 270 ? -10.953 33.219 52.75 1 40.09 270 VAL B C 1
ATOM 4230 O O . VAL B 1 270 ? -10.117 33.562 53.594 1 40.09 270 VAL B O 1
ATOM 4233 N N . ASN B 1 271 ? -12.258 33.5 53.062 1 38.31 271 ASN B N 1
ATOM 4234 C CA . ASN B 1 271 ? -12.75 33.438 54.438 1 38.31 271 ASN B CA 1
ATOM 4235 C C . ASN B 1 271 ? -12.445 32.094 55.094 1 38.31 271 ASN B C 1
ATOM 4237 O O . ASN B 1 271 ? -12.586 31.047 54.438 1 38.31 271 ASN B O 1
ATOM 4241 N N . GLU B 1 272 ? -11.711 32.031 56.25 1 37.69 272 GLU B N 1
ATOM 4242 C CA . GLU B 1 272 ? -11.398 31 57.219 1 37.69 272 GLU B CA 1
ATOM 4243 C C . GLU B 1 272 ? -12.68 30.391 57.812 1 37.69 272 GLU B C 1
ATOM 4245 O O . GLU B 1 272 ? -13.305 30.969 58.688 1 37.69 272 GLU B O 1
ATOM 4250 N N . ASP B 1 273 ? -13.68 29.875 57.156 1 29.22 273 ASP B N 1
ATOM 4251 C CA . ASP B 1 273 ? -14.859 29.297 57.812 1 29.22 273 ASP B CA 1
ATOM 4252 C C . ASP B 1 273 ? -14.484 28.047 58.625 1 29.22 273 ASP B C 1
ATOM 4254 O O . ASP B 1 273 ? -15.359 27.281 59.031 1 29.22 273 ASP B O 1
ATOM 4258 N N . LYS B 1 274 ? -13.32 27.469 58.781 1 33.19 274 LYS B N 1
ATOM 4259 C CA . LYS B 1 274 ? -13.406 26.188 59.469 1 33.19 274 LYS B CA 1
ATOM 4260 C C . LYS B 1 274 ? -13.945 26.375 60.875 1 33.19 274 LYS B C 1
ATOM 4262 O O . LYS B 1 274 ? -14.25 25.406 61.594 1 33.19 274 LYS B O 1
ATOM 4267 N N . ALA B 1 275 ? -13.422 27.297 61.719 1 31.48 275 ALA B N 1
ATOM 4268 C CA . ALA B 1 275 ? -13.297 26.75 63.062 1 31.48 275 ALA B CA 1
ATOM 4269 C C . ALA B 1 275 ? -14.664 26.547 63.719 1 31.48 275 ALA B C 1
ATOM 4271 O O . ALA B 1 275 ? -14.805 25.781 64.688 1 31.48 275 ALA B O 1
ATOM 4272 N N . GLU B 1 276 ? -15.805 27.172 63.312 1 23.8 276 GLU B N 1
ATOM 4273 C CA . GLU B 1 276 ? -16.781 26.797 64.312 1 23.8 276 GLU B CA 1
ATOM 4274 C C . GLU B 1 276 ? -17.453 25.469 64 1 23.8 276 GLU B C 1
ATOM 4276 O O . GLU B 1 276 ? -17.734 25.188 62.844 1 23.8 276 GLU B O 1
#

Solvent-accessible surface area (backbone atoms only — not comparable to full-atom values): 29628 Å² total; per-residue (Å²): 85,84,30,43,38,79,87,44,78,73,57,67,53,78,49,33,43,31,36,40,41,39,65,54,32,44,46,54,10,34,32,23,26,31,25,36,23,28,18,28,39,49,36,37,35,21,45,50,71,48,80,46,92,35,72,56,7,52,61,45,12,70,77,24,49,77,20,59,73,60,42,44,78,30,85,39,64,69,71,68,48,63,84,46,75,43,32,34,21,50,44,74,55,91,69,90,62,89,43,50,50,32,16,46,60,53,45,18,44,51,50,46,56,37,43,74,73,68,49,42,37,32,38,39,39,34,23,76,64,70,40,54,52,71,72,60,48,64,74,28,64,32,34,30,34,66,65,47,27,47,40,35,26,65,77,48,57,33,55,51,47,28,54,46,25,48,29,41,38,39,51,70,40,95,44,75,56,56,48,78,59,73,36,64,87,64,58,66,36,54,68,68,57,52,50,49,47,48,51,53,51,49,52,61,36,50,78,70,56,61,54,66,58,72,90,48,26,64,61,53,50,51,51,53,48,50,59,59,58,69,71,60,52,21,48,70,53,48,54,51,52,48,49,50,53,48,46,61,70,65,32,40,93,91,48,36,86,84,73,59,79,54,82,82,69,66,74,74,75,81,79,84,80,81,82,124,88,84,32,44,39,80,86,43,76,74,56,68,52,77,50,33,43,33,36,41,40,40,64,53,32,44,46,54,11,34,32,23,26,31,25,35,24,29,19,29,39,49,37,37,34,21,46,50,71,49,80,46,90,36,71,56,8,51,60,46,13,70,79,25,48,77,22,59,73,60,43,44,79,29,84,38,65,70,73,68,48,64,84,45,76,45,32,34,20,48,43,75,56,90,69,92,62,88,45,51,50,32,15,47,62,54,47,19,44,51,50,46,56,39,44,76,72,68,49,41,37,34,39,39,39,34,22,80,64,71,40,54,51,70,71,61,48,63,74,30,67,33,34,31,33,65,65,47,28,47,40,35,27,64,77,47,53,35,55,51,47,29,54,47,26,47,30,40,36,38,52,70,39,94,44,76,57,56,49,78,59,72,38,64,84,63,57,66,37,55,68,68,58,53,50,51,48,49,50,53,51,49,50,59,35,49,78,69,57,61,55,66,60,71,89,47,27,66,61,53,52,50,50,53,50,52,59,59,58,70,69,60,51,22,49,70,55,48,53,51,52,47,50,50,54,50,46,62,72,64,32,40,94,92,47,37,86,82,74,58,77,55,82,82,71,68,76,76,76,83,77,83,72,70,82,120

Organism: NCBI:txid520456

Nearest PDB structures (foldseek):
  5gra-assembly1_B  TM=8.972E-01  e=1.714E-25  Zymomonas mobilis subsp. mobilis ZM4 = ATCC 31821
  3onp-assembly1_A-2  TM=9.636E-01  e=1.235E-19  Cereibacter sphaeroides 2.4.1
  5gmc-assembly1_A  TM=9.711E-01  e=1.913E-16  Pseudomonas aeruginosa
  4xbo-assembly1_A  TM=8.124E-01  e=5.238E-19  Escherichia coli K-12
  3ic6-assembly1_A-2  TM=7.757E-01  e=4.381E-15  Neisseria gonorrhoeae FA 1090

InterPro domains:
  IPR001537 tRNA/rRNA methyltransferase, SpoU type [PF00588] (16-166)
  IPR004384 RNA methyltransferase TrmJ/LasT [PIRSF004808] (13-254)
  IPR004384 RNA methyltransferase TrmJ/LasT [PTHR42786] (6-249)
  IPR004384 RNA methyltransferase TrmJ/LasT [TIGR00050] (16-248)
  IPR029026 tRNA (guanine-N1-)-methyltransferase, N-terminal [G3DSA:3.40.1280.10] (14-181)
  IPR029028 Alpha/beta knot methyltransferases [SSF75217] (15-176)

Foldseek 3Di:
DVPDDPVDDFAADFAEEEEEQEEALLLLLLLLLLLRVLRHAEYEYENHPDDNPDPNSVVSVVPSCSRSVRYYYDPHDCVRCVQFDAEEEEDADDDDDDAAEDELLVVLLVRVVCVVVPGHYYYYWYYQPHTDDPVSNVVHRHYYYYPDDPVDPRQGRSNVSNSSSLSNNLSPDPHSPDDPDDDPPQDQDPPVLLVVLLVLLLVLCVVVPNQPPPVCNVVVSVVVSVVSVVVRGGNVRSVVVSVVSVLPSQADPVRHPPNDGRVPPPPPDPPDDDDD/DVPDDPVDDFAADFAEEEEEQEEDLLLLLLLLLLLRVLRHAEYEYENHPDDNPDPNSVVSVVPSCSRSVRYYYHPHDCVRCVQFDAEEEEDADDDDDDAAEDELLVVLLVRVVCVVVPGHYYYYWYYQPHIDDPVSNVVHRHYYYYPDDPVDPRQGRSNVSNSSSLSNNLSPDPHSPDDPDDDPDQDQDPPVLLVVLLVLLLVLCVVVPNQPPPVCNVVVSVVVSVVSVVVRGGNVRSVVVSVVSVLPSQADPVRHPPNDGRVPPPPDDPPPPPDD

Radius of gyration: 32.57 Å; Cα contacts (8 Å, |Δi|>4): 977; chains: 2; bounding box: 58×105×120 Å

Secondary structure (DSSP, 8-state):
-TT--TTSPPP--SPEEEEES---HHHHHHHHHHHHHTT---EEEES-SS-SSSHHHHHHHTT-HHHHTT-EEESSHHHHTTT-SEEEEE-SS---SS--EEEHHHHHHHHHHHHHTT--EEEEE-BTTTB--HHHHHTSSEEEE----GGG----HHHHHHHHHHHHHHHTSSSTT--SSPPP--PBPPHHHHHHHHHHHHHHHHHTT-S-SGGGHHHHHHHHHHHHHHT--BHHHHHHHHHHHHHHHH--SSS-TTSS--TT------------/-TT--TTSPPP--SPEEEEES---HHHHHHHHHHHHHTT---EEEES-SS-SSSHHHHHHHTT-HHHHTT-EEESSHHHHHTT-SEEEEE-SS---SS--EEEHHHHHHHHHHHHHTT--EEEEE-BTTTB--HHHHHTSSEEEE----GGG----HHHHHHHHHHHHHHHTSSSTT--SSPPP--PBPPHHHHHHHHHHHHHHHHHTT-S-SGGGHHHHHHHHHHHHHHT--BHHHHHHHHHHHHHHHH--SSS-TTSS--TT------------